Protein AF-A0A838RS55-F1 (afdb_monomer_lite)

pLDDT: mean 85.06, std 13.49, range [34.03, 98.81]

Secondary structure (DSSP, 8-state):
--EEEEE--SS--B--S-B--S-SEEEEE--SSPEE-TT-B-SSTT---BTTTBTT--SSEEESSEE--S-BSS-TT---------EEEEE--TT-EEEEEE-SSSSEEE-SS-SSHHHHHHT-B-TTS-BSSTT-EEEEE-SB--BTTB--BSSHHHHHHHHHHHHTTSSS-EEE----TTS-HHHHHHH-EEETTEEE-HHHHHHHHHHHSTTS-EEEEEETTHHHHHHHHHHHHHHTT-GGGEEEEEEES--TT--HHHHHHHHH----EETTTEE--HHHHHHHHTT-HHHHTTSPPHHHHHHH---SEEE-GGGGGT-SHHHHH-SEE-SHHHHHHHHTTTTT-PPPPSS-SSSPPPP-HHHHHHHHHHHHHHHS----TTSEEEEEEEESB-EEEEEEEEEEE--EEETTEEE--EEEEEEEEEESSBBSSSBHHHHTTTSS--EEEEHHHHHHHHS----GGGGGG-HHHHHHHHHHHHT-----S------PPPEEEEEEESSEEEEEE-TT--EEEE-GGGTTSSSEEEEE-STT-EEEEETTEEEEEEE--TT-EEEEEE-SSEEEEEEEEEEETTEEEEEEEEEEEE-TT-EEEEE--SSSS-EEEEESSSSSS--EEEETT----HHHHHHHHHHHHHHSSS-HHHHHHHHHHHHHHHHHHHTT--TTHHHHHHHHHHHHHHIIIII--S-HHHHHHHHHHHHHHHHH-

Structure (mmCIF, N/CA/C/O backbone):
data_AF-A0A838RS55-F1
#
_entry.id   AF-A0A838RS55-F1
#
loop_
_atom_site.group_PDB
_atom_site.id
_atom_site.type_symbol
_atom_site.label_atom_id
_atom_site.label_alt_id
_atom_site.label_comp_id
_atom_site.label_asym_id
_atom_site.label_entity_id
_atom_site.label_seq_id
_atom_site.pdbx_PDB_ins_code
_atom_site.Cartn_x
_atom_site.Cartn_y
_atom_site.Cartn_z
_atom_site.occupancy
_atom_site.B_iso_or_equiv
_atom_site.auth_seq_id
_atom_site.auth_comp_id
_atom_site.auth_asym_id
_atom_site.auth_atom_id
_atom_site.pdbx_PDB_model_num
ATOM 1 N N . ASN A 1 1 ? -6.844 -22.031 61.206 1.00 46.00 1 ASN A N 1
ATOM 2 C CA . ASN A 1 1 ? -7.692 -21.379 62.234 1.00 46.00 1 ASN A CA 1
ATOM 3 C C . ASN A 1 1 ? -6.829 -20.644 63.255 1.00 46.00 1 ASN A C 1
ATOM 5 O O . ASN A 1 1 ? -6.769 -21.051 64.407 1.00 46.00 1 ASN A O 1
ATOM 9 N N . GLY A 1 2 ? -6.128 -19.593 62.823 1.00 68.44 2 GLY A N 1
ATOM 10 C CA . GLY A 1 2 ? -5.241 -18.774 63.661 1.00 68.44 2 GLY A CA 1
ATOM 11 C C . GLY A 1 2 ? -5.444 -17.281 63.388 1.00 68.44 2 GLY A C 1
ATOM 12 O O . GLY A 1 2 ? -6.338 -16.929 62.614 1.00 68.44 2 GLY A O 1
ATOM 13 N N . SER A 1 3 ? -4.642 -16.428 64.036 1.00 74.75 3 SER A N 1
ATOM 14 C CA . SER A 1 3 ? -4.575 -14.993 63.726 1.00 74.75 3 SER A CA 1
ATOM 15 C C . SER A 1 3 ? -3.977 -14.778 62.335 1.00 74.75 3 SER A C 1
ATOM 17 O O . SER A 1 3 ? -2.931 -15.353 62.039 1.00 74.75 3 SER A O 1
ATOM 19 N N . GLY A 1 4 ? -4.619 -13.951 61.505 1.00 82.25 4 GLY A N 1
ATOM 20 C CA . GLY A 1 4 ? -4.136 -13.610 60.166 1.00 82.25 4 GLY A CA 1
ATOM 21 C C . GLY A 1 4 ? -2.862 -12.772 60.227 1.00 82.25 4 GLY A C 1
ATOM 22 O O . GLY A 1 4 ? -1.834 -13.152 59.674 1.00 82.25 4 GLY A O 1
ATOM 23 N N . ILE A 1 5 ? -2.912 -11.652 60.952 1.00 85.19 5 ILE A N 1
ATOM 24 C CA . ILE A 1 5 ? -1.774 -10.745 61.135 1.00 85.19 5 ILE A CA 1
ATOM 25 C C . ILE A 1 5 ? -1.506 -10.559 62.629 1.00 85.19 5 ILE A C 1
ATOM 27 O O . ILE A 1 5 ? -2.386 -10.136 63.376 1.00 85.19 5 ILE A O 1
ATOM 31 N N . SER A 1 6 ? -0.275 -10.827 63.060 1.00 86.44 6 SER A N 1
ATOM 32 C CA . SER A 1 6 ? 0.178 -10.582 64.432 1.00 86.44 6 SER A CA 1
ATOM 33 C C . SER A 1 6 ? 1.275 -9.529 64.439 1.00 86.44 6 SER A C 1
ATOM 35 O O . SER A 1 6 ? 2.329 -9.728 63.837 1.00 86.44 6 SER A O 1
ATOM 37 N N . PHE A 1 7 ? 1.042 -8.420 65.135 1.00 82.62 7 PHE A N 1
ATOM 38 C CA . PHE A 1 7 ? 1.985 -7.310 65.221 1.00 82.62 7 PHE A CA 1
ATOM 39 C C . PHE A 1 7 ? 2.582 -7.188 66.626 1.00 82.62 7 PHE A C 1
ATOM 41 O O . PHE A 1 7 ? 1.862 -7.011 67.611 1.00 82.62 7 PHE A O 1
ATOM 48 N N . ASN A 1 8 ? 3.914 -7.239 66.697 1.00 78.88 8 ASN A N 1
ATOM 49 C CA . ASN A 1 8 ? 4.711 -7.076 67.916 1.00 78.88 8 ASN A CA 1
ATOM 50 C C . ASN A 1 8 ? 5.852 -6.074 67.652 1.00 78.88 8 ASN A C 1
ATOM 52 O O . ASN A 1 8 ? 7.022 -6.449 67.618 1.00 78.88 8 ASN A O 1
ATOM 56 N N . GLY A 1 9 ? 5.505 -4.812 67.390 1.00 71.00 9 GLY A N 1
ATOM 57 C CA . GLY A 1 9 ? 6.461 -3.742 67.086 1.00 71.00 9 GLY A CA 1
ATOM 58 C C . GLY A 1 9 ? 6.416 -2.579 68.082 1.00 71.00 9 GLY A C 1
ATOM 59 O O . GLY A 1 9 ? 5.382 -2.311 68.699 1.00 71.00 9 GLY A O 1
ATOM 60 N N . LEU A 1 10 ? 7.548 -1.876 68.206 1.00 73.38 10 LEU A N 1
ATOM 61 C CA . LEU A 1 10 ? 7.709 -0.647 69.003 1.00 73.38 10 LEU A CA 1
ATOM 62 C C . LEU A 1 10 ? 7.518 0.643 68.176 1.00 73.38 10 LEU A C 1
ATOM 64 O O . LEU A 1 10 ? 7.714 1.739 68.694 1.00 73.38 10 LEU A O 1
ATOM 68 N N . SER A 1 11 ? 7.155 0.526 66.897 1.00 77.44 11 SER A N 1
ATOM 69 C CA . SER A 1 11 ? 6.871 1.635 65.976 1.00 77.44 11 SER A CA 1
ATOM 70 C C . SER A 1 11 ? 5.455 1.523 65.401 1.00 77.44 11 SER A C 1
ATOM 72 O O . SER A 1 11 ? 4.808 0.483 65.521 1.00 77.44 11 SER A O 1
ATOM 74 N N . GLN A 1 12 ? 4.953 2.597 64.785 1.00 79.69 12 GLN A N 1
ATOM 75 C CA . GLN A 1 12 ? 3.640 2.600 64.133 1.00 79.69 12 GLN A CA 1
ATOM 76 C C . GLN A 1 12 ? 3.647 1.692 62.890 1.00 79.69 12 GLN A C 1
ATOM 78 O O . GLN A 1 12 ? 4.493 1.849 62.011 1.00 79.69 12 GLN A O 1
ATOM 83 N N . GLY A 1 13 ? 2.698 0.755 62.813 1.00 81.00 13 GLY A N 1
ATOM 84 C CA . GLY A 1 13 ? 2.456 -0.076 61.630 1.00 81.00 13 GLY A CA 1
ATOM 85 C C . GLY A 1 13 ? 1.318 0.479 60.769 1.00 81.00 13 GLY A C 1
ATOM 86 O O . GLY A 1 13 ? 0.329 0.969 61.317 1.00 81.00 13 GLY A O 1
ATOM 87 N N . ILE A 1 14 ? 1.449 0.381 59.442 1.00 89.88 14 ILE A N 1
ATOM 88 C CA . ILE A 1 14 ? 0.403 0.735 58.469 1.00 89.88 14 ILE A CA 1
ATOM 89 C C . ILE A 1 14 ? 0.134 -0.481 57.586 1.00 89.88 14 ILE A C 1
ATOM 91 O O . ILE A 1 14 ? 1.049 -1.014 56.960 1.00 89.88 14 ILE A O 1
ATOM 95 N N . ILE A 1 15 ? -1.120 -0.915 57.542 1.00 87.25 15 ILE A N 1
ATOM 96 C CA . ILE A 1 15 ? -1.606 -2.001 56.694 1.00 87.25 15 ILE A CA 1
ATOM 97 C C . ILE A 1 15 ? -2.916 -1.502 56.100 1.00 87.25 15 ILE A C 1
ATOM 99 O O . ILE A 1 15 ? -3.912 -1.460 56.804 1.00 87.25 15 ILE A O 1
ATOM 103 N N . ASN A 1 16 ? -2.940 -1.090 54.838 1.00 89.62 16 ASN A N 1
ATOM 104 C CA . ASN A 1 16 ? -4.149 -0.584 54.180 1.00 89.62 16 ASN A CA 1
ATOM 105 C C . ASN A 1 16 ? -4.323 -1.218 52.789 1.00 89.62 16 ASN A C 1
ATOM 107 O O . ASN A 1 16 ? -3.440 -1.936 52.316 1.00 89.62 16 ASN A O 1
ATOM 111 N N . HIS A 1 17 ? -5.485 -1.007 52.160 1.00 85.62 17 HIS A N 1
ATOM 112 C CA . HIS A 1 17 ? -5.835 -1.509 50.819 1.00 85.62 17 HIS A CA 1
ATOM 113 C C . HIS A 1 17 ? -5.657 -3.024 50.629 1.00 85.62 17 HIS A C 1
ATOM 115 O O . HIS A 1 17 ? -5.411 -3.506 49.526 1.00 85.62 17 HIS A O 1
ATOM 121 N N . SER A 1 18 ? -5.796 -3.791 51.708 1.00 89.19 18 SER A N 1
ATOM 122 C CA . SER A 1 18 ? -5.628 -5.243 51.723 1.00 89.19 18 SER A CA 1
ATOM 123 C C . SER A 1 18 ? -6.964 -5.969 51.913 1.00 89.19 18 SER A C 1
ATOM 125 O O . SER A 1 18 ? -7.982 -5.380 52.284 1.00 89.19 18 SER A O 1
ATOM 127 N N . SER A 1 19 ? -6.963 -7.282 51.674 1.00 89.44 19 SER A N 1
ATOM 128 C CA . SER A 1 19 ? -8.107 -8.172 51.902 1.00 89.44 19 SER A CA 1
ATOM 129 C C . SER A 1 19 ? -7.751 -9.205 52.965 1.00 89.44 19 SER A C 1
ATOM 131 O O . SER A 1 19 ? -7.076 -10.192 52.684 1.00 89.44 19 SER A O 1
ATOM 133 N N . ILE A 1 20 ? -8.216 -8.978 54.187 1.00 90.00 20 ILE A N 1
ATOM 134 C CA . ILE A 1 20 ? -8.018 -9.845 55.347 1.00 90.00 20 ILE A CA 1
ATOM 135 C C . ILE A 1 20 ? -9.278 -10.700 55.483 1.00 90.00 20 ILE A C 1
ATOM 137 O O . ILE A 1 20 ? -10.338 -10.196 55.834 1.00 90.00 20 ILE A O 1
ATOM 141 N N . SER A 1 21 ? -9.195 -11.985 55.151 1.00 86.44 21 SER A N 1
ATOM 142 C CA . SER A 1 21 ? -10.363 -12.877 55.127 1.00 86.44 21 SER A CA 1
ATOM 143 C C . SER A 1 21 ? -10.004 -14.288 55.583 1.00 86.44 21 SER A C 1
ATOM 145 O O . SER A 1 21 ? -8.833 -14.662 55.519 1.00 86.44 21 SER A O 1
ATOM 147 N N . HIS A 1 22 ? -11.006 -15.072 55.994 1.00 83.44 22 HIS A N 1
ATOM 148 C CA . HIS A 1 22 ? -10.856 -16.479 56.390 1.00 83.44 22 HIS A CA 1
ATOM 149 C C . HIS A 1 22 ? -9.966 -16.720 57.630 1.00 83.44 22 HIS A C 1
ATOM 151 O O . HIS A 1 22 ? -9.322 -17.765 57.747 1.00 83.44 22 HIS A O 1
ATOM 157 N N . ASN A 1 23 ? -9.944 -15.779 58.582 1.00 85.06 23 ASN A N 1
ATOM 158 C CA . ASN A 1 23 ? -9.254 -15.912 59.869 1.00 85.06 23 ASN A CA 1
ATOM 159 C C . ASN A 1 23 ? -10.235 -15.791 61.040 1.00 85.06 23 ASN A C 1
ATOM 161 O O . ASN A 1 23 ? -11.183 -15.014 60.995 1.00 85.06 23 ASN A O 1
ATOM 165 N N . ASN A 1 24 ? -9.942 -16.476 62.150 1.00 82.88 24 ASN A N 1
ATOM 166 C CA . ASN A 1 24 ? -10.700 -16.286 63.395 1.00 82.88 24 ASN A CA 1
ATOM 167 C C . ASN A 1 24 ? -10.437 -14.895 63.996 1.00 82.88 24 ASN A C 1
ATOM 169 O O . ASN A 1 24 ? -11.348 -14.234 64.489 1.00 82.88 24 ASN A O 1
ATOM 173 N N . ILE A 1 25 ? -9.176 -14.458 63.942 1.00 89.06 25 ILE A N 1
ATOM 174 C CA . ILE A 1 25 ? -8.729 -13.116 64.316 1.00 89.06 25 ILE A CA 1
ATOM 175 C C . ILE A 1 25 ? -8.039 -12.545 63.078 1.00 89.06 25 ILE A C 1
ATOM 177 O O . ILE A 1 25 ? -7.023 -13.077 62.645 1.00 89.06 25 ILE A O 1
ATOM 181 N N . GLY A 1 26 ? -8.594 -11.496 62.475 1.00 89.69 26 GLY A N 1
ATOM 182 C CA . GLY A 1 26 ? -8.019 -10.849 61.296 1.00 89.69 26 GLY A CA 1
ATOM 183 C C . GLY A 1 26 ? -6.685 -10.181 61.609 1.00 89.69 26 GLY A C 1
ATOM 184 O O . GLY A 1 26 ? -5.714 -10.344 60.874 1.00 89.69 26 GLY A O 1
ATOM 185 N N . MET A 1 27 ? -6.621 -9.475 62.739 1.00 92.00 27 MET A N 1
ATOM 186 C CA . MET A 1 27 ? -5.402 -8.819 63.200 1.00 92.00 27 MET A CA 1
ATOM 187 C C . MET A 1 27 ? -5.348 -8.764 64.728 1.00 92.00 27 MET A C 1
ATOM 189 O O . MET A 1 27 ? -6.321 -8.383 65.378 1.00 92.00 27 MET A O 1
ATOM 193 N N . SER A 1 28 ? -4.197 -9.113 65.296 1.00 91.00 28 SER A N 1
ATOM 194 C CA . SER A 1 28 ? -3.894 -8.976 66.721 1.00 91.00 28 SER A CA 1
ATOM 195 C C . SER A 1 28 ? -2.647 -8.120 66.939 1.00 91.00 28 SER A C 1
ATOM 197 O O . SER A 1 28 ? -1.619 -8.351 66.301 1.00 91.00 28 SER A O 1
ATOM 199 N N . SER A 1 29 ? -2.724 -7.159 67.860 1.00 87.31 29 SER A N 1
ATOM 200 C CA . SER A 1 29 ? -1.610 -6.299 68.271 1.00 87.31 29 SER A CA 1
ATOM 201 C C . SER A 1 29 ? -1.399 -6.371 69.779 1.00 87.31 29 SER A C 1
ATOM 203 O O . SER A 1 29 ? -2.320 -6.082 70.540 1.00 87.31 29 SER A O 1
ATOM 205 N N . ASN A 1 30 ? -0.174 -6.683 70.208 1.00 83.81 30 ASN A N 1
ATOM 206 C CA . ASN A 1 30 ? 0.247 -6.530 71.610 1.00 83.81 30 ASN A CA 1
ATOM 207 C C . ASN A 1 30 ? 0.979 -5.197 71.853 1.00 83.81 30 ASN A C 1
ATOM 209 O O . ASN A 1 30 ? 1.577 -5.001 72.911 1.00 83.81 30 ASN A O 1
ATOM 213 N N . SER A 1 31 ? 0.980 -4.294 70.867 1.00 80.50 31 SER A N 1
ATOM 214 C CA . SER A 1 31 ? 1.620 -2.984 70.980 1.00 80.50 31 SER A CA 1
ATOM 215 C C . SER A 1 31 ? 0.711 -1.974 71.683 1.00 80.50 31 SER A C 1
ATOM 217 O O . SER A 1 31 ? -0.514 -1.980 71.528 1.00 80.50 31 SER A O 1
ATOM 219 N N . THR A 1 32 ? 1.325 -1.059 72.431 1.00 80.00 32 THR A N 1
ATOM 220 C CA . THR A 1 32 ? 0.652 0.120 72.995 1.00 80.00 32 THR A CA 1
ATOM 221 C C . THR A 1 32 ? 0.413 1.209 71.945 1.00 80.00 32 THR A C 1
ATOM 223 O O . THR A 1 32 ? -0.394 2.107 72.178 1.00 80.00 32 THR A O 1
ATOM 226 N N . ILE A 1 33 ? 1.075 1.130 70.785 1.00 83.19 33 ILE A N 1
ATOM 227 C CA . ILE A 1 33 ? 0.901 2.053 69.658 1.00 83.19 33 ILE A CA 1
ATOM 228 C C . ILE A 1 33 ? -0.185 1.507 68.725 1.00 83.19 33 ILE A C 1
ATOM 230 O O . ILE A 1 33 ? -0.189 0.324 68.381 1.00 83.19 33 ILE A O 1
ATOM 234 N N . ALA A 1 34 ? -1.108 2.377 68.307 1.00 84.88 34 ALA A N 1
ATOM 235 C CA . ALA A 1 34 ? -2.175 2.006 67.387 1.00 84.88 34 ALA A CA 1
ATOM 236 C C . ALA A 1 34 ? -1.631 1.668 65.990 1.00 84.88 34 ALA A C 1
ATOM 238 O O . ALA A 1 34 ? -0.870 2.445 65.413 1.00 84.88 34 ALA A O 1
ATOM 239 N N . ILE A 1 35 ? -2.065 0.539 65.430 1.00 90.06 35 ILE A N 1
ATOM 240 C CA . ILE A 1 35 ? -1.822 0.191 64.023 1.00 90.06 35 ILE A CA 1
ATOM 241 C C . ILE A 1 35 ? -2.871 0.887 63.161 1.00 90.06 35 ILE A C 1
ATOM 243 O O . ILE A 1 35 ? -4.065 0.795 63.458 1.00 90.06 35 ILE A O 1
ATOM 247 N N . ASP A 1 36 ? -2.439 1.541 62.086 1.00 91.44 36 ASP A N 1
ATOM 248 C CA . ASP A 1 36 ? -3.344 2.024 61.048 1.00 91.44 36 ASP A CA 1
ATOM 249 C C . ASP A 1 36 ? -3.722 0.861 60.124 1.00 91.44 36 ASP A C 1
ATOM 251 O O . ASP A 1 36 ? -2.904 0.372 59.344 1.00 91.44 36 ASP A O 1
ATOM 255 N N . ALA A 1 37 ? -4.958 0.392 60.272 1.00 92.81 37 ALA A N 1
ATOM 256 C CA . ALA A 1 37 ? -5.559 -0.687 59.504 1.00 92.81 37 ALA A CA 1
ATOM 257 C C . ALA A 1 37 ? -6.799 -0.221 58.717 1.00 92.81 37 ALA A C 1
ATOM 259 O O . ALA A 1 37 ? -7.699 -1.025 58.434 1.00 92.81 37 ALA A O 1
ATOM 260 N N . GLN A 1 38 ? -6.883 1.077 58.409 1.00 94.62 38 GLN A N 1
ATOM 261 C CA . GLN A 1 38 ? -7.972 1.652 57.626 1.00 94.62 38 GLN A CA 1
ATOM 262 C C . GLN A 1 38 ? -7.929 1.158 56.172 1.00 94.62 38 GLN A C 1
ATOM 264 O O . GLN A 1 38 ? -6.897 0.722 55.664 1.00 94.62 38 GLN A O 1
ATOM 269 N N . ASN A 1 39 ? -9.061 1.242 55.474 1.00 93.31 39 ASN A N 1
ATOM 270 C CA . ASN A 1 39 ? -9.198 0.896 54.055 1.00 93.31 39 ASN A CA 1
ATOM 271 C C . ASN A 1 39 ? -8.814 -0.556 53.718 1.00 93.31 39 ASN A C 1
ATOM 273 O O . ASN A 1 39 ? -8.357 -0.835 52.615 1.00 93.31 39 ASN A O 1
ATOM 277 N N . ASN A 1 40 ? -9.028 -1.495 54.642 1.00 93.38 40 ASN A N 1
ATOM 278 C CA . ASN A 1 40 ? -8.958 -2.933 54.366 1.00 93.38 40 ASN A CA 1
ATOM 279 C C . ASN A 1 40 ? -10.353 -3.548 54.259 1.00 93.38 40 ASN A C 1
ATOM 281 O O . ASN A 1 40 ? -11.287 -3.091 54.917 1.00 93.38 40 ASN A O 1
ATOM 285 N N . PHE A 1 41 ? -10.482 -4.625 53.488 1.00 92.38 41 PHE A N 1
ATOM 286 C CA . PHE A 1 41 ? -11.646 -5.508 53.532 1.00 92.38 41 PHE A CA 1
ATOM 287 C C . PHE A 1 41 ? -11.416 -6.624 54.552 1.00 92.38 41 PHE A C 1
ATOM 289 O O . PHE A 1 41 ? -10.362 -7.253 54.530 1.00 92.38 41 PHE A O 1
ATOM 296 N N . TRP A 1 42 ? -12.400 -6.894 55.413 1.00 92.50 42 TRP A N 1
ATOM 297 C CA . TRP A 1 42 ? -12.272 -7.835 56.541 1.00 92.50 42 TRP A CA 1
ATOM 298 C C . TRP A 1 42 ? -13.061 -9.139 56.341 1.00 92.50 42 TRP A C 1
ATOM 300 O O . TRP A 1 42 ? -13.537 -9.751 57.295 1.00 92.50 42 TRP A O 1
ATOM 310 N N . GLY A 1 43 ? -13.273 -9.539 55.086 1.00 87.12 43 GLY A N 1
ATOM 311 C CA . GLY A 1 43 ? -14.060 -10.725 54.727 1.00 87.12 43 GLY A CA 1
ATOM 312 C C . GLY A 1 43 ? -15.574 -10.485 54.685 1.00 87.12 43 GLY A C 1
ATOM 313 O O . GLY A 1 43 ? -16.298 -11.282 54.097 1.00 87.12 43 GLY A O 1
ATOM 314 N N . SER A 1 44 ? -16.058 -9.363 55.225 1.00 89.00 44 SER A N 1
ATOM 315 C CA . SER A 1 44 ? -17.471 -8.975 55.220 1.00 89.00 44 SER A CA 1
ATOM 316 C C . SER A 1 44 ? -17.644 -7.463 55.073 1.00 89.00 44 SER A C 1
ATOM 318 O O . SER A 1 44 ? -16.865 -6.681 55.621 1.00 89.00 44 SER A O 1
ATOM 320 N N . ALA A 1 45 ? -18.729 -7.044 54.413 1.00 89.56 45 ALA A N 1
ATOM 321 C CA . ALA A 1 45 ? -19.126 -5.637 54.313 1.00 89.56 45 ALA A CA 1
ATOM 322 C C . ALA A 1 45 ? -19.391 -4.984 55.683 1.00 89.56 45 ALA A C 1
ATOM 324 O O . ALA A 1 45 ? -19.238 -3.775 55.844 1.00 89.56 45 ALA A O 1
ATOM 325 N N . SER A 1 46 ? -19.745 -5.787 56.691 1.00 93.19 46 SER A N 1
ATOM 326 C CA . SER A 1 46 ? -19.938 -5.333 58.074 1.00 93.19 46 SER A CA 1
ATOM 327 C C . SER A 1 46 ? -18.634 -4.980 58.801 1.00 93.19 46 SER A C 1
ATOM 329 O O . SER A 1 46 ? -18.700 -4.503 59.930 1.00 93.19 46 SER A O 1
ATOM 331 N N . GLY A 1 47 ? -17.465 -5.249 58.209 1.00 92.19 47 GLY A N 1
ATOM 332 C CA . GLY A 1 47 ? -16.167 -5.027 58.847 1.00 92.19 47 GLY A CA 1
ATOM 333 C C . GLY A 1 47 ? -15.842 -6.048 59.946 1.00 92.19 47 GLY A C 1
ATOM 334 O O . GLY A 1 47 ? -16.648 -6.951 60.210 1.00 92.19 47 GLY A O 1
ATOM 335 N N . PRO A 1 48 ? -14.674 -5.903 60.599 1.00 94.38 48 PRO A N 1
ATOM 336 C CA . PRO A 1 48 ? -14.181 -6.863 61.574 1.00 94.38 48 PRO A CA 1
ATOM 337 C C . PRO A 1 48 ? -14.935 -6.726 62.893 1.00 94.38 48 PRO A C 1
ATOM 339 O O . PRO A 1 48 ? -15.307 -5.620 63.294 1.00 94.38 48 PRO A O 1
ATOM 342 N N . TYR A 1 49 ? -15.121 -7.836 63.604 1.00 92.06 49 TYR A N 1
ATOM 343 C CA . TYR A 1 49 ? -15.691 -7.799 64.952 1.00 92.06 49 TYR A CA 1
ATOM 344 C C . TYR A 1 49 ? -14.723 -7.157 65.963 1.00 92.06 49 TYR A C 1
ATOM 346 O O . TYR A 1 49 ? -13.574 -7.588 66.096 1.00 92.06 49 TYR A O 1
ATOM 354 N N . GLN A 1 50 ? -15.203 -6.164 66.719 1.00 91.75 50 GLN A N 1
ATOM 355 C CA . GLN A 1 50 ? -14.526 -5.618 67.902 1.00 91.75 50 GLN A CA 1
ATOM 356 C C . GLN A 1 50 ? -15.583 -5.156 68.912 1.00 91.75 50 GLN A C 1
ATOM 358 O O . GLN A 1 50 ? -16.500 -4.422 68.554 1.00 91.75 50 GLN A O 1
ATOM 363 N N . VAL A 1 51 ? -15.454 -5.586 70.169 1.00 89.38 51 VAL A N 1
ATOM 364 C CA . VAL A 1 51 ? -16.512 -5.487 71.194 1.00 89.38 51 VAL A CA 1
ATOM 365 C C . VAL A 1 51 ? -17.020 -4.063 71.485 1.00 89.38 51 VAL A C 1
ATOM 367 O O . VAL A 1 51 ? -18.202 -3.891 71.757 1.00 89.38 51 VAL A O 1
ATOM 370 N N . GLU A 1 52 ? -16.173 -3.042 71.385 1.00 89.31 52 GLU A N 1
ATOM 371 C CA . GLU A 1 52 ? -16.511 -1.634 71.653 1.00 89.31 52 GLU A CA 1
ATOM 372 C C . GLU A 1 52 ? -16.807 -0.831 70.375 1.00 89.31 52 GLU A C 1
ATOM 374 O O . GLU A 1 52 ? -17.720 -0.011 70.349 1.00 89.31 52 GLU A O 1
ATOM 379 N N . LYS A 1 53 ? -16.026 -1.046 69.309 1.00 90.25 53 LYS A N 1
ATOM 380 C CA . LYS A 1 53 ? -16.002 -0.219 68.092 1.00 90.25 53 LYS A CA 1
ATOM 381 C C . LYS A 1 53 ? -16.847 -0.780 66.949 1.00 90.25 53 LYS A C 1
ATOM 383 O O . LYS A 1 53 ? -17.279 -0.008 66.100 1.00 90.25 53 LYS A O 1
ATOM 388 N N . ASN A 1 54 ? -17.057 -2.097 66.889 1.00 93.12 54 ASN A N 1
ATOM 389 C CA . ASN A 1 54 ? -17.882 -2.742 65.864 1.00 93.12 54 ASN A CA 1
ATOM 390 C C . ASN A 1 54 ? -18.454 -4.093 66.353 1.00 93.12 54 ASN A C 1
ATOM 392 O O . ASN A 1 54 ? -18.068 -5.153 65.847 1.00 93.12 54 ASN A O 1
ATOM 396 N N . PRO A 1 55 ? -19.369 -4.090 67.345 1.00 92.00 55 PRO A N 1
ATOM 397 C CA . PRO A 1 55 ? -19.901 -5.318 67.948 1.00 92.00 55 PRO A CA 1
ATOM 398 C C . PRO A 1 55 ? -20.788 -6.138 66.997 1.00 92.00 55 PRO A C 1
ATOM 400 O O . PRO A 1 55 ? -21.109 -7.284 67.290 1.00 92.00 55 PRO A O 1
ATOM 403 N N . GLN A 1 56 ? -21.198 -5.557 65.865 1.00 91.44 56 GLN A N 1
ATOM 404 C CA . GLN A 1 56 ? -21.973 -6.226 64.812 1.00 91.44 56 GLN A CA 1
ATOM 405 C C . GLN A 1 56 ? -21.102 -6.664 63.622 1.00 91.44 56 GLN A C 1
ATOM 407 O O . GLN A 1 56 ? -21.624 -7.225 62.655 1.00 91.44 56 GLN A O 1
ATOM 412 N N . GLY A 1 57 ? -19.790 -6.402 63.678 1.00 89.06 57 GLY A N 1
ATOM 413 C CA . GLY A 1 57 ? -18.831 -6.884 62.692 1.00 89.06 57 GLY A CA 1
ATOM 414 C C . GLY A 1 57 ? -18.879 -8.406 62.593 1.00 89.06 57 GLY A C 1
ATOM 415 O O . GLY A 1 57 ? -19.103 -9.103 63.583 1.00 89.06 57 GLY A O 1
ATOM 416 N N . LYS A 1 58 ? -18.693 -8.926 61.384 1.00 82.56 58 LYS A N 1
ATOM 417 C CA . LYS A 1 58 ? -18.774 -10.357 61.090 1.00 82.56 58 LYS A CA 1
ATOM 418 C C . LYS A 1 58 ? -17.452 -10.774 60.489 1.00 82.56 58 LYS A C 1
ATOM 420 O O . LYS A 1 58 ? -16.974 -10.102 59.581 1.00 82.56 58 LYS A O 1
ATOM 425 N N . ASP A 1 59 ? -16.954 -11.913 60.956 1.00 78.69 59 ASP A N 1
ATOM 426 C CA . ASP A 1 59 ? -15.687 -12.497 60.520 1.00 78.69 59 ASP A CA 1
ATOM 427 C C . ASP A 1 59 ? -14.447 -11.657 60.920 1.00 78.69 59 ASP A C 1
ATOM 429 O O . ASP A 1 59 ? -14.559 -10.504 61.345 1.00 78.69 59 ASP A O 1
ATOM 433 N N . ASN A 1 60 ? -13.263 -12.275 60.865 1.00 85.06 60 ASN A N 1
ATOM 434 C CA . ASN A 1 60 ? -11.937 -11.660 61.040 1.00 85.06 60 ASN A CA 1
ATOM 435 C C . ASN A 1 60 ? -11.844 -10.617 62.175 1.00 85.06 60 ASN A C 1
ATOM 437 O O . ASN A 1 60 ? -11.451 -9.472 61.946 1.00 85.06 60 ASN A O 1
ATOM 441 N N . ALA A 1 61 ? -12.168 -11.019 63.409 1.00 91.12 61 ALA A N 1
ATOM 442 C CA . ALA A 1 61 ? -12.144 -10.136 64.579 1.00 91.12 61 ALA A CA 1
ATOM 443 C C . ALA A 1 61 ? -10.784 -9.442 64.775 1.00 91.12 61 ALA A C 1
ATOM 445 O O . ALA A 1 61 ? -9.740 -10.010 64.457 1.00 91.12 61 ALA A O 1
ATOM 446 N N . VAL A 1 62 ? -10.776 -8.241 65.350 1.00 92.38 62 VAL A N 1
ATOM 447 C CA . VAL A 1 62 ? -9.532 -7.533 65.692 1.00 92.38 62 VAL A CA 1
ATOM 448 C C . VAL A 1 62 ? -9.300 -7.509 67.199 1.00 92.38 62 VAL A C 1
ATOM 450 O O . VAL A 1 62 ? -10.237 -7.360 67.985 1.00 92.38 62 VAL A O 1
ATOM 453 N N . GLN A 1 63 ? -8.040 -7.653 67.610 1.00 90.50 63 GLN A N 1
ATOM 454 C CA . GLN A 1 63 ? -7.628 -7.661 69.015 1.00 90.50 63 GLN A CA 1
ATOM 455 C C . GLN A 1 63 ? -6.461 -6.693 69.254 1.00 90.50 63 GLN A C 1
ATOM 457 O O . GLN A 1 63 ? -5.476 -6.702 68.520 1.00 90.50 63 GLN A O 1
ATOM 462 N N . GLY A 1 64 ? -6.556 -5.872 70.301 1.00 87.94 64 GLY A N 1
ATOM 463 C CA . GLY A 1 64 ? -5.547 -4.863 70.643 1.00 87.94 64 GLY A CA 1
ATOM 464 C C . GLY A 1 64 ? -5.780 -3.491 70.000 1.00 87.94 64 GLY A C 1
ATOM 465 O O . GLY A 1 64 ? -6.871 -3.180 69.516 1.00 87.94 64 GLY A O 1
ATOM 466 N N . THR A 1 65 ? -4.750 -2.641 70.027 1.00 88.56 65 THR A N 1
ATOM 467 C CA . THR A 1 65 ? -4.829 -1.236 69.594 1.00 88.56 65 THR A CA 1
ATOM 468 C C . THR A 1 65 ? -4.760 -1.122 68.065 1.00 88.56 65 THR A C 1
ATOM 470 O O . THR A 1 65 ? -3.688 -0.955 67.488 1.00 88.56 65 THR A O 1
ATOM 473 N N . ILE A 1 66 ? -5.907 -1.242 67.387 1.00 91.88 66 ILE A N 1
ATOM 474 C CA . ILE A 1 66 ? -6.012 -1.222 65.915 1.00 91.88 66 ILE A CA 1
ATOM 475 C C . ILE A 1 66 ? -7.051 -0.180 65.472 1.00 91.88 66 ILE A C 1
ATOM 477 O O . ILE A 1 66 ? -8.160 -0.114 66.016 1.00 91.88 66 ILE A O 1
ATOM 481 N N . ASN A 1 67 ? -6.699 0.639 64.478 1.00 92.94 67 ASN A N 1
ATOM 482 C CA . ASN A 1 67 ? -7.593 1.592 63.826 1.00 92.94 67 ASN A CA 1
ATOM 483 C C . ASN A 1 67 ? -8.059 1.039 62.473 1.00 92.94 67 ASN A C 1
ATOM 485 O O . ASN A 1 67 ? -7.341 1.137 61.490 1.00 92.94 67 ASN A O 1
ATOM 489 N N . PHE A 1 68 ? -9.253 0.452 62.424 1.00 92.38 68 PHE A N 1
ATOM 490 C CA . PHE A 1 68 ? -9.792 -0.217 61.230 1.00 92.38 68 PHE A CA 1
ATOM 491 C C . PHE A 1 68 ? -10.959 0.538 60.571 1.00 92.38 68 PHE A C 1
ATOM 493 O O . PHE A 1 68 ? -11.600 0.004 59.669 1.00 92.38 68 PHE A O 1
ATOM 500 N N . ILE A 1 69 ? -11.278 1.748 61.043 1.00 92.31 69 ILE A N 1
ATOM 501 C CA . ILE A 1 69 ? -12.399 2.562 60.553 1.00 92.31 69 ILE A CA 1
ATOM 502 C C . ILE A 1 69 ? -11.825 3.770 59.802 1.00 92.31 69 ILE A C 1
ATOM 504 O O . ILE A 1 69 ? -11.110 4.540 60.440 1.00 92.31 69 ILE A O 1
ATOM 508 N N . PRO A 1 70 ? -12.138 3.991 58.510 1.00 93.81 70 PRO A N 1
ATOM 509 C CA . PRO A 1 70 ? -13.080 3.223 57.691 1.00 93.81 70 PRO A CA 1
ATOM 510 C C . PRO A 1 70 ? -12.510 1.874 57.224 1.00 93.81 70 PRO A C 1
ATOM 512 O O . PRO A 1 70 ? -11.299 1.721 57.083 1.00 93.81 70 PRO A O 1
ATOM 515 N N . TRP A 1 71 ? -13.395 0.917 56.937 1.00 94.31 71 TRP A N 1
ATOM 516 C CA . TRP A 1 71 ? -13.069 -0.336 56.248 1.00 94.31 71 TRP A CA 1
ATOM 517 C C . TRP A 1 71 ? -13.737 -0.390 54.869 1.00 94.31 71 TRP A C 1
ATOM 519 O O . TRP A 1 71 ? -14.696 0.333 54.598 1.00 94.31 71 TRP A O 1
ATOM 529 N N . LEU A 1 72 ? -13.245 -1.265 53.993 1.00 90.62 72 LEU A N 1
ATOM 530 C CA . LEU A 1 72 ? -13.842 -1.514 52.684 1.00 90.62 72 LEU A CA 1
ATOM 531 C C . LEU A 1 72 ? -15.045 -2.448 52.822 1.00 90.62 72 LEU A C 1
ATOM 533 O O . LEU A 1 72 ? -14.974 -3.454 53.524 1.00 90.62 72 LEU A O 1
ATOM 537 N N . ILE A 1 73 ? -16.133 -2.156 52.110 1.00 91.12 73 ILE A N 1
ATOM 538 C CA . ILE A 1 73 ? -17.336 -3.006 52.090 1.00 91.12 73 ILE A CA 1
ATOM 539 C C . ILE A 1 73 ? -17.247 -4.175 51.091 1.00 91.12 73 ILE A C 1
ATOM 541 O O . ILE A 1 73 ? -18.094 -5.063 51.101 1.00 91.12 73 ILE A O 1
ATOM 545 N N . GLN A 1 74 ? -16.214 -4.190 50.249 1.00 86.12 74 GLN A N 1
ATOM 546 C CA . GLN A 1 74 ? -15.903 -5.248 49.286 1.00 86.12 74 GLN A CA 1
ATOM 547 C C . GLN A 1 74 ? -14.386 -5.450 49.212 1.00 86.12 74 GLN A C 1
ATOM 549 O O . GLN A 1 74 ? -13.634 -4.516 49.494 1.00 86.12 74 GLN A O 1
ATOM 554 N N . SER A 1 75 ? -13.928 -6.651 48.840 1.00 84.38 75 SER A N 1
ATOM 555 C CA . SER A 1 75 ? -12.490 -6.901 48.677 1.00 84.38 75 SER A CA 1
ATOM 556 C C . SER A 1 75 ? -11.908 -5.991 47.586 1.00 84.38 75 SER A C 1
ATOM 558 O O . SER A 1 75 ? -12.485 -5.928 46.499 1.00 84.38 75 SER A O 1
ATOM 560 N N . PRO A 1 76 ? -10.756 -5.329 47.815 1.00 75.44 76 PRO A N 1
ATOM 561 C CA . PRO A 1 76 ? -10.045 -4.612 46.754 1.00 75.44 76 PRO A CA 1
ATOM 562 C C . PRO A 1 76 ? -9.508 -5.567 45.674 1.00 75.44 76 PRO A C 1
ATOM 564 O O . PRO A 1 76 ? -9.084 -5.118 44.616 1.00 75.44 76 PRO A O 1
ATOM 567 N N . PHE A 1 77 ? -9.555 -6.881 45.932 1.00 74.25 77 PHE A N 1
ATOM 568 C CA . PHE A 1 77 ? -9.179 -7.945 45.005 1.00 74.25 77 PHE A CA 1
ATOM 569 C C . PHE A 1 77 ? -10.377 -8.775 44.536 1.00 74.25 77 PHE A C 1
ATOM 571 O O . PHE A 1 77 ? -10.169 -9.862 43.995 1.00 74.25 77 PHE A O 1
ATOM 578 N N . VAL A 1 78 ? -11.628 -8.315 44.730 1.00 59.75 78 VAL A N 1
ATOM 579 C CA . VAL A 1 78 ? -12.716 -8.873 43.916 1.00 59.75 78 VAL A CA 1
ATOM 580 C C . VAL A 1 78 ? -12.297 -8.597 42.482 1.00 59.75 78 VAL A C 1
ATOM 582 O O . VAL A 1 78 ? -12.286 -7.443 42.056 1.00 59.75 78 VAL A O 1
ATOM 585 N N . ALA A 1 79 ? -11.927 -9.649 41.751 1.00 49.41 79 ALA A N 1
ATOM 586 C CA . ALA A 1 79 ? -11.979 -9.599 40.311 1.00 49.41 79 ALA A CA 1
ATOM 587 C C . ALA A 1 79 ? -13.431 -9.241 40.020 1.00 49.41 79 ALA A C 1
ATOM 589 O O . ALA A 1 79 ? -14.322 -10.090 40.104 1.00 49.41 79 ALA A O 1
ATOM 590 N N . THR A 1 80 ? -13.699 -7.962 39.743 1.00 48.03 80 THR A N 1
ATOM 591 C CA . THR A 1 80 ? -14.801 -7.664 38.852 1.00 48.03 80 THR A CA 1
ATOM 592 C C . THR A 1 80 ? -14.523 -8.609 37.702 1.00 48.03 80 THR A C 1
ATOM 594 O O . THR A 1 80 ? -13.429 -8.595 37.139 1.00 48.03 80 THR A O 1
ATOM 597 N N . SER A 1 81 ? -15.416 -9.566 37.463 1.00 49.44 81 SER A N 1
ATOM 598 C CA . SER A 1 81 ? -15.419 -10.237 36.179 1.00 49.44 81 SER A CA 1
ATOM 599 C C . SER A 1 81 ? -15.453 -9.072 35.206 1.00 49.44 81 SER A C 1
ATOM 601 O O . SER A 1 81 ? -16.493 -8.409 35.119 1.00 49.44 81 SER A O 1
ATOM 603 N N . SER A 1 82 ? -14.300 -8.697 34.639 1.00 54.44 82 SER A N 1
ATOM 604 C CA . SER A 1 82 ? -14.238 -7.619 33.675 1.00 54.44 82 SER A CA 1
ATOM 605 C C . SER A 1 82 ? -15.269 -8.060 32.664 1.00 54.44 82 SER A C 1
ATOM 607 O O . SER A 1 82 ? -15.219 -9.194 32.177 1.00 54.44 82 SER A O 1
ATOM 609 N N . VAL A 1 83 ? -16.338 -7.274 32.516 1.00 62.31 83 VAL A N 1
ATOM 610 C CA . VAL A 1 83 ? -17.385 -7.649 31.580 1.00 62.31 83 VAL A CA 1
ATOM 611 C C . VAL A 1 83 ? -16.654 -7.712 30.252 1.00 62.31 83 VAL A C 1
ATOM 613 O O . VAL A 1 83 ? -16.197 -6.696 29.744 1.00 62.31 83 VAL A O 1
ATOM 616 N N . CYS A 1 84 ? -16.424 -8.924 29.772 1.00 71.50 84 CYS A N 1
ATOM 617 C CA . CYS A 1 84 ? -15.820 -9.184 28.489 1.00 71.50 84 CYS A CA 1
ATOM 618 C C . CYS A 1 84 ? -16.917 -9.781 27.603 1.00 71.50 84 CYS A C 1
ATOM 620 O O . CYS A 1 84 ? -17.773 -10.541 28.065 1.00 71.50 84 CYS A O 1
ATOM 622 N N . CYS A 1 85 ? -16.981 -9.450 26.322 1.00 88.50 85 CYS A N 1
ATOM 623 C CA . CYS A 1 85 ? -16.070 -8.610 25.553 1.00 88.50 85 CYS A CA 1
ATOM 624 C C . CYS A 1 85 ? -16.876 -7.573 24.759 1.00 88.50 85 CYS A C 1
ATOM 626 O O . CYS A 1 85 ? -18.083 -7.744 24.548 1.00 88.50 85 CYS A O 1
ATOM 628 N N . SER A 1 86 ? -16.223 -6.477 24.369 1.00 94.31 86 SER A N 1
ATOM 629 C CA . SER A 1 86 ? -16.846 -5.441 23.543 1.00 94.31 86 SER A CA 1
ATOM 630 C C . SER A 1 86 ? -17.172 -5.979 22.150 1.00 94.31 86 SER A C 1
ATOM 632 O O . SER A 1 86 ? -16.419 -6.793 21.623 1.00 94.31 86 SER A O 1
ATOM 634 N N . ASN A 1 87 ? -18.255 -5.504 21.532 1.00 97.81 87 ASN A N 1
ATOM 635 C CA . ASN A 1 87 ? -18.490 -5.745 20.106 1.00 97.81 87 ASN A CA 1
ATOM 636 C C . ASN A 1 87 ? -17.344 -5.179 19.260 1.00 97.81 87 ASN A C 1
ATOM 638 O O . ASN A 1 87 ? -16.683 -4.224 19.675 1.00 97.81 87 ASN A O 1
ATOM 642 N N . VAL A 1 88 ? -17.130 -5.753 18.079 1.00 98.31 88 VAL A N 1
ATOM 643 C CA . VAL A 1 88 ? -16.010 -5.397 17.197 1.00 98.31 88 VAL A CA 1
ATOM 644 C C . VAL A 1 88 ? -16.511 -4.630 15.984 1.00 98.31 88 VAL A C 1
ATOM 646 O O . VAL A 1 88 ? -17.323 -5.156 15.236 1.00 98.31 88 VAL A O 1
ATOM 649 N N . LEU A 1 89 ? -16.005 -3.420 15.765 1.00 98.75 89 LEU A N 1
ATOM 650 C CA . LEU A 1 89 ? -16.185 -2.698 14.507 1.00 98.75 89 LEU A CA 1
ATOM 651 C C . LEU A 1 89 ? -14.885 -2.779 13.707 1.00 98.75 89 LEU A C 1
ATOM 653 O O . LEU A 1 89 ? -13.843 -2.302 14.165 1.00 98.75 89 LEU A O 1
ATOM 657 N N . PHE A 1 90 ? -14.946 -3.392 12.528 1.00 98.81 90 PHE A N 1
ATOM 658 C CA . PHE A 1 90 ? -13.811 -3.511 11.624 1.00 98.81 90 PHE A CA 1
ATOM 659 C C . PHE A 1 90 ? -13.782 -2.368 10.602 1.00 98.81 90 PHE A C 1
ATOM 661 O O . PHE A 1 90 ? -14.773 -2.125 9.909 1.00 98.81 90 PHE A O 1
ATOM 668 N N . LEU A 1 91 ? -12.636 -1.689 10.490 1.00 98.81 91 LEU A N 1
ATOM 669 C CA . LEU A 1 91 ? -12.370 -0.658 9.483 1.00 98.81 91 LEU A CA 1
ATOM 670 C C . LEU A 1 91 ? -11.331 -1.183 8.473 1.00 98.81 91 LEU A C 1
ATOM 672 O O . LEU A 1 91 ? -10.163 -1.359 8.842 1.00 98.81 91 LEU A O 1
ATOM 676 N N . PRO A 1 92 ? -11.723 -1.447 7.215 1.00 98.12 92 PRO A N 1
ATOM 677 C CA . PRO A 1 92 ? -10.855 -2.091 6.233 1.00 98.12 92 PRO A CA 1
ATOM 678 C C . PRO A 1 92 ? -9.787 -1.138 5.664 1.00 98.12 92 PRO A C 1
ATOM 680 O O . PRO A 1 92 ? -9.824 0.077 5.881 1.00 98.12 92 PRO A O 1
ATOM 683 N N . GLY A 1 93 ? -8.839 -1.698 4.908 1.00 96.31 93 GLY A N 1
ATOM 684 C CA . GLY A 1 93 ? -7.783 -0.944 4.226 1.00 96.31 93 GLY A CA 1
ATOM 685 C C . GLY A 1 93 ? -8.258 -0.112 3.034 1.00 96.31 93 GLY A C 1
ATOM 686 O O . GLY A 1 93 ? -9.427 -0.161 2.641 1.00 96.31 93 GLY A O 1
ATOM 687 N N . LEU A 1 94 ? -7.322 0.646 2.449 1.00 93.88 94 LEU A N 1
ATOM 688 C CA . LEU A 1 94 ? -7.553 1.346 1.184 1.00 93.88 94 LEU A CA 1
ATOM 689 C C . LEU A 1 94 ? -7.944 0.315 0.122 1.00 93.88 94 LEU A C 1
ATOM 691 O O . LEU A 1 94 ? -7.408 -0.790 0.128 1.00 93.88 94 LEU A O 1
ATOM 695 N N . GLU A 1 95 ? -8.889 0.657 -0.754 1.00 93.12 95 GLU A N 1
ATOM 696 C CA . GLU A 1 95 ? -9.341 -0.221 -1.842 1.00 93.12 95 GLU A CA 1
ATOM 697 C C . GLU A 1 95 ? -10.003 -1.538 -1.401 1.00 93.12 95 GLU A C 1
ATOM 699 O O . GLU A 1 95 ? -10.383 -2.358 -2.231 1.00 93.12 95 GLU A O 1
ATOM 704 N N . ALA A 1 96 ? -10.234 -1.746 -0.106 1.00 94.31 96 ALA A N 1
ATOM 705 C CA . ALA A 1 96 ? -10.787 -3.005 0.378 1.00 94.31 96 ALA A CA 1
ATOM 706 C C . ALA A 1 96 ? -12.323 -2.996 0.515 1.00 94.31 96 ALA A C 1
ATOM 708 O O . ALA A 1 96 ? -12.931 -4.033 0.773 1.00 94.31 96 ALA A O 1
ATOM 709 N N . SER A 1 97 ? -12.970 -1.845 0.304 1.00 95.69 97 SER A N 1
ATOM 710 C CA . SER A 1 97 ? -14.425 -1.766 0.104 1.00 95.69 97 SER A CA 1
ATOM 711 C C . SER A 1 97 ? -14.747 -1.800 -1.386 1.00 95.69 97 SER A C 1
ATOM 713 O O . SER A 1 97 ? -14.113 -1.094 -2.176 1.00 95.69 97 SER A O 1
ATOM 715 N N . ARG A 1 98 ? -15.760 -2.573 -1.780 1.00 94.94 98 ARG A N 1
ATOM 716 C CA . ARG A 1 98 ? -16.199 -2.594 -3.179 1.00 94.94 98 ARG A CA 1
ATOM 717 C C . ARG A 1 98 ? -17.007 -1.351 -3.504 1.00 94.94 98 ARG A C 1
ATOM 719 O O . ARG A 1 98 ? -17.858 -0.922 -2.718 1.00 94.94 98 ARG A O 1
ATOM 726 N N . LEU A 1 99 ? -16.747 -0.785 -4.675 1.00 96.00 99 LEU A N 1
ATOM 727 C CA . LEU A 1 99 ? -17.453 0.378 -5.198 1.00 96.00 99 LEU A CA 1
ATOM 728 C C . LEU A 1 99 ? -18.332 -0.048 -6.363 1.00 96.00 99 LEU A C 1
ATOM 730 O O . LEU A 1 99 ? -17.918 -0.824 -7.224 1.00 96.00 99 LEU A O 1
ATOM 734 N N . TYR A 1 100 ? -19.548 0.482 -6.382 1.00 96.25 100 TYR A N 1
ATOM 735 C CA . TYR A 1 100 ? -20.576 0.132 -7.348 1.00 96.25 100 TYR A CA 1
ATOM 736 C C . TYR A 1 100 ? -21.228 1.380 -7.920 1.00 96.25 100 TYR A C 1
ATOM 738 O O . TYR A 1 100 ? -21.261 2.426 -7.273 1.00 96.25 100 TYR A O 1
ATOM 746 N N . LYS A 1 101 ? -21.845 1.233 -9.089 1.00 93.69 101 LYS A N 1
ATOM 747 C CA . LYS A 1 101 ? -22.888 2.138 -9.590 1.00 93.69 101 LYS A CA 1
ATOM 748 C C . LYS A 1 101 ? -24.134 1.332 -9.948 1.00 93.69 101 LYS A C 1
ATOM 750 O O . LYS A 1 101 ? -24.051 0.137 -10.215 1.00 93.69 101 LYS A O 1
ATOM 755 N N . GLU A 1 102 ? -25.298 1.966 -9.977 1.00 89.44 102 GLU A N 1
ATOM 756 C CA . GLU A 1 102 ? -26.512 1.295 -10.459 1.00 89.44 102 GLU A CA 1
ATOM 757 C C . GLU A 1 102 ? -26.477 1.151 -11.985 1.00 89.44 102 GLU A C 1
ATOM 759 O O . GLU A 1 102 ? -26.080 2.075 -12.704 1.00 89.44 102 GLU A O 1
ATOM 764 N N . ARG A 1 103 ? -26.913 -0.005 -12.496 1.00 84.88 103 ARG A N 1
ATOM 765 C CA . ARG A 1 103 ? -27.113 -0.198 -13.937 1.00 84.88 103 ARG A CA 1
ATOM 766 C C . ARG A 1 103 ? -28.414 0.460 -14.383 1.00 84.88 103 ARG A C 1
ATOM 768 O O . ARG A 1 103 ? -29.390 0.496 -13.642 1.00 84.88 103 ARG A O 1
ATOM 775 N N . ILE A 1 104 ? -28.455 0.899 -15.645 1.00 77.00 104 ILE A N 1
ATOM 776 C CA . ILE A 1 104 ? -29.673 1.459 -16.264 1.00 77.00 104 ILE A CA 1
ATOM 777 C C . ILE A 1 104 ? -30.826 0.440 -16.229 1.00 77.00 104 ILE A C 1
ATOM 779 O O . ILE A 1 104 ? -31.980 0.816 -16.043 1.00 77.00 104 ILE A O 1
ATOM 783 N N . VAL A 1 105 ? -30.517 -0.852 -16.386 1.00 73.88 105 VAL A N 1
ATOM 784 C CA . VAL A 1 105 ? -31.498 -1.943 -16.343 1.00 73.88 105 VAL A CA 1
ATOM 785 C C . VAL A 1 105 ? -31.086 -2.958 -15.284 1.00 73.88 105 VAL A C 1
ATOM 787 O O . VAL A 1 105 ? -30.381 -3.909 -15.598 1.00 73.88 105 VAL A O 1
ATOM 790 N N . GLY A 1 106 ? -31.558 -2.753 -14.052 1.00 75.75 106 GLY A N 1
ATOM 791 C CA . GLY A 1 106 ? -31.531 -3.735 -12.965 1.00 75.75 106 GLY A CA 1
ATOM 792 C C . GLY A 1 106 ? -30.141 -4.136 -12.448 1.00 75.75 106 GLY A C 1
ATOM 793 O O . GLY A 1 106 ? -29.252 -4.546 -13.188 1.00 75.75 106 GLY A O 1
ATOM 794 N N . GLY A 1 107 ? -29.981 -4.109 -11.126 1.00 86.69 107 GLY A N 1
ATOM 795 C CA . GLY A 1 107 ? -28.761 -4.567 -10.461 1.00 86.69 107 GLY A CA 1
ATOM 796 C C . GLY A 1 107 ? -27.648 -3.522 -10.401 1.00 86.69 107 GLY A C 1
ATOM 797 O O . GLY A 1 107 ? -27.811 -2.367 -10.798 1.00 86.69 107 GLY A O 1
ATOM 798 N N . ASP A 1 108 ? -26.516 -3.960 -9.858 1.00 90.88 108 ASP A N 1
ATOM 799 C CA . ASP A 1 108 ? -25.365 -3.112 -9.568 1.00 90.88 108 ASP A CA 1
ATOM 800 C C . ASP A 1 108 ? -24.217 -3.485 -10.505 1.00 90.88 108 ASP A C 1
ATOM 802 O O . ASP A 1 108 ? -24.001 -4.660 -10.807 1.00 90.88 108 ASP A O 1
ATOM 806 N N . ASP A 1 109 ? -23.487 -2.477 -10.957 1.00 91.75 109 ASP A N 1
ATOM 807 C CA . ASP A 1 109 ? -22.239 -2.626 -11.682 1.00 91.75 109 ASP A CA 1
ATOM 808 C C . ASP A 1 109 ? -21.089 -2.483 -10.692 1.00 91.75 109 ASP A C 1
ATOM 810 O O . ASP A 1 109 ? -20.936 -1.423 -10.081 1.00 91.75 109 ASP A O 1
ATOM 814 N N . GLN A 1 110 ? -20.330 -3.557 -10.485 1.00 92.44 110 GLN A N 1
ATOM 815 C CA . GLN A 1 110 ? -19.147 -3.532 -9.631 1.00 92.44 110 GLN A CA 1
ATOM 816 C C . GLN A 1 110 ? -18.026 -2.818 -10.383 1.00 92.44 110 GLN A C 1
ATOM 818 O O . GLN A 1 110 ? -17.528 -3.331 -11.377 1.00 92.44 110 GLN A O 1
ATOM 823 N N . LEU A 1 111 ? -17.640 -1.642 -9.895 1.00 92.44 111 LEU A N 1
ATOM 824 C CA . LEU A 1 111 ? -16.519 -0.871 -10.432 1.00 92.44 111 LEU A CA 1
ATOM 825 C C . LEU A 1 111 ? -15.191 -1.298 -9.802 1.00 92.44 111 LEU A C 1
ATOM 827 O O . LEU A 1 111 ? -14.120 -1.088 -10.367 1.00 92.44 111 LEU A O 1
ATOM 831 N N . TRP A 1 112 ? -15.274 -1.866 -8.599 1.00 90.94 112 TRP A N 1
ATOM 832 C CA . TRP A 1 112 ? -14.134 -2.341 -7.840 1.00 90.94 112 TRP A CA 1
ATOM 833 C C . TRP A 1 112 ? -14.469 -3.653 -7.132 1.00 90.94 112 TRP A C 1
ATOM 835 O O . TRP A 1 112 ? -15.402 -3.676 -6.331 1.00 90.94 112 TRP A O 1
ATOM 845 N N . GLU A 1 113 ? -13.769 -4.757 -7.378 1.00 86.94 113 GLU A N 1
ATOM 846 C CA . GLU A 1 113 ? -12.581 -4.949 -8.226 1.00 86.94 113 GLU A CA 1
ATOM 847 C C . GLU A 1 113 ? -12.917 -4.849 -9.734 1.00 86.94 113 GLU A C 1
ATOM 849 O O . GLU A 1 113 ? -13.940 -5.402 -10.149 1.00 86.94 113 GLU A O 1
ATOM 854 N N . PRO A 1 114 ? -12.110 -4.145 -10.550 1.00 82.62 114 PRO A N 1
ATOM 855 C CA . PRO A 1 114 ? -12.430 -3.873 -11.946 1.00 82.62 114 PRO A CA 1
ATOM 856 C C . PRO A 1 114 ? -12.196 -5.108 -12.816 1.00 82.62 114 PRO A C 1
ATOM 858 O O . PRO A 1 114 ? -11.212 -5.829 -12.644 1.00 82.62 114 PRO A O 1
ATOM 861 N N . ASN A 1 115 ? -13.068 -5.321 -13.802 1.00 74.69 115 ASN A N 1
ATOM 862 C CA . ASN A 1 115 ? -12.863 -6.342 -14.835 1.00 74.69 115 ASN A CA 1
ATOM 863 C C . ASN A 1 115 ? -12.434 -5.731 -16.183 1.00 74.69 115 ASN A C 1
ATOM 865 O O . ASN A 1 115 ? -11.849 -6.425 -17.017 1.00 74.69 115 ASN A O 1
ATOM 869 N N . ILE A 1 116 ? -12.636 -4.421 -16.363 1.00 75.31 116 ILE A N 1
ATOM 870 C CA . ILE A 1 116 ? -12.184 -3.634 -17.516 1.00 75.31 116 ILE A CA 1
ATOM 871 C C . ILE A 1 116 ? -11.731 -2.230 -17.090 1.00 75.31 116 ILE A C 1
ATOM 873 O O . ILE A 1 116 ? -12.135 -1.707 -16.056 1.00 75.31 116 ILE A O 1
ATOM 877 N N . ASN A 1 117 ? -10.916 -1.559 -17.912 1.00 73.75 117 ASN A N 1
ATOM 878 C CA . ASN A 1 117 ? -10.423 -0.213 -17.583 1.00 73.75 117 ASN A CA 1
ATOM 879 C C . ASN A 1 117 ? -11.532 0.848 -17.475 1.00 73.75 117 ASN A C 1
ATOM 881 O O . ASN A 1 117 ? -11.333 1.847 -16.783 1.00 73.75 117 ASN A O 1
ATOM 885 N N . SER A 1 118 ? -12.676 0.676 -18.149 1.00 82.56 118 SER A N 1
ATOM 886 C CA . SER A 1 118 ? -13.784 1.637 -18.049 1.00 82.56 118 SER A CA 1
ATOM 887 C C . SER A 1 118 ? -14.424 1.658 -16.662 1.00 82.56 118 SER A C 1
ATOM 889 O O . SER A 1 118 ? -14.874 2.720 -16.246 1.00 82.56 118 SER A O 1
ATOM 891 N N . ASP A 1 119 ? -14.383 0.545 -15.921 1.00 85.69 119 ASP A N 1
ATOM 892 C CA . ASP A 1 119 ? -14.851 0.494 -14.530 1.00 85.69 119 ASP A CA 1
ATOM 893 C C . ASP A 1 119 ? -14.073 1.494 -13.667 1.00 85.69 119 ASP A C 1
ATOM 895 O O . ASP A 1 119 ? -14.643 2.273 -12.906 1.00 85.69 119 ASP A O 1
ATOM 899 N N . VAL A 1 120 ? -12.752 1.541 -13.857 1.00 87.56 120 VAL A N 1
ATOM 900 C CA . VAL A 1 120 ? -11.872 2.473 -13.143 1.00 87.56 120 VAL A CA 1
ATOM 901 C C . VAL A 1 120 ? -12.075 3.914 -13.608 1.00 87.56 120 VAL A C 1
ATOM 903 O O . VAL A 1 120 ? -11.972 4.840 -12.807 1.00 87.56 120 VAL A O 1
ATOM 906 N N . GLN A 1 121 ? -12.400 4.135 -14.883 1.00 89.69 121 GLN A N 1
ATOM 907 C CA . GLN A 1 121 ? -12.693 5.482 -15.387 1.00 89.69 121 GLN A CA 1
ATOM 908 C C . GLN A 1 121 ? -13.954 6.077 -14.749 1.00 89.69 121 GLN A C 1
ATOM 910 O O . GLN A 1 121 ? -13.994 7.281 -14.498 1.00 89.69 121 GLN A O 1
ATOM 915 N N . ASP A 1 122 ? -14.955 5.256 -14.416 1.00 93.44 122 ASP A N 1
ATOM 916 C CA . ASP A 1 122 ? -16.110 5.712 -13.634 1.00 93.44 122 ASP A CA 1
ATOM 917 C C . ASP A 1 122 ? -15.722 6.159 -12.217 1.00 93.44 122 ASP A C 1
ATOM 919 O O . ASP A 1 122 ? -16.400 7.006 -11.632 1.00 93.44 122 ASP A O 1
ATOM 923 N N . LEU A 1 123 ? -14.617 5.636 -11.672 1.00 94.50 123 LEU A N 1
ATOM 924 C CA . LEU A 1 123 ? -14.110 5.993 -10.347 1.00 94.50 123 LEU A CA 1
ATOM 925 C C . LEU A 1 123 ? -13.354 7.330 -10.311 1.00 94.50 123 LEU A C 1
ATOM 927 O O . LEU A 1 123 ? -13.009 7.785 -9.217 1.00 94.50 123 LEU A O 1
ATOM 931 N N . PHE A 1 124 ? -13.120 7.981 -11.452 1.00 95.31 124 PHE A N 1
ATOM 932 C CA . PHE A 1 124 ? -12.359 9.226 -11.518 1.00 95.31 124 PHE A CA 1
ATOM 933 C C . PHE A 1 124 ? -13.001 10.385 -10.742 1.00 95.31 124 PHE A C 1
ATOM 935 O O . PHE A 1 124 ? -14.220 10.471 -10.534 1.00 95.31 124 PHE A O 1
ATOM 942 N N . LEU A 1 125 ? -12.133 11.304 -10.322 1.00 96.75 125 LEU A N 1
ATOM 943 C CA . LEU A 1 125 ? -12.476 12.481 -9.535 1.00 96.75 125 LEU A CA 1
ATOM 944 C C . LEU A 1 125 ? -12.073 13.763 -10.263 1.00 96.75 125 LEU A C 1
ATOM 946 O O . LEU A 1 125 ? -11.120 13.789 -11.048 1.00 96.75 125 LEU A O 1
ATOM 950 N N . ASP A 1 126 ? -12.814 14.832 -9.994 1.00 96.56 126 ASP A N 1
ATOM 951 C CA . ASP A 1 126 ? -12.466 16.172 -10.443 1.00 96.56 126 ASP A CA 1
ATOM 952 C C . ASP A 1 126 ? -11.276 16.745 -9.660 1.00 96.56 126 ASP A C 1
ATOM 954 O O . ASP A 1 126 ? -10.823 16.194 -8.660 1.00 96.56 126 ASP A O 1
ATOM 958 N N . THR A 1 127 ? -10.778 17.903 -10.085 1.00 95.81 127 THR A N 1
ATOM 959 C CA . THR A 1 127 ? -9.631 18.572 -9.452 1.00 95.81 127 THR A CA 1
ATOM 960 C C . THR A 1 127 ? -9.886 19.031 -8.013 1.00 95.81 127 THR A C 1
ATOM 962 O O . THR A 1 127 ? -8.961 19.507 -7.364 1.00 95.81 127 THR A O 1
ATOM 965 N N . THR A 1 128 ? -11.114 18.934 -7.502 1.00 95.81 128 THR A N 1
ATOM 966 C CA . THR A 1 128 ? -11.448 19.211 -6.096 1.00 95.81 128 THR A CA 1
ATOM 967 C C . THR A 1 128 ? -11.515 17.942 -5.246 1.00 95.81 128 THR A C 1
ATOM 969 O O . THR A 1 128 ? -11.810 18.026 -4.058 1.00 95.81 128 THR A O 1
ATOM 972 N N . GLY A 1 129 ? -11.244 16.774 -5.836 1.00 95.69 129 GLY A N 1
ATOM 973 C CA . GLY A 1 129 ? -11.337 15.483 -5.163 1.00 95.69 129 GLY A CA 1
ATOM 974 C C . GLY A 1 129 ? -12.764 14.953 -5.044 1.00 95.69 129 GLY A C 1
ATOM 975 O O . GLY A 1 129 ? -13.019 14.071 -4.229 1.00 95.69 129 GLY A O 1
ATOM 976 N N . LYS A 1 130 ? -13.714 15.475 -5.832 1.00 95.38 130 LYS A N 1
ATOM 977 C CA . LYS A 1 130 ? -15.100 14.989 -5.846 1.00 95.38 130 LYS A CA 1
ATOM 978 C C . LYS A 1 130 ? -15.313 14.021 -6.993 1.00 95.38 130 LYS A C 1
ATOM 980 O O . LYS A 1 130 ? -14.799 14.213 -8.091 1.00 95.38 130 LYS A O 1
ATOM 985 N N . SER A 1 131 ? -16.107 12.981 -6.753 1.00 95.69 131 SER A N 1
ATOM 986 C CA . SER A 1 131 ? -16.364 11.973 -7.779 1.00 95.69 131 SER A CA 1
ATOM 987 C C . SER A 1 131 ? -17.085 12.570 -8.993 1.00 95.69 131 SER A C 1
ATOM 989 O O . SER A 1 131 ? -18.097 13.262 -8.842 1.00 95.69 131 SER A O 1
ATOM 991 N N . LEU A 1 132 ? -16.590 12.262 -10.197 1.00 96.38 132 LEU A N 1
ATOM 992 C CA . LEU A 1 132 ? -17.253 12.632 -11.451 1.00 96.38 132 LEU A CA 1
ATOM 993 C C . LEU A 1 132 ? -18.592 11.896 -11.594 1.00 96.38 132 LEU A C 1
ATOM 995 O O . LEU A 1 132 ? -19.598 12.491 -11.989 1.00 96.38 132 LEU A O 1
ATOM 999 N N . ASN A 1 133 ? -18.630 10.620 -11.199 1.00 93.69 133 ASN A N 1
ATOM 1000 C CA . ASN A 1 133 ? -19.852 9.832 -11.118 1.00 93.69 133 ASN A CA 1
ATOM 1001 C C . ASN A 1 133 ? -20.456 9.901 -9.704 1.00 93.69 133 ASN A C 1
ATOM 1003 O O . ASN A 1 133 ? -20.078 9.176 -8.785 1.00 93.69 133 ASN A O 1
ATOM 1007 N N . LYS A 1 134 ? -21.469 10.756 -9.540 1.00 90.62 134 LYS A N 1
ATOM 1008 C CA . LYS A 1 134 ? -22.149 10.988 -8.251 1.00 90.62 134 LYS A CA 1
ATOM 1009 C C . LYS A 1 134 ? -22.967 9.796 -7.746 1.00 90.62 134 LYS A C 1
ATOM 1011 O O . LYS A 1 134 ? -23.450 9.833 -6.613 1.00 90.62 134 LYS A O 1
ATOM 1016 N N . ASN A 1 135 ? -23.168 8.767 -8.565 1.00 91.12 135 ASN A N 1
ATOM 1017 C CA . ASN A 1 135 ? -23.986 7.603 -8.226 1.00 91.12 135 ASN A CA 1
ATOM 1018 C C . ASN A 1 135 ? -23.174 6.448 -7.645 1.00 91.12 135 ASN A C 1
ATOM 1020 O O . ASN A 1 135 ? -23.747 5.389 -7.411 1.00 91.12 135 ASN A O 1
ATOM 1024 N N . ILE A 1 136 ? -21.884 6.653 -7.378 1.00 95.81 136 ILE A N 1
ATOM 1025 C CA . ILE A 1 136 ? -21.063 5.628 -6.747 1.00 95.81 136 ILE A CA 1
ATOM 1026 C C . ILE A 1 136 ? -21.480 5.430 -5.291 1.00 95.81 136 ILE A C 1
ATOM 1028 O O . ILE A 1 136 ? -21.751 6.392 -4.570 1.00 95.81 136 ILE A O 1
ATOM 1032 N N . PHE A 1 137 ? -21.555 4.171 -4.879 1.00 96.62 137 PHE A N 1
ATOM 1033 C CA . PHE A 1 137 ? -21.839 3.760 -3.511 1.00 96.62 137 PHE A CA 1
ATOM 1034 C C . PHE A 1 137 ? -21.047 2.498 -3.161 1.00 96.62 137 PHE A C 1
ATOM 1036 O O . PHE A 1 137 ? -20.511 1.817 -4.036 1.00 96.62 137 PHE A O 1
ATOM 1043 N N . THR A 1 138 ? -21.016 2.162 -1.876 1.00 96.81 138 THR A N 1
ATOM 1044 C CA . THR A 1 138 ? -20.479 0.891 -1.377 1.00 96.81 138 THR A CA 1
ATOM 1045 C C . THR A 1 138 ? -21.542 0.114 -0.598 1.00 96.81 138 THR A C 1
ATOM 1047 O O . THR A 1 138 ? -22.574 0.665 -0.211 1.00 96.81 138 THR A O 1
ATOM 1050 N N . LYS A 1 139 ? -21.344 -1.190 -0.409 1.00 94.56 139 LYS A N 1
ATOM 1051 C CA . LYS A 1 139 ? -22.258 -2.046 0.373 1.00 94.56 139 LYS A CA 1
ATOM 1052 C C . LYS A 1 139 ? -21.565 -3.205 1.087 1.00 94.56 139 LYS A C 1
ATOM 1054 O O . LYS A 1 139 ? -22.180 -3.808 1.958 1.00 94.56 139 LYS A O 1
ATOM 1059 N N . ASP A 1 140 ? -20.330 -3.527 0.719 1.00 95.12 140 ASP A N 1
ATOM 1060 C CA . ASP A 1 140 ? -19.577 -4.657 1.252 1.00 95.12 140 ASP A CA 1
ATOM 1061 C C . ASP A 1 140 ? -18.061 -4.427 1.160 1.00 95.12 140 ASP A C 1
ATOM 1063 O O . ASP A 1 140 ? -17.564 -3.516 0.489 1.00 95.12 140 ASP A O 1
ATOM 1067 N N . ILE A 1 141 ? -17.338 -5.286 1.872 1.00 95.94 141 ILE A N 1
ATOM 1068 C CA . ILE A 1 141 ? -15.880 -5.318 1.967 1.00 95.94 141 ILE A CA 1
ATOM 1069 C C . ILE A 1 141 ? -15.384 -6.614 1.322 1.00 95.94 141 ILE A C 1
ATOM 1071 O O . ILE A 1 141 ? -16.055 -7.648 1.369 1.00 95.94 141 ILE A O 1
ATOM 1075 N N . ILE A 1 142 ? -14.203 -6.565 0.715 1.00 94.56 142 ILE A N 1
ATOM 1076 C CA . ILE A 1 142 ? -13.566 -7.707 0.066 1.00 94.56 142 ILE A CA 1
ATOM 1077 C C . ILE A 1 142 ? -13.157 -8.734 1.133 1.00 94.56 142 ILE A C 1
ATOM 1079 O O . ILE A 1 142 ? -12.124 -8.602 1.776 1.00 94.56 142 ILE A O 1
ATOM 1083 N N . GLY A 1 143 ? -13.961 -9.784 1.320 1.00 94.94 143 GLY A N 1
ATOM 1084 C CA . GLY A 1 143 ? -13.518 -10.989 2.034 1.00 94.94 143 GLY A CA 1
ATOM 1085 C C . GLY A 1 143 ? -12.568 -11.820 1.168 1.00 94.94 143 GLY A C 1
ATOM 1086 O O . GLY A 1 143 ? -11.458 -12.145 1.579 1.00 94.94 143 GLY A O 1
ATOM 1087 N N . ARG A 1 144 ? -12.997 -12.097 -0.066 1.00 92.56 144 ARG A N 1
ATOM 1088 C CA . ARG A 1 144 ? -12.240 -12.758 -1.135 1.00 92.56 144 ARG A CA 1
ATOM 1089 C C . ARG A 1 144 ? -12.408 -11.961 -2.423 1.00 92.56 144 ARG A C 1
ATOM 1091 O O . ARG A 1 144 ? -13.508 -11.451 -2.651 1.00 92.56 144 ARG A O 1
ATOM 1098 N N . THR A 1 145 ? -11.357 -11.855 -3.230 1.00 87.62 145 THR A N 1
ATOM 1099 C CA . THR A 1 145 ? -11.389 -11.120 -4.498 1.00 87.62 145 THR A CA 1
ATOM 1100 C C . THR A 1 145 ? -12.312 -11.778 -5.525 1.00 87.62 145 THR A C 1
ATOM 1102 O O . THR A 1 145 ? -12.424 -13.001 -5.576 1.00 87.62 145 THR A O 1
ATOM 1105 N N . ASN A 1 146 ? -12.973 -10.966 -6.355 1.00 84.25 146 ASN A N 1
ATOM 1106 C CA . ASN A 1 146 ? -13.850 -11.428 -7.441 1.00 84.25 146 ASN A CA 1
ATOM 1107 C C . ASN A 1 146 ? -13.148 -11.350 -8.810 1.00 84.25 146 ASN A C 1
ATOM 1109 O O . ASN A 1 146 ? -13.665 -10.730 -9.743 1.00 84.25 146 ASN A O 1
ATOM 1113 N N . LEU A 1 147 ? -11.952 -11.931 -8.938 1.00 76.31 147 LEU A N 1
ATOM 1114 C CA . LEU A 1 147 ? -11.157 -11.826 -10.164 1.00 76.31 147 LEU A CA 1
ATOM 1115 C C . LEU A 1 147 ? -11.304 -13.067 -11.052 1.00 76.31 147 LEU A C 1
ATOM 1117 O O . LEU A 1 147 ? -11.368 -14.193 -10.551 1.00 76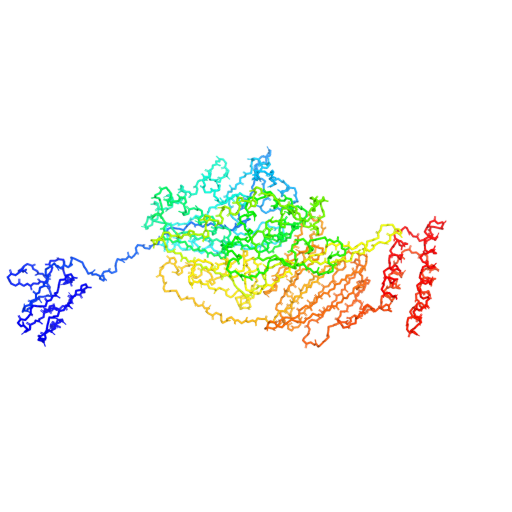.31 147 LEU A O 1
ATOM 1121 N N . PRO A 1 148 ? -11.341 -12.904 -12.386 1.00 66.62 148 PRO A N 1
ATOM 1122 C CA . PRO A 1 148 ? -11.291 -14.041 -13.292 1.00 66.62 148 PRO A CA 1
ATOM 1123 C C . PRO A 1 148 ? -10.027 -14.871 -13.032 1.00 66.62 148 PRO A C 1
ATOM 1125 O O . PRO A 1 148 ? -8.925 -14.335 -13.036 1.00 66.62 148 PRO A O 1
ATOM 1128 N N . VAL A 1 149 ? -10.182 -16.186 -12.837 1.00 72.12 149 VAL A N 1
ATOM 1129 C CA . VAL A 1 149 ? -9.077 -17.166 -12.714 1.00 72.12 149 VAL A CA 1
ATOM 1130 C C . VAL A 1 149 ? -8.248 -17.065 -11.416 1.00 72.12 149 VAL A C 1
ATOM 1132 O O . VAL A 1 149 ? -7.501 -17.992 -11.105 1.00 72.12 149 VAL A O 1
ATOM 1135 N N . LEU A 1 150 ? -8.431 -16.025 -10.595 1.00 76.31 150 LEU A N 1
ATOM 1136 C CA . LEU A 1 150 ? -7.672 -15.813 -9.362 1.00 76.31 150 LEU A CA 1
ATOM 1137 C C . LEU A 1 150 ? -8.594 -15.429 -8.198 1.00 76.31 150 LEU A C 1
ATOM 1139 O O . LEU A 1 150 ? -9.333 -14.458 -8.270 1.00 76.31 150 LEU A O 1
ATOM 1143 N N . ASN A 1 151 ? -8.539 -16.188 -7.105 1.00 80.50 151 ASN A N 1
ATOM 1144 C CA . ASN A 1 151 ? -9.311 -15.912 -5.894 1.00 80.50 151 ASN A CA 1
ATOM 1145 C C . ASN A 1 151 ? -8.350 -15.769 -4.721 1.00 80.50 151 ASN A C 1
ATOM 1147 O O . ASN A 1 151 ? -7.755 -16.758 -4.294 1.00 80.50 151 ASN A O 1
ATOM 1151 N N . ILE A 1 152 ? -8.217 -14.554 -4.202 1.00 85.25 152 ILE A N 1
ATOM 1152 C CA . ILE A 1 152 ? -7.340 -14.241 -3.075 1.00 85.25 152 ILE A CA 1
ATOM 1153 C C . ILE A 1 152 ? -8.211 -13.893 -1.883 1.00 85.25 152 ILE A C 1
ATOM 1155 O O . ILE A 1 152 ? -9.114 -13.063 -1.981 1.00 85.25 152 ILE A O 1
ATOM 1159 N N . ASP A 1 153 ? -7.948 -14.547 -0.760 1.00 92.19 153 ASP A N 1
ATOM 1160 C CA . ASP A 1 153 ? -8.547 -14.165 0.510 1.00 92.19 153 ASP A CA 1
ATOM 1161 C C . ASP A 1 153 ? -7.848 -12.907 1.039 1.00 92.19 153 ASP A C 1
ATOM 1163 O O . ASP A 1 153 ? -6.624 -12.870 1.108 1.00 92.19 153 ASP A O 1
ATOM 1167 N N . ILE A 1 154 ? -8.633 -11.886 1.386 1.00 93.19 154 ILE A N 1
ATOM 1168 C CA . ILE A 1 154 ? -8.162 -10.610 1.948 1.00 93.19 154 ILE A CA 1
ATOM 1169 C C . ILE A 1 154 ? -8.583 -10.490 3.416 1.00 93.19 154 ILE A C 1
ATOM 1171 O O . ILE A 1 154 ? -7.758 -10.171 4.267 1.00 93.19 154 ILE A O 1
ATOM 1175 N N . TYR A 1 155 ? -9.860 -10.771 3.711 1.00 97.12 155 TYR A N 1
ATOM 1176 C CA . TYR A 1 155 ? -10.415 -10.777 5.075 1.00 97.12 155 TYR A CA 1
ATOM 1177 C C . TYR A 1 155 ? -11.311 -11.983 5.381 1.00 97.12 155 TYR A C 1
ATOM 1179 O O . TYR A 1 155 ? -11.964 -12.012 6.425 1.00 97.12 155 TYR A O 1
ATOM 1187 N N . ARG A 1 156 ? -11.415 -12.960 4.471 1.00 96.81 156 ARG A N 1
ATOM 1188 C CA . ARG A 1 156 ? -12.355 -14.078 4.610 1.00 96.81 156 ARG A CA 1
ATOM 1189 C C . ARG A 1 156 ? -12.137 -14.848 5.911 1.00 96.81 156 ARG A C 1
ATOM 1191 O O . ARG A 1 156 ? -13.080 -14.970 6.688 1.00 96.81 156 ARG A O 1
ATOM 1198 N N . THR A 1 157 ? -10.935 -15.368 6.159 1.00 97.38 157 THR A N 1
ATOM 1199 C CA . THR A 1 157 ? -10.708 -16.189 7.361 1.00 97.38 157 THR A CA 1
ATOM 1200 C C . THR A 1 157 ? -10.724 -15.344 8.630 1.00 97.38 157 THR A C 1
ATOM 1202 O O . THR A 1 157 ? -11.156 -15.819 9.681 1.00 97.38 157 THR A O 1
ATOM 1205 N N . PHE A 1 158 ? -10.370 -14.059 8.530 1.00 98.06 158 PHE A N 1
ATOM 1206 C CA . PHE A 1 158 ? -10.559 -13.126 9.634 1.00 98.06 158 PHE A CA 1
ATOM 1207 C C . PHE A 1 158 ? -12.043 -12.962 10.002 1.00 98.06 158 PHE A C 1
ATOM 1209 O O . PHE A 1 158 ? -12.389 -13.049 11.182 1.00 98.06 158 PHE A O 1
ATOM 1216 N N . PHE A 1 159 ? -12.937 -12.792 9.025 1.00 98.44 159 PHE A N 1
ATOM 1217 C CA . PHE A 1 159 ? -14.383 -12.724 9.269 1.00 98.44 159 PHE A CA 1
ATOM 1218 C C . PHE A 1 159 ? -14.928 -14.036 9.843 1.00 98.44 159 PHE A C 1
ATOM 1220 O O . PHE A 1 159 ? -15.635 -14.000 10.851 1.00 98.44 159 PHE A O 1
ATOM 1227 N N . ASP A 1 160 ? -14.496 -15.185 9.310 1.00 98.25 160 ASP A N 1
ATOM 1228 C CA . ASP A 1 160 ? -14.831 -16.509 9.859 1.00 98.25 160 ASP A CA 1
ATOM 1229 C C . ASP A 1 160 ? -14.407 -16.617 11.347 1.00 98.25 160 ASP A C 1
ATOM 1231 O O . ASP A 1 160 ? -15.112 -17.192 12.190 1.00 98.25 160 ASP A O 1
ATOM 1235 N N . SER A 1 161 ? -13.264 -16.019 11.708 1.00 96.81 161 SER A N 1
ATOM 1236 C CA . SER A 1 161 ? -12.778 -15.973 13.092 1.00 96.81 161 SER A CA 1
ATOM 1237 C C . SER A 1 161 ? -13.661 -15.107 14.005 1.00 96.81 161 SER A C 1
ATOM 1239 O O . SER A 1 161 ? -13.929 -15.498 15.146 1.00 96.81 161 SER A O 1
ATOM 1241 N N . LEU A 1 162 ? -14.172 -13.971 13.515 1.00 97.75 162 LEU A N 1
ATOM 1242 C CA . LEU A 1 162 ? -15.090 -13.103 14.260 1.00 97.75 162 LEU A CA 1
ATOM 1243 C C . LEU A 1 162 ? -16.467 -13.754 14.431 1.00 97.75 162 LEU A C 1
ATOM 1245 O O . LEU A 1 162 ? -17.027 -13.718 15.531 1.00 97.75 162 LEU A O 1
ATOM 1249 N N . ASP A 1 163 ? -16.974 -14.424 13.395 1.00 98.31 163 ASP A N 1
ATOM 1250 C CA . ASP A 1 163 ? -18.202 -15.221 13.464 1.00 98.31 163 ASP A CA 1
ATOM 1251 C C . ASP A 1 163 ? -18.085 -16.331 14.511 1.00 98.31 163 ASP A C 1
ATOM 1253 O O . ASP A 1 163 ? -18.999 -16.540 15.313 1.00 98.31 163 ASP A O 1
ATOM 1257 N N . THR A 1 164 ? -16.917 -16.973 14.595 1.00 96.81 164 THR A N 1
ATOM 1258 C CA . THR A 1 164 ? -16.621 -17.970 15.632 1.00 96.81 164 THR A CA 1
ATOM 1259 C C . THR A 1 164 ? -16.649 -17.364 17.045 1.00 96.81 164 THR A C 1
ATOM 1261 O O . THR A 1 164 ? -17.093 -18.007 18.001 1.00 96.81 164 THR A O 1
ATOM 1264 N N . LEU A 1 165 ? -16.206 -16.115 17.226 1.00 94.81 165 LEU A N 1
ATOM 1265 C CA . LEU A 1 165 ? -16.302 -15.428 18.521 1.00 94.81 165 LEU A CA 1
ATOM 1266 C C . LEU A 1 165 ? -17.751 -15.094 18.895 1.00 94.81 165 LEU A C 1
ATOM 1268 O O . LEU A 1 165 ? -18.098 -15.161 20.078 1.00 94.81 165 LEU A O 1
ATOM 1272 N N . VAL A 1 166 ? -18.600 -14.770 17.917 1.00 96.50 166 VAL A N 1
ATOM 1273 C CA . VAL A 1 166 ? -20.042 -14.570 18.133 1.00 96.50 166 VAL A CA 1
ATOM 1274 C C . VAL A 1 166 ? -20.724 -15.892 18.474 1.00 96.50 166 VAL A C 1
ATOM 1276 O O . VAL A 1 166 ? -21.454 -15.965 19.465 1.00 96.50 166 VAL A O 1
ATOM 1279 N N . SER A 1 167 ? -20.455 -16.964 17.721 1.00 96.88 167 SER A N 1
ATOM 1280 C CA . SER A 1 167 ? -21.060 -18.282 17.959 1.00 96.88 167 SER A CA 1
ATOM 1281 C C . SER A 1 167 ? -20.692 -18.839 19.336 1.00 96.88 167 SER A C 1
ATOM 1283 O O . SER A 1 167 ? -21.538 -19.407 20.029 1.00 96.88 167 SER A O 1
ATOM 1285 N N . ASN A 1 168 ? -19.453 -18.599 19.778 1.00 93.00 168 ASN A N 1
ATOM 1286 C CA . ASN A 1 168 ? -18.966 -18.960 21.111 1.00 93.00 168 ASN A CA 1
ATOM 1287 C C . ASN A 1 168 ? -19.427 -17.995 22.212 1.00 93.00 168 ASN A C 1
ATOM 1289 O O . ASN A 1 168 ? -19.077 -18.177 23.380 1.00 93.00 168 ASN A O 1
ATOM 1293 N N . LYS A 1 169 ? -20.217 -16.970 21.865 1.00 91.44 169 LYS A N 1
ATOM 1294 C CA . LYS A 1 169 ? -20.709 -15.925 22.770 1.00 91.44 169 LYS A CA 1
ATOM 1295 C C . LYS A 1 169 ? -19.581 -15.184 23.489 1.00 91.44 169 LYS A C 1
ATOM 1297 O O . LYS A 1 169 ? -19.798 -14.677 24.591 1.00 91.44 169 LYS A O 1
ATOM 1302 N N . SER A 1 170 ? -18.387 -15.101 22.903 1.00 90.44 170 SER A N 1
ATOM 1303 C CA . SER A 1 170 ? -17.277 -14.299 23.431 1.00 90.44 170 SER A CA 1
ATOM 1304 C C . SER A 1 170 ? -17.604 -12.805 23.300 1.00 90.44 170 SER A C 1
ATOM 1306 O O . SER A 1 170 ? -17.604 -12.082 24.299 1.00 90.44 170 SER A O 1
ATOM 1308 N N . ILE A 1 171 ? -18.040 -12.380 22.112 1.00 94.44 171 ILE A N 1
ATOM 1309 C CA . ILE A 1 171 ? -18.626 -11.056 21.825 1.00 94.44 171 ILE A CA 1
ATOM 1310 C C . ILE A 1 171 ? -20.117 -11.210 21.479 1.00 94.44 171 ILE A C 1
ATOM 1312 O O . ILE A 1 171 ? -20.552 -12.312 21.152 1.00 94.44 171 ILE A O 1
ATOM 1316 N N . ASN A 1 172 ? -20.916 -10.138 21.573 1.00 96.00 172 ASN A N 1
ATOM 1317 C CA . ASN A 1 172 ? -22.325 -10.205 21.147 1.00 96.00 172 ASN A CA 1
ATOM 1318 C C . ASN A 1 172 ? -22.474 -10.074 19.626 1.00 96.00 172 ASN A C 1
ATOM 1320 O O . ASN A 1 172 ? -23.421 -10.612 19.062 1.00 96.00 172 ASN A O 1
ATOM 1324 N N . GLY A 1 173 ? -21.569 -9.347 18.975 1.00 97.50 173 GLY A N 1
ATOM 1325 C CA . GLY A 1 173 ? -21.598 -9.129 17.538 1.00 97.50 173 GLY A CA 1
ATOM 1326 C C . GLY A 1 173 ? -20.363 -8.392 17.042 1.00 97.50 173 GLY A C 1
ATOM 1327 O O . GLY A 1 173 ? -19.620 -7.779 17.817 1.00 97.50 173 GLY A O 1
ATOM 1328 N N . TRP A 1 174 ? -20.183 -8.435 15.732 1.00 98.25 174 TRP A N 1
ATOM 1329 C CA . TRP A 1 174 ? -19.230 -7.614 15.009 1.00 98.25 174 TRP A CA 1
ATOM 1330 C C . TRP A 1 174 ? -19.901 -7.036 13.763 1.00 98.25 174 TRP A C 1
ATOM 1332 O O . TRP A 1 174 ? -20.981 -7.480 13.373 1.00 98.25 174 TRP A O 1
ATOM 1342 N N . ASP A 1 175 ? -19.288 -6.010 13.191 1.00 98.19 175 ASP A N 1
ATOM 1343 C CA . ASP A 1 175 ? -19.702 -5.409 11.931 1.00 98.19 175 ASP A CA 1
ATOM 1344 C C . ASP A 1 175 ? -18.473 -4.846 11.221 1.00 98.19 175 ASP A C 1
ATOM 1346 O O . ASP A 1 175 ? -17.460 -4.536 11.858 1.00 98.19 175 ASP A O 1
ATOM 1350 N N . ALA A 1 176 ? -18.568 -4.696 9.910 1.00 97.81 176 ALA A N 1
ATOM 1351 C CA . ALA A 1 176 ? -17.523 -4.123 9.084 1.00 97.81 176 ALA A CA 1
ATOM 1352 C C . ALA A 1 176 ? -18.065 -2.872 8.402 1.00 97.81 176 ALA A C 1
ATOM 1354 O O . ALA A 1 176 ? -19.167 -2.888 7.860 1.00 97.81 176 ALA A O 1
ATOM 1355 N N . TYR A 1 177 ? -17.304 -1.780 8.428 1.00 98.19 177 TYR A N 1
ATOM 1356 C CA . TYR A 1 177 ? -17.759 -0.517 7.855 1.00 98.19 177 TYR A CA 1
ATOM 1357 C C . TYR A 1 177 ? -17.168 -0.304 6.457 1.00 98.19 177 TYR A C 1
ATOM 1359 O O . TYR A 1 177 ? -16.017 0.132 6.355 1.00 98.19 177 TYR A O 1
ATOM 1367 N N . PRO A 1 178 ? -17.905 -0.608 5.369 1.00 97.75 178 PRO A N 1
ATOM 1368 C CA . PRO A 1 178 ? -17.456 -0.254 4.032 1.00 97.75 178 PRO A CA 1
ATOM 1369 C C . PRO A 1 178 ? -17.447 1.268 3.870 1.00 97.75 178 PRO A C 1
ATOM 1371 O O . PRO A 1 178 ? -18.366 1.953 4.323 1.00 97.75 178 PRO A O 1
ATOM 1374 N N . TYR A 1 179 ? -16.431 1.798 3.191 1.00 98.00 179 TYR A N 1
ATOM 1375 C CA . TYR A 1 179 ? -16.302 3.228 2.912 1.00 98.00 179 TYR A CA 1
ATOM 1376 C C . TYR A 1 179 ? -15.762 3.503 1.508 1.00 98.00 179 TYR A C 1
ATOM 1378 O O . TYR A 1 179 ? -15.109 2.661 0.892 1.00 98.00 179 TYR A O 1
ATOM 1386 N N . ASP A 1 180 ? -16.036 4.702 0.991 1.00 97.56 180 ASP A N 1
ATOM 1387 C CA . ASP A 1 180 ? -15.445 5.158 -0.267 1.00 97.56 180 ASP A CA 1
ATOM 1388 C C . ASP A 1 180 ? -13.997 5.590 -0.029 1.00 97.56 180 ASP A C 1
ATOM 1390 O O . ASP A 1 180 ? -13.716 6.732 0.331 1.00 97.56 180 ASP A O 1
ATOM 1394 N N . TRP A 1 181 ? -13.077 4.647 -0.219 1.00 96.50 181 TRP A N 1
ATOM 1395 C CA . TRP A 1 181 ? -11.639 4.806 0.005 1.00 96.50 181 TRP A CA 1
ATOM 1396 C C . TRP A 1 181 ? -10.975 5.872 -0.873 1.00 96.50 181 TRP A C 1
ATOM 1398 O O . TRP A 1 181 ? -9.817 6.212 -0.645 1.00 96.50 181 TRP A O 1
ATOM 1408 N N . ARG A 1 182 ? -11.694 6.437 -1.848 1.00 96.94 182 ARG A N 1
ATOM 1409 C CA . ARG A 1 182 ? -11.199 7.562 -2.645 1.00 96.94 182 ARG A CA 1
ATOM 1410 C C . ARG A 1 182 ? -11.241 8.884 -1.872 1.00 96.94 182 ARG A C 1
ATOM 1412 O O . ARG A 1 182 ? -10.520 9.812 -2.233 1.00 96.94 182 ARG A O 1
ATOM 1419 N N . MET A 1 183 ? -12.094 8.991 -0.852 1.00 97.44 183 MET A N 1
ATOM 1420 C CA . MET A 1 183 ? -12.355 10.222 -0.093 1.00 97.44 183 MET A CA 1
ATOM 1421 C C . MET A 1 183 ? -11.360 10.426 1.064 1.00 97.44 183 MET A C 1
ATOM 1423 O O . MET A 1 183 ? -10.687 9.488 1.482 1.00 97.44 183 MET A O 1
ATOM 1427 N N . ASP A 1 184 ? -11.284 11.653 1.597 1.00 97.38 184 ASP A N 1
ATOM 1428 C CA . ASP A 1 184 ? -10.478 11.968 2.788 1.00 97.38 184 ASP A CA 1
ATOM 1429 C C . ASP A 1 184 ? -11.086 11.290 4.024 1.00 97.38 184 ASP A C 1
ATOM 1431 O O . ASP A 1 184 ? -12.309 11.280 4.207 1.00 97.38 184 ASP A O 1
ATOM 1435 N N . VAL A 1 185 ? -10.246 10.740 4.903 1.00 97.69 185 VAL A N 1
ATOM 1436 C CA . VAL A 1 185 ? -10.717 10.028 6.103 1.00 97.69 185 VAL A CA 1
ATOM 1437 C C . VAL A 1 185 ? -11.558 10.905 7.036 1.00 97.69 185 VAL A C 1
ATOM 1439 O O . VAL A 1 185 ? -12.492 10.404 7.663 1.00 97.69 185 VAL A O 1
ATOM 1442 N N . ARG A 1 186 ? -11.306 12.220 7.099 1.00 97.25 186 ARG A N 1
ATOM 1443 C CA . ARG A 1 186 ? -12.124 13.151 7.897 1.00 97.25 186 ARG A CA 1
ATOM 1444 C C . ARG A 1 186 ? -13.491 13.365 7.267 1.00 97.25 186 ARG A C 1
ATOM 1446 O O . ARG A 1 186 ? -14.477 13.463 7.993 1.00 97.25 186 ARG A O 1
ATOM 1453 N N . ASP A 1 187 ? -13.562 13.415 5.939 1.00 96.62 187 ASP A N 1
ATOM 1454 C CA . ASP A 1 187 ? -14.829 13.561 5.222 1.00 96.62 187 ASP A CA 1
ATOM 1455 C C . ASP A 1 187 ? -15.696 12.312 5.375 1.00 96.62 187 ASP A C 1
ATOM 1457 O O . ASP A 1 187 ? -16.905 12.438 5.565 1.00 96.62 187 ASP A O 1
ATOM 1461 N N . ILE A 1 188 ? -15.090 11.119 5.361 1.00 97.69 188 ILE A N 1
ATOM 1462 C CA . ILE A 1 188 ? -15.791 9.850 5.610 1.00 97.69 188 ILE A CA 1
ATOM 1463 C C . ILE A 1 188 ? -16.426 9.842 7.004 1.00 97.69 188 ILE A C 1
ATOM 1465 O O . ILE A 1 188 ? -17.581 9.442 7.147 1.00 97.69 188 ILE A O 1
ATOM 1469 N N . VAL A 1 189 ? -15.691 10.289 8.027 1.00 97.88 189 VAL A N 1
ATOM 1470 C CA . VAL A 1 189 ? -16.186 10.346 9.412 1.00 97.88 189 VAL A CA 1
ATOM 1471 C C . VAL A 1 189 ? -17.300 11.382 9.560 1.00 97.88 189 VAL A C 1
ATOM 1473 O O . VAL A 1 189 ? -18.340 11.070 10.130 1.00 97.88 189 VAL A O 1
ATOM 1476 N N . LYS A 1 190 ? -17.102 12.598 9.036 1.00 96.06 190 LYS A N 1
ATOM 1477 C CA . LYS A 1 190 ? -18.023 13.729 9.243 1.00 96.06 190 LYS A CA 1
ATOM 1478 C C . LYS A 1 190 ? -19.287 13.659 8.404 1.00 96.06 190 LYS A C 1
ATOM 1480 O O . LYS A 1 190 ? -20.354 14.049 8.863 1.00 96.06 190 LYS A O 1
ATOM 1485 N N . ASN A 1 191 ? -19.154 13.229 7.154 1.00 95.06 191 ASN A N 1
ATOM 1486 C CA . ASN A 1 191 ? -20.259 13.223 6.204 1.00 95.06 191 ASN A CA 1
ATOM 1487 C C . ASN A 1 191 ? -20.864 11.827 6.052 1.00 95.06 191 ASN A C 1
ATOM 1489 O O . ASN A 1 191 ? -21.911 11.695 5.430 1.00 95.06 191 ASN A O 1
ATOM 1493 N N . GLY A 1 192 ? -20.230 10.780 6.576 1.00 94.94 192 GLY A N 1
ATOM 1494 C CA . GLY A 1 192 ? -20.655 9.407 6.349 1.00 94.94 192 GLY A CA 1
ATOM 1495 C C . GLY A 1 192 ? -20.342 8.908 4.935 1.00 94.94 192 GLY A C 1
ATOM 1496 O O . GLY A 1 192 ? -19.755 9.586 4.093 1.00 94.94 192 GLY A O 1
ATOM 1497 N N . THR A 1 193 ? -20.742 7.672 4.664 1.00 96.25 193 THR A N 1
ATOM 1498 C CA . THR A 1 193 ? -20.488 6.960 3.411 1.00 96.25 193 THR A CA 1
ATOM 1499 C C . THR A 1 193 ? -21.783 6.718 2.654 1.00 96.25 193 THR A C 1
ATOM 1501 O O . THR A 1 193 ? -22.769 6.244 3.218 1.00 96.25 193 THR A O 1
ATOM 1504 N N . LYS A 1 194 ? -21.777 6.977 1.345 1.00 96.19 194 LYS A N 1
ATOM 1505 C CA . LYS A 1 194 ? -22.906 6.635 0.480 1.00 96.19 194 LYS A CA 1
ATOM 1506 C C . LYS A 1 194 ? -23.019 5.117 0.320 1.00 96.19 194 LYS A C 1
ATOM 1508 O O . LYS A 1 194 ? -22.111 4.466 -0.198 1.00 96.19 194 LYS A O 1
ATOM 1513 N N . ILE A 1 195 ? -24.162 4.579 0.729 1.00 94.81 195 ILE A N 1
ATOM 1514 C CA . ILE A 1 195 ? -24.515 3.164 0.592 1.00 94.81 195 ILE A CA 1
ATOM 1515 C C . ILE A 1 195 ? -25.718 3.007 -0.337 1.00 94.81 195 ILE A C 1
ATOM 1517 O O . ILE A 1 195 ? -26.384 3.985 -0.690 1.00 94.81 195 ILE A O 1
ATOM 1521 N N . LYS A 1 196 ? -26.022 1.777 -0.757 1.00 89.12 196 LYS A N 1
ATOM 1522 C CA . LYS A 1 196 ? -27.185 1.535 -1.617 1.00 89.12 196 LYS A CA 1
ATOM 1523 C C . LYS A 1 196 ? -28.471 2.027 -0.943 1.00 89.12 196 LYS A C 1
ATOM 1525 O O . LYS A 1 196 ? -28.827 1.560 0.134 1.00 89.12 196 LYS A O 1
ATOM 1530 N N . GLY A 1 197 ? -29.165 2.964 -1.588 1.00 84.81 197 GLY A N 1
ATOM 1531 C CA . GLY A 1 197 ? -30.423 3.526 -1.088 1.00 84.81 197 GLY A CA 1
ATOM 1532 C C . GLY A 1 197 ? -30.298 4.485 0.104 1.00 84.81 197 GLY A C 1
ATOM 1533 O O . GLY A 1 197 ? -31.327 4.847 0.670 1.00 84.81 197 GLY A O 1
ATOM 1534 N N . GLY A 1 198 ? -29.090 4.917 0.494 1.00 91.75 198 GLY A N 1
ATOM 1535 C CA . GLY A 1 198 ? -28.936 5.825 1.631 1.00 91.75 198 GLY A CA 1
ATOM 1536 C C . GLY A 1 198 ? -27.503 6.243 1.952 1.00 91.75 198 GLY A C 1
ATOM 1537 O O . GLY A 1 198 ? -26.617 6.271 1.097 1.00 91.75 198 GLY A O 1
ATOM 1538 N N . GLN A 1 199 ? -27.290 6.587 3.216 1.00 94.88 199 GLN A N 1
ATOM 1539 C CA . GLN A 1 199 ? -26.016 7.041 3.756 1.00 94.88 199 GLN A CA 1
ATOM 1540 C C . GLN A 1 199 ? -25.792 6.373 5.112 1.00 94.88 199 GLN A C 1
ATOM 1542 O O . GLN A 1 199 ? -26.714 6.295 5.922 1.00 94.88 199 GLN A O 1
ATOM 1547 N N . SER A 1 200 ? -24.589 5.851 5.321 1.00 96.00 200 SER A N 1
ATOM 1548 C CA . SER A 1 200 ? -24.145 5.257 6.579 1.00 96.00 200 SER A CA 1
ATOM 1549 C C . SER A 1 200 ? -23.298 6.275 7.331 1.00 96.00 200 SER A C 1
ATOM 1551 O O . SER A 1 200 ? -22.434 6.903 6.725 1.00 96.00 200 SER A O 1
ATOM 1553 N N . ASP A 1 201 ? -23.545 6.449 8.625 1.00 97.31 201 ASP A N 1
ATOM 1554 C CA . ASP A 1 201 ? -22.770 7.331 9.498 1.00 97.31 201 ASP A CA 1
ATOM 1555 C C . ASP A 1 201 ? -21.927 6.479 10.456 1.00 97.31 201 ASP A C 1
ATOM 1557 O O . ASP A 1 201 ? -22.440 5.578 11.131 1.00 97.31 201 ASP A O 1
ATOM 1561 N N . LEU A 1 202 ? -20.620 6.745 10.493 1.00 97.56 202 LEU A N 1
ATOM 1562 C CA . LEU A 1 202 ? -19.664 5.939 11.246 1.00 97.56 202 LEU A CA 1
ATOM 1563 C C . LEU A 1 202 ? -19.789 6.142 12.766 1.00 97.56 202 LEU A C 1
ATOM 1565 O O . LEU A 1 202 ? -19.631 5.185 13.526 1.00 97.56 202 LEU A O 1
ATOM 1569 N N . VAL A 1 203 ? -20.132 7.350 13.224 1.00 98.12 203 VAL A N 1
ATOM 1570 C CA . VAL A 1 203 ? -20.382 7.635 14.647 1.00 98.12 203 VAL A CA 1
ATOM 1571 C C . VAL A 1 203 ? -21.655 6.921 15.104 1.00 98.12 203 VAL A C 1
ATOM 1573 O O . VAL A 1 203 ? -21.657 6.268 16.149 1.00 98.12 203 VAL A O 1
ATOM 1576 N N . VAL A 1 204 ? -22.713 6.954 14.291 1.00 97.88 204 VAL A N 1
ATOM 1577 C CA . VAL A 1 204 ? -23.968 6.234 14.566 1.00 97.88 204 VAL A CA 1
ATOM 1578 C C . VAL A 1 204 ? -23.744 4.719 14.588 1.00 97.88 204 VAL A C 1
ATOM 1580 O O . VAL A 1 204 ? -24.329 4.014 15.418 1.00 97.88 204 VAL A O 1
ATOM 1583 N N . ALA A 1 205 ? -22.875 4.193 13.717 1.00 97.88 205 ALA A N 1
ATOM 1584 C CA . ALA A 1 205 ? -22.489 2.784 13.746 1.00 97.88 205 ALA A CA 1
ATOM 1585 C C . ALA A 1 205 ? -21.835 2.406 15.089 1.00 97.88 205 ALA A C 1
ATOM 1587 O O . ALA A 1 205 ? -22.236 1.409 15.696 1.00 97.88 205 ALA A O 1
ATOM 1588 N N . VAL A 1 206 ? -20.909 3.229 15.599 1.00 98.69 206 VAL A N 1
ATOM 1589 C CA . VAL A 1 206 ? -20.289 3.038 16.923 1.00 98.69 206 VAL A CA 1
ATOM 1590 C C . VAL A 1 206 ? -21.338 3.050 18.036 1.00 98.69 206 VAL A C 1
ATOM 1592 O O . VAL A 1 206 ? -21.356 2.132 18.855 1.00 98.69 206 VAL A O 1
ATOM 1595 N N . GLU A 1 207 ? -22.247 4.027 18.058 1.00 98.56 207 GLU A N 1
ATOM 1596 C CA . GLU A 1 207 ? -23.307 4.121 19.076 1.00 98.56 207 GLU A CA 1
ATOM 1597 C C . GLU A 1 207 ? -24.214 2.887 19.085 1.00 98.56 207 GLU A C 1
ATOM 1599 O O . GLU A 1 207 ? -24.473 2.292 20.140 1.00 98.56 207 GLU A O 1
ATOM 1604 N N . ARG A 1 208 ? -24.660 2.452 17.899 1.00 98.19 208 ARG A N 1
ATOM 1605 C CA . ARG A 1 208 ? -25.476 1.244 17.744 1.00 98.19 208 ARG A CA 1
ATOM 1606 C C . ARG A 1 208 ? -24.740 0.027 18.294 1.00 98.19 208 ARG A C 1
ATOM 1608 O O . ARG A 1 208 ? -25.302 -0.700 19.116 1.00 98.19 208 ARG A O 1
ATOM 1615 N N . MET A 1 209 ? -23.495 -0.185 17.879 1.00 98.25 209 MET A N 1
ATOM 1616 C CA . MET A 1 209 ? -22.713 -1.347 18.297 1.00 98.25 209 MET A CA 1
ATOM 1617 C C . MET A 1 209 ? -22.387 -1.331 19.789 1.00 98.25 209 MET A C 1
ATOM 1619 O O . MET A 1 209 ? -22.488 -2.375 20.437 1.00 98.25 209 MET A O 1
ATOM 1623 N N . ALA A 1 210 ? -22.068 -0.161 20.345 1.00 97.94 210 ALA A N 1
ATOM 1624 C CA . ALA A 1 210 ? -21.855 0.037 21.772 1.00 97.94 210 ALA A CA 1
ATOM 1625 C C . ALA A 1 210 ? -23.117 -0.330 22.563 1.00 97.94 210 ALA A C 1
ATOM 1627 O O . ALA A 1 210 ? -23.049 -1.106 23.513 1.00 97.94 210 ALA A O 1
ATOM 1628 N N . SER A 1 211 ? -24.297 0.133 22.137 1.00 97.81 211 SER A N 1
ATOM 1629 C CA . SER A 1 211 ? -25.560 -0.152 22.835 1.00 97.81 211 SER A CA 1
ATOM 1630 C C . SER A 1 211 ? -25.873 -1.656 22.937 1.00 97.81 211 SER A C 1
ATOM 1632 O O . SER A 1 211 ? -26.414 -2.117 23.950 1.00 97.81 211 SER A O 1
ATOM 1634 N N . GLN A 1 212 ? -25.469 -2.425 21.922 1.00 96.44 212 GLN A N 1
ATOM 1635 C CA . GLN A 1 212 ? -25.658 -3.875 21.795 1.00 96.44 212 GLN A CA 1
ATOM 1636 C C . GLN A 1 212 ? -24.518 -4.690 22.431 1.00 96.44 212 GLN A C 1
ATOM 1638 O O . GLN A 1 212 ? -24.617 -5.912 22.571 1.00 96.44 212 GLN A O 1
ATOM 1643 N N . SER A 1 213 ? -23.434 -4.025 22.824 1.00 96.12 213 SER A N 1
ATOM 1644 C CA . SER A 1 213 ? -22.244 -4.633 23.408 1.00 96.12 213 SER A CA 1
ATOM 1645 C C . SER A 1 213 ? -22.437 -4.957 24.891 1.00 96.12 213 SER A C 1
ATOM 1647 O O . SER A 1 213 ? -23.131 -4.239 25.618 1.00 96.12 213 SER A O 1
ATOM 1649 N N . LYS A 1 214 ? -21.775 -6.018 25.371 1.00 91.75 214 LYS A N 1
ATOM 1650 C CA . LYS A 1 214 ? -21.781 -6.407 26.794 1.00 91.75 214 LYS A CA 1
ATOM 1651 C C . LYS A 1 214 ? -21.193 -5.310 27.680 1.00 91.75 214 LYS A C 1
ATOM 1653 O O . LYS A 1 214 ? -21.700 -5.051 28.764 1.00 91.75 214 LYS A O 1
ATOM 1658 N N . THR A 1 215 ? -20.145 -4.654 27.189 1.00 91.69 215 THR A N 1
ATOM 1659 C CA . THR A 1 215 ? -19.383 -3.609 27.890 1.00 91.69 215 THR A CA 1
ATOM 1660 C C . THR A 1 215 ? -19.982 -2.220 27.747 1.00 91.69 215 THR A C 1
ATOM 1662 O O . THR A 1 215 ? -19.493 -1.286 28.372 1.00 91.69 215 THR A O 1
ATOM 1665 N N . LYS A 1 216 ? -20.993 -2.065 26.882 1.00 94.75 216 LYS A N 1
ATOM 1666 C CA . LYS A 1 216 ? -21.455 -0.763 26.378 1.00 94.75 216 LYS A CA 1
ATOM 1667 C C . LYS A 1 216 ? -20.386 0.038 25.627 1.00 94.75 216 LYS A C 1
ATOM 1669 O O . LYS A 1 216 ? -20.539 1.239 25.443 1.00 94.75 216 LYS A O 1
ATOM 1674 N N . LYS A 1 217 ? -19.340 -0.647 25.155 1.00 95.88 217 LYS A N 1
ATOM 1675 C CA . LYS A 1 217 ? -18.247 -0.101 24.350 1.00 95.88 217 LYS A CA 1
ATOM 1676 C C . LYS A 1 217 ? -17.977 -0.946 23.100 1.00 95.88 217 LYS A C 1
ATOM 1678 O O . LYS A 1 217 ? -18.479 -2.068 22.981 1.00 95.88 217 LYS A O 1
ATOM 1683 N N . VAL A 1 218 ? -17.153 -0.425 22.194 1.00 97.81 218 VAL A N 1
ATOM 1684 C CA . VAL A 1 218 ? -16.733 -1.057 20.935 1.00 97.81 218 VAL A CA 1
ATOM 1685 C C . VAL A 1 218 ? -15.211 -1.201 20.890 1.00 97.81 218 VAL A C 1
ATOM 1687 O O . VAL A 1 218 ? -14.472 -0.301 21.283 1.00 97.81 218 VAL A O 1
ATOM 1690 N N . THR A 1 219 ? -14.733 -2.346 20.408 1.00 97.50 219 THR A N 1
ATOM 1691 C CA . THR A 1 219 ? -13.346 -2.542 19.971 1.00 97.50 219 THR A CA 1
ATOM 1692 C C . THR A 1 219 ? -13.237 -2.187 18.496 1.00 97.50 219 THR A C 1
ATOM 1694 O O . THR A 1 219 ? -13.926 -2.792 17.677 1.00 97.50 219 THR A O 1
ATOM 1697 N N . LEU A 1 220 ? -12.378 -1.229 18.157 1.00 98.62 220 LEU A N 1
ATOM 1698 C CA . LEU A 1 220 ? -12.042 -0.928 16.768 1.00 98.62 220 LEU A CA 1
ATOM 1699 C C . LEU A 1 220 ? -10.878 -1.823 16.345 1.00 98.62 220 LEU A C 1
ATOM 1701 O O . LEU A 1 220 ? -9.812 -1.763 16.958 1.00 98.62 220 LEU A O 1
ATOM 1705 N N . ILE A 1 221 ? -11.070 -2.640 15.313 1.00 98.62 221 ILE A N 1
ATOM 1706 C CA . ILE A 1 221 ? -9.973 -3.334 14.625 1.00 98.62 221 ILE A CA 1
ATOM 1707 C C . ILE A 1 221 ? -9.827 -2.692 13.262 1.00 98.62 221 ILE A C 1
ATOM 1709 O O . ILE A 1 221 ? -10.818 -2.492 12.564 1.00 98.62 221 ILE A O 1
ATOM 1713 N N . THR A 1 222 ? -8.605 -2.360 12.879 1.00 98.62 222 THR A N 1
ATOM 1714 C CA . THR A 1 222 ? -8.360 -1.677 11.619 1.00 98.62 222 THR A CA 1
ATOM 1715 C C . THR A 1 222 ? -7.251 -2.333 10.837 1.00 98.62 222 THR A C 1
ATOM 1717 O O . THR A 1 222 ? -6.334 -2.906 11.420 1.00 98.62 222 THR A O 1
ATOM 1720 N N . HIS A 1 223 ? -7.336 -2.222 9.517 1.00 98.44 223 HIS A N 1
ATOM 1721 C CA . HIS A 1 223 ? -6.278 -2.630 8.610 1.00 98.44 223 HIS A CA 1
ATOM 1722 C C . HIS A 1 223 ? -5.826 -1.449 7.756 1.00 98.44 223 HIS A C 1
ATOM 1724 O O . HIS A 1 223 ? -6.675 -0.737 7.217 1.00 98.44 223 HIS A O 1
ATOM 1730 N N . SER A 1 224 ? -4.516 -1.264 7.570 1.00 97.75 224 SER A N 1
ATOM 1731 C CA . SER A 1 224 ? -3.965 -0.286 6.623 1.00 97.75 224 SER A CA 1
ATOM 1732 C C . SER A 1 224 ? -4.576 1.117 6.821 1.00 97.75 224 SER A C 1
ATOM 1734 O O . SER A 1 224 ? -4.600 1.628 7.945 1.00 97.75 224 SER A O 1
ATOM 1736 N N . ASN A 1 225 ? -5.112 1.744 5.768 1.00 97.31 225 ASN A N 1
ATOM 1737 C CA . ASN A 1 225 ? -5.781 3.053 5.815 1.00 97.31 225 ASN A CA 1
ATOM 1738 C C . ASN A 1 225 ? -6.937 3.144 6.834 1.00 97.31 225 ASN A C 1
ATOM 1740 O O . ASN A 1 225 ? -7.217 4.223 7.358 1.00 97.31 225 ASN A O 1
ATOM 1744 N N . GLY A 1 226 ? -7.561 2.017 7.198 1.00 98.38 226 GLY A N 1
ATOM 1745 C CA . GLY A 1 226 ? -8.536 1.958 8.287 1.00 98.38 226 GLY A CA 1
ATOM 1746 C C . GLY A 1 226 ? -7.970 2.460 9.622 1.00 98.38 226 GLY A C 1
ATOM 1747 O O . GLY A 1 226 ? -8.719 2.938 10.470 1.00 98.38 226 GLY A O 1
ATOM 1748 N N . GLY A 1 227 ? -6.648 2.407 9.816 1.00 97.81 227 GLY A N 1
ATOM 1749 C CA . GLY A 1 227 ? -5.968 3.007 10.961 1.00 97.81 227 GLY A CA 1
ATOM 1750 C C . GLY A 1 227 ? -6.044 4.535 10.979 1.00 97.81 227 GLY A C 1
ATOM 1751 O O . GLY A 1 227 ? -6.361 5.114 12.018 1.00 97.81 227 GLY A O 1
ATOM 1752 N N . LEU A 1 228 ? -5.823 5.194 9.837 1.00 98.12 228 LEU A N 1
ATOM 1753 C CA . LEU A 1 228 ? -5.997 6.647 9.721 1.00 98.12 228 LEU A CA 1
ATOM 1754 C C . LEU A 1 228 ? -7.469 7.034 9.915 1.00 98.12 228 LEU A C 1
ATOM 1756 O O . LEU A 1 228 ? -7.768 7.996 10.626 1.00 98.12 228 LEU A O 1
ATOM 1760 N N . LEU A 1 229 ? -8.388 6.226 9.375 1.00 98.44 229 LEU A N 1
ATOM 1761 C CA . LEU A 1 229 ? -9.824 6.392 9.597 1.00 98.44 229 LEU A CA 1
ATOM 1762 C C . LEU A 1 229 ? -10.203 6.265 11.080 1.00 98.44 229 LEU A C 1
ATOM 1764 O O . LEU A 1 229 ? -10.990 7.069 11.570 1.00 98.44 229 LEU A O 1
ATOM 1768 N N . ALA A 1 230 ? -9.620 5.318 11.823 1.00 98.31 230 ALA A N 1
ATOM 1769 C CA . ALA A 1 230 ? -9.842 5.210 13.267 1.00 98.31 230 ALA A CA 1
ATOM 1770 C C . ALA A 1 230 ? -9.318 6.418 14.046 1.00 98.31 230 ALA A C 1
ATOM 1772 O O . ALA A 1 230 ? -10.000 6.860 14.968 1.00 98.31 230 ALA A O 1
ATOM 1773 N N . LYS A 1 231 ? -8.149 6.972 13.691 1.00 97.81 231 LYS A N 1
ATOM 1774 C CA . LYS A 1 231 ? -7.654 8.208 14.322 1.00 97.81 231 LYS A CA 1
ATOM 1775 C C . LYS A 1 231 ? -8.658 9.350 14.122 1.00 97.81 231 LYS A C 1
ATOM 1777 O O . LYS A 1 231 ? -9.084 9.962 15.097 1.00 97.81 231 LYS A O 1
ATOM 1782 N N . ALA A 1 232 ? -9.109 9.565 12.884 1.00 98.00 232 ALA A N 1
ATOM 1783 C CA . ALA A 1 232 ? -10.112 10.584 12.568 1.00 98.00 232 ALA A CA 1
ATOM 1784 C C . ALA A 1 232 ? -11.456 10.336 13.285 1.00 98.00 232 ALA A C 1
ATOM 1786 O O . ALA A 1 232 ? -12.062 11.270 13.810 1.00 98.00 232 ALA A O 1
ATOM 1787 N N . LEU A 1 233 ? -11.906 9.079 13.360 1.00 98.56 233 LEU A N 1
ATOM 1788 C CA . LEU A 1 233 ? -13.132 8.696 14.060 1.00 98.56 233 LEU A CA 1
ATOM 1789 C C . LEU A 1 233 ? -13.049 8.993 15.557 1.00 98.56 233 LEU A C 1
ATOM 1791 O O . LEU A 1 233 ? -13.983 9.557 16.119 1.00 98.56 233 LEU A O 1
ATOM 1795 N N . VAL A 1 234 ? -11.956 8.612 16.220 1.00 98.31 234 VAL A N 1
ATOM 1796 C CA . VAL A 1 234 ? -11.828 8.835 17.665 1.00 98.31 234 VAL A CA 1
ATOM 1797 C C . VAL A 1 234 ? -11.703 10.326 17.982 1.00 98.31 234 VAL A C 1
ATOM 1799 O O . VAL A 1 234 ? -12.306 10.758 18.961 1.00 98.31 234 VAL A O 1
ATOM 1802 N N . GLN A 1 235 ? -11.046 11.127 17.134 1.00 97.31 235 GLN A N 1
ATOM 1803 C CA . GLN A 1 235 ? -11.068 12.591 17.256 1.00 97.31 235 GLN A CA 1
ATOM 1804 C C . GLN A 1 235 ? -12.495 13.161 17.179 1.00 97.31 235 GLN A C 1
ATOM 1806 O O . GLN A 1 235 ? -12.869 14.000 17.998 1.00 97.31 235 GLN A O 1
ATOM 1811 N N . GLU A 1 236 ? -13.324 12.688 16.245 1.00 97.69 236 GLU A N 1
ATOM 1812 C CA . GLU A 1 236 ? -14.724 13.129 16.138 1.00 97.69 236 GLU A CA 1
ATOM 1813 C C . GLU A 1 236 ? -15.572 12.664 17.336 1.00 97.69 236 GLU A C 1
ATOM 1815 O O . GLU A 1 236 ? -16.389 13.416 17.874 1.00 97.69 236 GLU A O 1
ATOM 1820 N N . LEU A 1 237 ? -15.361 11.434 17.813 1.00 98.06 237 LEU A N 1
ATOM 1821 C CA . LEU A 1 237 ? -16.019 10.931 19.019 1.00 98.06 237 LEU A CA 1
ATOM 1822 C C . LEU A 1 237 ? -15.610 11.739 20.255 1.00 98.06 237 LEU A C 1
ATOM 1824 O O . LEU A 1 237 ? -16.453 12.015 21.102 1.00 98.06 237 LEU A O 1
ATOM 1828 N N . GLU A 1 238 ? -14.349 12.144 20.376 1.00 96.38 238 GLU A N 1
ATOM 1829 C CA . GLU A 1 238 ? -13.883 13.027 21.448 1.00 96.38 238 GLU A CA 1
ATOM 1830 C C . GLU A 1 238 ? -14.561 14.400 21.363 1.00 96.38 238 GLU A C 1
ATOM 1832 O O . GLU A 1 238 ? -15.176 14.840 22.337 1.00 96.38 238 GLU A O 1
ATOM 1837 N N . ALA A 1 239 ? -14.557 15.020 20.178 1.00 95.62 239 ALA A N 1
ATOM 1838 C CA . ALA A 1 239 ? -15.190 16.316 19.932 1.00 95.62 239 ALA A CA 1
ATOM 1839 C C . ALA A 1 239 ? -16.700 16.321 20.235 1.00 95.62 239 ALA A C 1
ATOM 1841 O O . ALA A 1 239 ? -17.254 17.342 20.644 1.00 95.62 239 ALA A O 1
ATOM 1842 N N . THR A 1 240 ? -17.365 15.174 20.078 1.00 95.62 240 THR A N 1
ATOM 1843 C CA . THR A 1 240 ? -18.800 14.999 20.348 1.00 95.62 240 THR A CA 1
ATOM 1844 C C . THR A 1 240 ? -19.110 14.402 21.728 1.00 95.62 240 THR A C 1
ATOM 1846 O O . THR A 1 240 ? -20.274 14.138 22.032 1.00 95.62 240 THR A O 1
ATOM 1849 N N . GLY A 1 241 ? -18.106 14.201 22.594 1.00 95.56 241 GLY A N 1
ATOM 1850 C CA . GLY A 1 241 ? -18.280 13.672 23.957 1.00 95.56 241 GLY A CA 1
ATOM 1851 C C . GLY A 1 241 ? -18.576 12.165 24.036 1.00 95.56 241 GLY A C 1
ATOM 1852 O O . GLY A 1 241 ? -19.026 11.663 25.067 1.00 95.56 241 GLY A O 1
ATOM 1853 N N . LYS A 1 242 ? -18.325 11.429 22.954 1.00 97.06 242 LYS A N 1
ATOM 1854 C CA . LYS A 1 242 ? -18.639 10.006 22.748 1.00 97.06 242 LYS A CA 1
ATOM 1855 C C . LYS A 1 242 ? -17.419 9.079 22.770 1.00 97.06 242 LYS A C 1
ATOM 1857 O O . LYS A 1 242 ? -17.587 7.872 22.622 1.00 97.06 242 LYS A O 1
ATOM 1862 N N . ALA A 1 243 ? -16.205 9.589 23.000 1.00 95.25 243 ALA A N 1
ATOM 1863 C CA . ALA A 1 243 ? -14.983 8.769 23.058 1.00 95.25 243 ALA A CA 1
ATOM 1864 C C . ALA A 1 243 ? -15.066 7.608 24.070 1.00 95.25 243 ALA A C 1
ATOM 1866 O O . ALA A 1 243 ? -14.540 6.527 23.819 1.00 95.25 243 ALA A O 1
ATOM 1867 N N . HIS A 1 244 ? -15.826 7.786 25.157 1.00 93.81 244 HIS A N 1
ATOM 1868 C CA . HIS A 1 244 ? -16.083 6.760 26.173 1.00 93.81 244 HIS A CA 1
ATOM 1869 C C . HIS A 1 244 ? -16.753 5.478 25.631 1.00 93.81 244 HIS A C 1
ATOM 1871 O O . HIS A 1 244 ? -16.747 4.452 26.315 1.00 93.81 244 HIS A O 1
ATOM 1877 N N . LEU A 1 245 ? -17.335 5.518 24.424 1.00 97.19 245 LEU A N 1
ATOM 1878 C CA . LEU A 1 245 ? -17.900 4.355 23.731 1.00 97.19 245 LEU A CA 1
ATOM 1879 C C . LEU A 1 24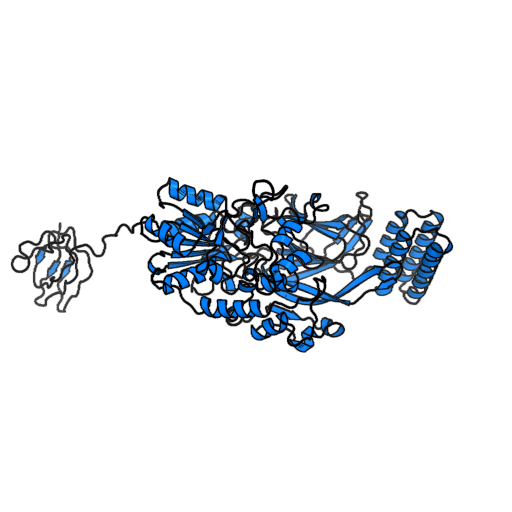5 ? -16.828 3.432 23.142 1.00 97.19 245 LEU A C 1
ATOM 1881 O O . LEU A 1 245 ? -17.148 2.323 22.716 1.00 97.19 245 LEU A O 1
ATOM 1885 N N . ILE A 1 246 ? -15.567 3.856 23.106 1.00 97.44 246 ILE A N 1
ATOM 1886 C CA . ILE A 1 246 ? -14.458 3.046 22.615 1.00 97.44 246 ILE A CA 1
ATOM 1887 C C . ILE A 1 246 ? -13.780 2.343 23.794 1.00 97.44 246 ILE A C 1
ATOM 1889 O O . ILE A 1 246 ? -13.515 2.918 24.849 1.00 97.44 246 ILE A O 1
ATOM 1893 N N . ASP A 1 247 ? -13.554 1.046 23.624 1.00 93.06 247 ASP A N 1
ATOM 1894 C CA . ASP A 1 247 ? -12.828 0.194 24.568 1.00 93.06 247 ASP A CA 1
ATOM 1895 C C . ASP A 1 247 ? -11.338 0.179 24.224 1.00 93.06 247 ASP A C 1
ATOM 1897 O O . ASP A 1 247 ? -10.471 0.476 25.045 1.00 93.06 247 ASP A O 1
ATOM 1901 N N . ARG A 1 248 ? -11.045 -0.147 22.965 1.00 92.50 248 ARG A N 1
ATOM 1902 C CA . ARG A 1 248 ? -9.686 -0.230 22.445 1.00 92.50 248 ARG A CA 1
ATOM 1903 C C . ARG A 1 248 ? -9.654 -0.017 20.941 1.00 92.50 248 ARG A C 1
ATOM 1905 O O . ARG A 1 248 ? -10.652 -0.258 20.259 1.00 92.50 248 ARG A O 1
ATOM 1912 N N . VAL A 1 249 ? -8.482 0.358 20.450 1.00 96.81 249 VAL A N 1
ATOM 1913 C CA . VAL A 1 249 ? -8.163 0.472 19.027 1.00 96.81 249 VAL A CA 1
ATOM 1914 C C . VAL A 1 249 ? -6.984 -0.443 18.727 1.00 96.81 249 VAL A C 1
ATOM 1916 O O . VAL A 1 249 ? -5.940 -0.332 19.363 1.00 96.81 249 VAL A O 1
ATOM 1919 N N . ILE A 1 250 ? -7.159 -1.360 17.779 1.00 96.06 250 ILE A N 1
ATOM 1920 C CA . ILE A 1 250 ? -6.123 -2.282 17.315 1.00 96.06 250 ILE A CA 1
ATOM 1921 C C . ILE A 1 250 ? -5.814 -1.947 15.862 1.00 96.06 250 ILE A C 1
ATOM 1923 O O . ILE A 1 250 ? -6.645 -2.176 14.985 1.00 96.06 250 ILE A O 1
ATOM 1927 N N . MET A 1 251 ? -4.636 -1.380 15.625 1.00 97.56 251 MET A N 1
ATOM 1928 C CA . MET A 1 251 ? -4.187 -0.926 14.314 1.00 97.56 251 MET A CA 1
ATOM 1929 C C . MET A 1 251 ? -3.261 -1.964 13.696 1.00 97.56 251 MET A C 1
ATOM 1931 O O . MET A 1 251 ? -2.173 -2.208 14.215 1.00 97.56 251 MET A O 1
ATOM 1935 N N . VAL A 1 252 ? -3.691 -2.571 12.595 1.00 97.56 252 VAL A N 1
ATOM 1936 C CA . VAL A 1 252 ? -2.959 -3.636 11.907 1.00 97.56 252 VAL A CA 1
ATOM 1937 C C . VAL A 1 252 ? -2.404 -3.082 10.592 1.00 97.56 252 VAL A C 1
ATOM 1939 O O . VAL A 1 252 ? -3.169 -2.630 9.743 1.00 97.56 252 VAL A O 1
ATOM 1942 N N . ALA A 1 253 ? -1.076 -3.056 10.442 1.00 96.50 253 ALA A N 1
ATOM 1943 C CA . ALA A 1 253 ? -0.366 -2.501 9.279 1.00 96.50 253 ALA A CA 1
ATOM 1944 C C . ALA A 1 253 ? -0.765 -1.054 8.907 1.00 96.50 253 ALA A C 1
ATOM 1946 O O . ALA A 1 253 ? -0.827 -0.690 7.736 1.00 96.50 253 ALA A O 1
ATOM 1947 N N . ALA A 1 254 ? -1.073 -0.200 9.885 1.00 97.38 254 ALA A N 1
ATOM 1948 C CA . ALA A 1 254 ? -1.505 1.165 9.591 1.00 97.38 254 ALA A CA 1
ATOM 1949 C C . ALA A 1 254 ? -0.330 2.051 9.113 1.00 97.38 254 ALA A C 1
ATOM 1951 O O . ALA A 1 254 ? 0.652 2.165 9.842 1.00 97.38 254 ALA A O 1
ATOM 1952 N N . PRO A 1 255 ? -0.425 2.746 7.961 1.00 96.50 255 PRO A N 1
ATOM 1953 C CA . PRO A 1 255 ? 0.576 3.714 7.504 1.00 96.50 255 PRO A CA 1
ATOM 1954 C C . PRO A 1 255 ? 0.454 5.024 8.287 1.00 96.50 255 PRO A C 1
ATOM 1956 O O . PRO A 1 255 ? 0.016 6.039 7.751 1.00 96.50 255 PRO A O 1
ATOM 1959 N N . GLN A 1 256 ? 0.781 5.005 9.579 1.00 96.31 256 GLN A N 1
ATOM 1960 C CA . GLN A 1 256 ? 0.446 6.112 10.477 1.00 96.31 256 GLN A CA 1
ATOM 1961 C C . GLN A 1 256 ? 1.088 7.441 10.074 1.00 96.31 256 GLN A C 1
ATOM 1963 O O . GLN A 1 256 ? 0.486 8.477 10.325 1.00 96.31 256 GLN A O 1
ATOM 1968 N N . LEU A 1 257 ? 2.265 7.398 9.445 1.00 96.75 257 LEU A N 1
ATOM 1969 C CA . LEU A 1 257 ? 2.997 8.561 8.937 1.00 96.75 257 LEU A CA 1
ATOM 1970 C C . LEU A 1 257 ? 3.009 8.624 7.396 1.00 96.75 257 LEU A C 1
ATOM 1972 O O . LEU A 1 257 ? 3.842 9.308 6.804 1.00 96.75 257 LEU A O 1
ATOM 1976 N N . GLY A 1 258 ? 2.135 7.861 6.733 1.00 95.94 258 GLY A N 1
ATOM 1977 C CA . GLY A 1 258 ? 2.157 7.657 5.284 1.00 95.94 258 GLY A CA 1
ATOM 1978 C C . GLY A 1 258 ? 3.192 6.620 4.823 1.00 95.94 258 GLY A C 1
ATOM 1979 O O . GLY A 1 258 ? 3.837 5.944 5.628 1.00 95.94 258 GLY A O 1
ATOM 1980 N N . THR A 1 259 ? 3.339 6.460 3.508 1.00 94.50 259 THR A N 1
ATOM 1981 C CA . THR A 1 259 ? 4.283 5.532 2.871 1.00 94.50 259 THR A CA 1
ATOM 1982 C C . THR A 1 259 ? 4.947 6.155 1.635 1.00 94.50 259 THR A C 1
ATOM 1984 O O . THR A 1 259 ? 4.258 6.736 0.791 1.00 94.50 259 THR A O 1
ATOM 1987 N N . PRO A 1 260 ? 6.275 6.001 1.452 1.00 95.00 260 PRO A N 1
ATOM 1988 C CA . PRO A 1 260 ? 6.970 6.447 0.241 1.00 9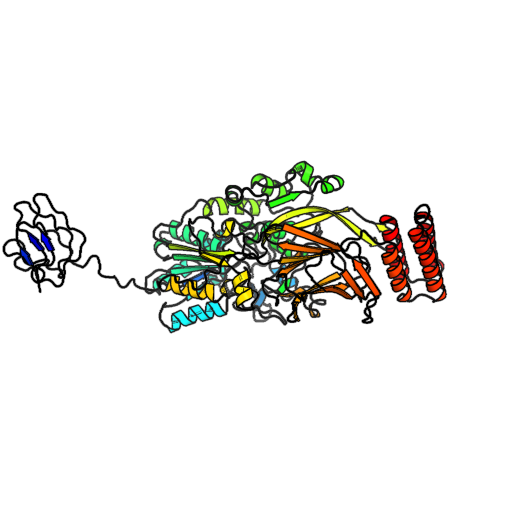5.00 260 PRO A CA 1
ATOM 1989 C C . PRO A 1 260 ? 6.395 5.871 -1.060 1.00 95.00 260 PRO A C 1
ATOM 1991 O O . PRO A 1 260 ? 6.462 6.527 -2.100 1.00 95.00 260 PRO A O 1
ATOM 1994 N N . LYS A 1 261 ? 5.770 4.686 -1.012 1.00 92.56 261 LYS A N 1
ATOM 1995 C CA . LYS A 1 261 ? 5.114 4.062 -2.173 1.00 92.56 261 LYS A CA 1
ATOM 1996 C C . LYS A 1 261 ? 4.042 4.970 -2.795 1.00 92.56 261 LYS A C 1
ATOM 1998 O O . LYS A 1 261 ? 3.969 5.078 -4.018 1.00 92.56 261 LYS A O 1
ATOM 2003 N N . ALA A 1 262 ? 3.276 5.693 -1.969 1.00 93.06 262 ALA A N 1
ATOM 2004 C CA . ALA A 1 262 ? 2.205 6.591 -2.417 1.00 93.06 262 ALA A CA 1
ATOM 2005 C C . ALA A 1 262 ? 2.718 7.726 -3.323 1.00 93.06 262 ALA A C 1
ATOM 2007 O O . ALA A 1 262 ? 2.015 8.164 -4.236 1.00 93.06 262 ALA A O 1
ATOM 2008 N N . LEU A 1 263 ? 3.970 8.162 -3.134 1.00 93.19 263 LEU A N 1
ATOM 2009 C CA . LEU A 1 263 ? 4.598 9.163 -3.995 1.00 93.19 263 LEU A CA 1
ATOM 2010 C C . LEU A 1 263 ? 4.691 8.666 -5.441 1.00 93.19 263 LEU A C 1
ATOM 2012 O O . LEU A 1 263 ? 4.358 9.393 -6.377 1.00 93.19 263 LEU A O 1
ATOM 2016 N N . GLY A 1 264 ? 5.114 7.417 -5.632 1.00 91.25 264 GLY A N 1
ATOM 2017 C CA . GLY A 1 264 ? 5.212 6.840 -6.965 1.00 91.25 264 GLY A CA 1
ATOM 2018 C C . GLY A 1 264 ? 3.843 6.615 -7.603 1.00 91.25 264 GLY A C 1
ATOM 2019 O O . GLY A 1 264 ? 3.707 6.795 -8.813 1.00 91.25 264 GLY A O 1
ATOM 2020 N N . VAL A 1 265 ? 2.814 6.287 -6.811 1.00 89.19 265 VAL A N 1
ATOM 2021 C CA . VAL A 1 265 ? 1.434 6.132 -7.309 1.00 89.19 265 VAL A CA 1
ATOM 2022 C C . VAL A 1 265 ? 0.956 7.455 -7.918 1.00 89.19 265 VAL A C 1
ATOM 2024 O O . VAL A 1 265 ? 0.489 7.489 -9.054 1.00 89.19 265 VAL A O 1
ATOM 2027 N N . ILE A 1 266 ? 1.147 8.572 -7.210 1.00 92.81 266 ILE A N 1
ATOM 2028 C CA . ILE A 1 266 ? 0.703 9.900 -7.665 1.00 92.81 266 ILE A CA 1
ATOM 2029 C C . ILE A 1 266 ? 1.548 10.413 -8.845 1.00 92.81 266 ILE A C 1
ATOM 2031 O O . ILE A 1 266 ? 1.011 10.982 -9.801 1.00 92.81 266 ILE A O 1
ATOM 2035 N N . LEU A 1 267 ? 2.872 10.236 -8.796 1.00 94.38 267 LEU A N 1
ATOM 2036 C CA . LEU A 1 267 ? 3.779 10.793 -9.807 1.00 94.38 267 LEU A CA 1
ATOM 2037 C C . LEU A 1 267 ? 3.816 9.975 -11.102 1.00 94.38 267 LEU A C 1
ATOM 2039 O O . LEU A 1 267 ? 3.916 10.551 -12.189 1.00 94.38 267 LEU A O 1
ATOM 2043 N N . HIS A 1 268 ? 3.711 8.654 -11.001 1.00 92.00 268 HIS A N 1
ATOM 2044 C CA . HIS A 1 268 ? 3.968 7.739 -12.113 1.00 92.00 268 HIS A CA 1
ATOM 2045 C C . HIS A 1 268 ? 2.822 6.763 -12.380 1.00 92.00 268 HIS A C 1
ATOM 2047 O O . HIS A 1 268 ? 2.736 6.251 -13.491 1.00 92.00 268 HIS A O 1
ATOM 2053 N N . GLY A 1 269 ? 1.906 6.559 -11.427 1.00 86.75 269 GLY A N 1
ATOM 2054 C CA . GLY A 1 269 ? 0.948 5.457 -11.503 1.00 86.75 269 GLY A CA 1
ATOM 2055 C C . GLY A 1 269 ? 1.652 4.111 -11.369 1.00 86.75 269 GLY A C 1
ATOM 2056 O O . GLY A 1 269 ? 1.397 3.210 -12.166 1.00 86.75 269 GLY A O 1
ATOM 2057 N N . ILE A 1 270 ? 2.602 4.006 -10.429 1.00 78.94 270 ILE A N 1
ATOM 2058 C CA . ILE A 1 270 ? 3.164 2.704 -10.049 1.00 78.94 270 ILE A CA 1
ATOM 2059 C C . ILE A 1 270 ? 2.170 1.950 -9.179 1.00 78.94 270 ILE A C 1
ATOM 2061 O O . ILE A 1 270 ? 1.329 2.562 -8.528 1.00 78.94 270 ILE A O 1
ATOM 2065 N N . ASP A 1 271 ? 2.386 0.643 -9.070 1.00 65.00 271 ASP A N 1
ATOM 2066 C CA . ASP A 1 271 ? 1.726 -0.200 -8.081 1.00 65.00 271 ASP A CA 1
ATOM 2067 C C . ASP A 1 271 ? 0.201 -0.162 -8.125 1.00 65.00 271 ASP A C 1
ATOM 2069 O O . ASP A 1 271 ? -0.483 0.244 -7.191 1.00 65.00 271 ASP A O 1
ATOM 2073 N N . HIS A 1 272 ? -0.340 -0.660 -9.226 1.00 56.50 272 HIS A N 1
ATOM 2074 C CA . HIS A 1 272 ? -1.762 -0.960 -9.302 1.00 56.50 272 HIS A CA 1
ATOM 2075 C C . HIS A 1 272 ? -2.044 -2.409 -8.957 1.00 56.50 272 HIS A C 1
ATOM 2077 O O . HIS A 1 272 ? -3.027 -2.937 -9.468 1.00 56.50 272 HIS A O 1
ATOM 2083 N N . SER A 1 273 ? -1.167 -3.032 -8.151 1.00 49.84 273 SER A N 1
ATOM 2084 C CA . SER A 1 273 ? -1.398 -4.360 -7.609 1.00 49.84 273 SER A CA 1
ATOM 2085 C C . SER A 1 273 ? -2.587 -4.315 -6.661 1.00 49.84 273 SER A C 1
ATOM 2087 O O . SER A 1 273 ? -2.468 -3.989 -5.484 1.00 49.84 273 SER A O 1
ATOM 2089 N N . LEU A 1 274 ? -3.769 -4.644 -7.178 1.00 49.84 274 LEU A N 1
ATOM 2090 C CA . LEU A 1 274 ? -4.900 -4.933 -6.305 1.00 49.84 274 LEU A CA 1
ATOM 2091 C C . LEU A 1 274 ? -4.508 -6.224 -5.620 1.00 49.84 274 LEU A C 1
ATOM 2093 O O . LEU A 1 274 ? -4.393 -7.231 -6.323 1.00 49.84 274 LEU A O 1
ATOM 2097 N N . GLY A 1 275 ? -4.198 -6.134 -4.323 1.00 48.28 275 GLY A N 1
ATOM 2098 C CA . GLY A 1 275 ? -3.708 -7.213 -3.466 1.00 48.28 275 GLY A CA 1
ATOM 2099 C C . GLY A 1 275 ? -3.594 -8.560 -4.175 1.00 48.28 275 GLY A C 1
ATOM 2100 O O . GLY A 1 275 ? -4.597 -9.243 -4.358 1.00 48.28 275 GLY A O 1
ATOM 2101 N N . HIS A 1 276 ? -2.370 -8.909 -4.577 1.00 55.84 276 HIS A N 1
ATOM 2102 C CA . HIS A 1 276 ? -1.990 -10.203 -5.150 1.00 55.84 276 HIS A CA 1
ATOM 2103 C C . HIS A 1 276 ? -2.527 -10.599 -6.536 1.00 55.84 276 HIS A C 1
ATOM 2105 O O . HIS A 1 276 ? -2.442 -11.784 -6.846 1.00 55.84 276 HIS A O 1
ATOM 2111 N N . GLY A 1 277 ? -2.983 -9.702 -7.422 1.00 55.31 277 GLY A N 1
ATOM 2112 C CA . GLY A 1 277 ? -3.082 -10.167 -8.816 1.00 55.31 277 GLY A CA 1
ATOM 2113 C C . GLY A 1 277 ? -3.819 -9.381 -9.877 1.00 55.31 277 GLY A C 1
ATOM 2114 O O . GLY A 1 277 ? -4.048 -9.953 -10.934 1.00 55.31 277 GLY A O 1
ATOM 2115 N N . VAL A 1 278 ? -4.175 -8.116 -9.672 1.00 65.69 278 VAL A N 1
ATOM 2116 C CA . VAL A 1 278 ? -4.622 -7.241 -10.773 1.00 65.69 278 VAL A CA 1
ATOM 2117 C C . VAL A 1 278 ? -3.651 -6.101 -10.937 1.00 65.69 278 VAL A C 1
ATOM 2119 O O . VAL A 1 278 ? -3.200 -5.569 -9.942 1.00 65.69 278 VAL A O 1
ATOM 2122 N N . VAL A 1 279 ? -3.351 -5.716 -12.174 1.00 70.75 279 VAL A N 1
ATOM 2123 C CA . VAL A 1 279 ? -2.485 -4.588 -12.517 1.00 70.75 279 VAL A CA 1
ATOM 2124 C C . VAL A 1 279 ? -3.194 -3.729 -13.557 1.00 70.75 279 VAL A C 1
ATOM 2126 O O . VAL A 1 279 ? -3.431 -4.159 -14.692 1.00 70.75 279 VAL A O 1
ATOM 2129 N N . LEU A 1 280 ? -3.513 -2.492 -13.175 1.00 77.88 280 LEU A N 1
ATOM 2130 C CA . LEU A 1 280 ? -3.964 -1.461 -14.110 1.00 77.88 280 LEU A CA 1
ATOM 2131 C C . LEU A 1 280 ? -2.789 -0.961 -14.956 1.00 77.88 280 LEU A C 1
ATOM 2133 O O . LEU A 1 280 ? -1.644 -0.934 -14.509 1.00 77.88 280 LEU A O 1
ATOM 2137 N N . THR A 1 281 ? -3.068 -0.489 -16.171 1.00 78.94 281 THR A N 1
ATOM 2138 C CA . THR A 1 281 ? -2.058 0.253 -16.943 1.00 78.94 281 THR A CA 1
ATOM 2139 C C . THR A 1 281 ? -1.688 1.529 -16.195 1.00 78.94 281 THR A C 1
ATOM 2141 O O . THR A 1 281 ? -2.615 2.251 -15.841 1.00 78.94 281 THR A O 1
ATOM 2144 N N . GLU A 1 282 ? -0.404 1.872 -16.068 1.00 81.75 282 GLU A N 1
ATOM 2145 C CA . GLU A 1 282 ? 0.112 3.043 -15.320 1.00 81.75 282 GLU A CA 1
ATOM 2146 C C . GLU A 1 282 ? -0.585 4.379 -15.627 1.00 81.75 282 GLU A C 1
ATOM 2148 O O . GLU A 1 282 ? -0.706 5.263 -14.782 1.00 81.75 282 GLU A O 1
ATOM 2153 N N . ARG A 1 283 ? -1.112 4.545 -16.844 1.00 85.25 283 ARG A N 1
ATOM 2154 C CA . ARG A 1 283 ? -1.875 5.742 -17.214 1.00 85.25 283 ARG A CA 1
ATOM 2155 C C . ARG A 1 283 ? -3.206 5.858 -16.460 1.00 85.25 283 ARG A C 1
ATOM 2157 O O . ARG A 1 283 ? -3.570 6.963 -16.082 1.00 85.25 283 ARG A O 1
ATOM 2164 N N . VAL A 1 284 ? -3.935 4.753 -16.290 1.00 85.94 284 VAL A N 1
ATOM 2165 C CA . VAL A 1 284 ? -5.309 4.724 -15.746 1.00 85.94 284 VAL A CA 1
ATOM 2166 C C . VAL A 1 284 ? -5.309 4.965 -14.237 1.00 85.94 284 VAL A C 1
ATOM 2168 O O . VAL A 1 284 ? -5.646 6.056 -13.813 1.00 85.94 284 VAL A O 1
ATOM 2171 N N . ALA A 1 285 ? -4.883 4.003 -13.430 1.00 86.25 285 ALA A N 1
ATOM 2172 C CA . ALA A 1 285 ? -3.825 4.187 -12.443 1.00 86.25 285 ALA A CA 1
ATOM 2173 C C . ALA A 1 285 ? -3.480 5.628 -11.996 1.00 86.25 285 ALA A C 1
ATOM 2175 O O . ALA A 1 285 ? -4.056 6.142 -11.037 1.00 86.25 285 ALA A O 1
ATOM 2176 N N . ARG A 1 286 ? -2.560 6.303 -12.704 1.00 89.50 286 ARG A N 1
ATOM 2177 C CA . ARG A 1 286 ? -2.153 7.676 -12.393 1.00 89.50 286 ARG A CA 1
ATOM 2178 C C . ARG A 1 286 ? -3.316 8.658 -12.477 1.00 89.50 286 ARG A C 1
ATOM 2180 O O . ARG A 1 286 ? -3.428 9.524 -11.621 1.00 89.50 286 ARG A O 1
ATOM 2187 N N . SER A 1 287 ? -4.187 8.527 -13.479 1.00 90.25 287 SER A N 1
ATOM 2188 C CA . SER A 1 287 ? -5.397 9.351 -13.599 1.00 90.25 287 SER A CA 1
ATOM 2189 C C . SER A 1 287 ? -6.386 9.145 -12.446 1.00 90.25 287 SER A C 1
ATOM 2191 O O . SER A 1 287 ? -7.033 10.110 -12.046 1.00 90.25 287 SER A O 1
ATOM 2193 N N . LEU A 1 288 ? -6.483 7.936 -11.880 1.00 89.75 288 LEU A N 1
ATOM 2194 C CA . LEU A 1 288 ? -7.274 7.674 -10.676 1.00 89.75 288 LEU A CA 1
ATOM 2195 C C . LEU A 1 288 ? -6.639 8.356 -9.456 1.00 89.75 288 LEU A C 1
ATOM 2197 O O . LEU A 1 288 ? -7.305 9.135 -8.779 1.00 89.75 288 LEU A O 1
ATOM 2201 N N . GLY A 1 289 ? -5.351 8.100 -9.202 1.00 91.31 289 GLY A N 1
ATOM 2202 C CA . GLY A 1 289 ? -4.643 8.602 -8.018 1.00 91.31 289 GLY A CA 1
ATOM 2203 C C . GLY A 1 289 ? -4.435 10.121 -8.002 1.00 91.31 289 GLY A C 1
ATOM 2204 O O . GLY A 1 289 ? -4.397 10.733 -6.936 1.00 91.31 289 GLY A O 1
ATOM 2205 N N . GLU A 1 290 ? -4.353 10.752 -9.174 1.00 91.94 290 GLU A N 1
ATOM 2206 C CA . GLU A 1 290 ? -4.044 12.176 -9.334 1.00 91.94 290 GLU A CA 1
ATOM 2207 C C . GLU A 1 290 ? -4.968 13.108 -8.539 1.00 91.94 290 GLU A C 1
ATOM 2209 O O . GLU A 1 290 ? -4.497 14.089 -7.960 1.00 91.94 290 GLU A O 1
ATOM 2214 N N . ASN A 1 291 ? -6.263 12.798 -8.488 1.00 95.69 291 ASN A N 1
ATOM 2215 C CA . ASN A 1 291 ? -7.268 13.604 -7.799 1.00 95.69 291 ASN A CA 1
ATOM 2216 C C . ASN A 1 291 ? -7.987 12.822 -6.691 1.00 95.69 291 ASN A C 1
ATOM 2218 O O . ASN A 1 291 ? -9.137 13.118 -6.388 1.00 95.69 291 ASN A O 1
ATOM 2222 N N . MET A 1 292 ? -7.345 11.811 -6.104 1.00 96.00 292 MET A N 1
ATOM 2223 C CA . MET A 1 292 ? -7.948 10.962 -5.076 1.00 96.00 292 MET A CA 1
ATOM 2224 C C . MET A 1 292 ? -7.518 11.399 -3.672 1.00 96.00 292 MET A C 1
ATOM 2226 O O . MET A 1 292 ? -6.416 11.032 -3.273 1.00 96.00 292 MET A O 1
ATOM 2230 N N . PRO A 1 293 ? -8.344 12.132 -2.892 1.00 97.62 293 PRO A N 1
ATOM 2231 C CA . PRO A 1 293 ? -8.001 12.533 -1.524 1.00 97.62 293 PRO A CA 1
ATOM 2232 C C . PRO A 1 293 ? -7.406 11.405 -0.664 1.00 97.62 293 PRO A C 1
ATOM 2234 O O . PRO A 1 293 ? -6.386 11.616 -0.010 1.00 97.62 293 PRO A O 1
ATOM 2237 N N . GLY A 1 294 ? -7.970 10.194 -0.745 1.00 95.69 294 GLY A N 1
ATOM 2238 C CA . GLY A 1 294 ? -7.472 9.018 -0.025 1.00 95.69 294 GLY A CA 1
ATOM 2239 C C . GLY A 1 294 ? -6.029 8.623 -0.379 1.00 95.69 294 GLY A C 1
ATOM 2240 O O . GLY A 1 294 ? -5.291 8.192 0.499 1.00 95.69 294 GLY A O 1
ATOM 2241 N N . ALA A 1 295 ? -5.572 8.847 -1.620 1.00 94.88 295 ALA A N 1
ATOM 2242 C CA . ALA A 1 295 ? -4.167 8.643 -2.001 1.00 94.88 295 ALA A CA 1
ATOM 2243 C C . ALA A 1 295 ? -3.244 9.658 -1.319 1.00 94.88 295 ALA A C 1
ATOM 2245 O O . ALA A 1 295 ? -2.157 9.316 -0.855 1.00 94.88 295 ALA A O 1
ATOM 2246 N N . TYR A 1 296 ? -3.680 10.920 -1.252 1.00 97.19 296 TYR A N 1
ATOM 2247 C CA . TYR A 1 296 ? -2.897 11.992 -0.643 1.00 97.19 296 TYR A CA 1
ATOM 2248 C C . TYR A 1 296 ? -2.792 11.822 0.869 1.00 97.19 296 TYR A C 1
ATOM 2250 O O . TYR A 1 296 ? -1.749 12.148 1.423 1.00 97.19 296 TYR A O 1
ATOM 2258 N N . ASN A 1 297 ? -3.811 11.270 1.537 1.00 96.88 297 ASN A N 1
ATOM 2259 C CA . ASN A 1 297 ? -3.754 10.921 2.963 1.00 96.88 297 ASN A CA 1
ATOM 2260 C C . ASN A 1 297 ? -2.639 9.903 3.304 1.00 96.88 297 ASN A C 1
ATOM 2262 O O . ASN A 1 297 ? -2.359 9.702 4.478 1.00 96.88 297 ASN A O 1
ATOM 2266 N N . LEU A 1 298 ? -2.014 9.263 2.307 1.00 96.81 298 LEU A N 1
ATOM 2267 C CA . LEU A 1 298 ? -0.979 8.240 2.485 1.00 96.81 298 LEU A CA 1
ATOM 2268 C C . LEU A 1 298 ? 0.428 8.698 2.085 1.00 96.81 298 LEU A C 1
ATOM 2270 O O . LEU A 1 298 ? 1.366 7.907 2.184 1.00 96.81 298 LEU A O 1
ATOM 2274 N N . VAL A 1 299 ? 0.613 9.933 1.613 1.00 96.25 299 VAL A N 1
ATOM 2275 C CA . VAL A 1 299 ? 1.962 10.451 1.323 1.00 96.25 299 VAL A CA 1
ATOM 2276 C C . VAL A 1 299 ? 2.755 10.652 2.623 1.00 96.25 299 VAL A C 1
ATOM 2278 O O . VAL A 1 299 ? 2.143 10.942 3.649 1.00 96.25 299 VAL A O 1
ATOM 2281 N N . PRO A 1 300 ? 4.097 10.511 2.616 1.00 97.31 300 PRO A N 1
ATOM 2282 C CA . PRO A 1 300 ? 4.910 10.704 3.817 1.00 97.31 300 PRO A CA 1
ATOM 2283 C C . PRO A 1 300 ? 4.637 12.050 4.491 1.00 97.31 300 PRO A C 1
ATOM 2285 O O . PRO A 1 300 ? 4.792 13.095 3.859 1.00 97.31 300 PRO A O 1
ATOM 2288 N N . SER A 1 301 ? 4.238 12.023 5.761 1.00 96.75 301 SER A N 1
ATOM 2289 C CA . SER A 1 301 ? 3.844 13.213 6.516 1.00 96.75 301 SER A CA 1
ATOM 2290 C C . SER A 1 301 ? 5.042 14.069 6.951 1.00 96.75 301 SER A C 1
ATOM 2292 O O . SER A 1 301 ? 6.183 13.599 6.911 1.00 96.75 301 SER A O 1
ATOM 2294 N N . PRO A 1 302 ? 4.840 15.311 7.439 1.00 95.62 302 PRO A N 1
ATOM 2295 C CA . PRO A 1 302 ? 5.912 16.064 8.091 1.00 95.62 302 PRO A CA 1
ATOM 2296 C C . PRO A 1 302 ? 6.604 15.271 9.209 1.00 95.62 302 PRO A C 1
ATOM 2298 O O . PRO A 1 302 ? 7.832 15.278 9.301 1.00 95.62 302 PRO A O 1
ATOM 2301 N N . GLN A 1 303 ? 5.831 14.529 10.008 1.00 96.12 303 GLN A N 1
ATOM 2302 C CA . GLN A 1 303 ? 6.365 13.706 11.088 1.00 96.12 303 GLN A CA 1
ATOM 2303 C C . GLN A 1 303 ? 7.182 12.517 10.559 1.00 96.12 303 GLN A C 1
ATOM 2305 O O . GLN A 1 303 ? 8.197 12.179 11.162 1.00 96.12 303 GLN A O 1
ATOM 2310 N N . TYR A 1 304 ? 6.846 11.942 9.396 1.00 96.44 304 TYR A N 1
ATOM 2311 C CA . TYR A 1 304 ? 7.672 10.905 8.755 1.00 96.44 304 TYR A CA 1
ATOM 2312 C C . TYR A 1 304 ? 9.130 11.346 8.570 1.00 96.44 304 TYR A C 1
ATOM 2314 O O . TYR A 1 304 ? 10.061 10.582 8.834 1.00 96.44 304 TYR A O 1
ATOM 2322 N N . PHE A 1 305 ? 9.351 12.580 8.114 1.00 95.69 305 PHE A N 1
ATOM 2323 C CA . PHE A 1 305 ? 10.699 13.117 7.903 1.00 95.69 305 PHE A CA 1
ATOM 2324 C C . PHE A 1 305 ? 11.426 13.408 9.219 1.00 95.69 305 PHE A C 1
ATOM 2326 O O . PHE A 1 305 ? 12.638 13.197 9.307 1.00 95.69 305 PHE A O 1
ATOM 2333 N N . SER A 1 306 ? 10.683 13.849 10.236 1.00 94.00 306 SER A N 1
ATOM 2334 C CA . SER A 1 306 ? 11.205 14.064 11.588 1.00 94.00 306 SER A CA 1
ATOM 2335 C C . SER A 1 306 ? 11.654 12.765 12.258 1.00 94.00 306 SER A C 1
ATOM 2337 O O . SER A 1 306 ? 12.626 12.797 12.998 1.00 94.00 306 SER A O 1
ATOM 2339 N N . GLU A 1 307 ? 10.985 11.641 11.984 1.00 93.50 307 GLU A N 1
ATOM 2340 C CA . GLU A 1 307 ? 11.303 10.334 12.580 1.00 93.50 307 GLU A CA 1
ATOM 2341 C C . GLU A 1 307 ? 12.335 9.536 11.771 1.00 93.50 307 GLU A C 1
ATOM 2343 O O . GLU A 1 307 ? 13.245 8.924 12.326 1.00 93.50 307 GLU A O 1
ATOM 2348 N N . SER A 1 308 ? 12.198 9.500 10.442 1.00 91.75 308 SER A N 1
ATOM 2349 C CA . SER A 1 308 ? 13.019 8.614 9.605 1.00 91.75 308 SER A CA 1
ATOM 2350 C C . SER A 1 308 ? 14.430 9.131 9.368 1.00 91.75 308 SER A C 1
ATOM 2352 O O . SER A 1 308 ? 15.348 8.327 9.212 1.00 91.75 308 SER A O 1
ATOM 2354 N N . HIS A 1 309 ? 14.600 10.455 9.264 1.00 89.88 309 HIS A N 1
ATOM 2355 C CA . HIS A 1 309 ? 15.832 11.107 8.804 1.00 89.88 309 HIS A CA 1
ATOM 2356 C C . HIS A 1 309 ? 16.401 10.536 7.486 1.00 89.88 309 HIS A C 1
ATOM 2358 O O . HIS A 1 309 ? 17.581 10.718 7.175 1.00 89.88 309 HIS A O 1
ATOM 2364 N N . LYS A 1 310 ? 15.568 9.850 6.693 1.00 89.31 310 LYS A N 1
ATOM 2365 C CA . LYS A 1 310 ? 15.949 9.191 5.441 1.00 89.31 310 LYS A CA 1
ATOM 2366 C C . LYS A 1 310 ? 15.404 9.963 4.237 1.00 89.31 310 LYS A C 1
ATOM 2368 O O . LYS A 1 310 ? 14.269 10.441 4.276 1.00 89.31 310 LYS A O 1
ATOM 2373 N N . PRO A 1 311 ? 16.170 10.071 3.139 1.00 95.94 311 PRO A N 1
ATOM 2374 C CA . PRO A 1 311 ? 15.625 10.522 1.869 1.00 95.94 311 PRO A CA 1
ATOM 2375 C C . PRO A 1 311 ? 14.542 9.583 1.337 1.00 95.94 311 PRO A C 1
ATOM 2377 O O . PRO A 1 311 ? 14.691 8.368 1.405 1.00 95.94 311 PRO A O 1
ATOM 2380 N N . ILE A 1 312 ? 13.503 10.155 0.730 1.00 96.75 312 ILE A N 1
ATOM 2381 C CA . ILE A 1 312 ? 12.457 9.407 0.012 1.00 96.75 312 ILE A CA 1
ATOM 2382 C C . ILE A 1 312 ? 12.570 9.549 -1.513 1.00 96.75 312 ILE A C 1
ATOM 2384 O O . ILE A 1 312 ? 11.877 8.860 -2.260 1.00 96.75 312 ILE A O 1
ATOM 2388 N N . VAL A 1 313 ? 13.437 10.445 -1.996 1.00 98.19 313 VAL A N 1
ATOM 2389 C CA . VAL A 1 313 ? 13.803 10.548 -3.415 1.00 98.19 313 VAL A CA 1
ATOM 2390 C C . VAL A 1 313 ? 15.307 10.726 -3.554 1.00 98.19 313 VAL A C 1
ATOM 2392 O O . VAL A 1 313 ? 15.908 11.505 -2.813 1.00 98.19 313 VAL A O 1
ATOM 2395 N N . TYR A 1 314 ? 15.886 10.054 -4.545 1.00 98.31 314 TYR A N 1
ATOM 2396 C CA . TYR A 1 314 ? 17.271 10.189 -4.984 1.00 98.31 314 TYR A CA 1
ATOM 2397 C C . TYR A 1 314 ? 17.321 10.640 -6.445 1.00 98.31 314 TYR A C 1
ATOM 2399 O O . TYR A 1 314 ? 16.598 10.108 -7.289 1.00 98.31 314 TYR A O 1
ATOM 2407 N N . PHE A 1 315 ? 18.208 11.580 -6.756 1.00 98.12 315 PHE A N 1
ATOM 2408 C CA . PHE A 1 315 ? 18.478 12.027 -8.118 1.00 98.12 315 PHE A CA 1
ATOM 2409 C C . PHE A 1 315 ? 19.914 11.686 -8.510 1.00 98.12 315 PHE A C 1
ATOM 2411 O O . PHE A 1 315 ? 20.870 12.182 -7.909 1.00 98.12 315 PHE A O 1
ATOM 2418 N N . ASP A 1 316 ? 20.065 10.853 -9.533 1.00 96.44 316 ASP A N 1
ATOM 2419 C CA . ASP A 1 316 ? 21.367 10.479 -10.069 1.00 96.44 316 ASP A CA 1
ATOM 2420 C C . ASP A 1 316 ? 21.992 11.636 -10.885 1.00 96.44 316 ASP A C 1
ATOM 2422 O O 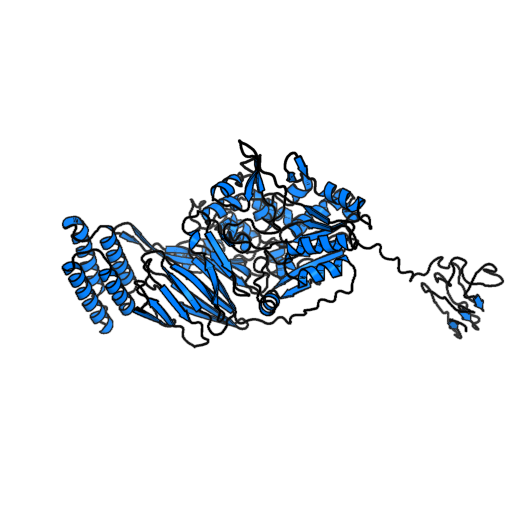. ASP A 1 316 ? 21.273 12.306 -11.636 1.00 96.44 316 ASP A O 1
ATOM 2426 N N . PRO A 1 317 ? 23.315 11.889 -10.786 1.00 96.25 317 PRO A N 1
ATOM 2427 C CA . PRO A 1 317 ? 23.997 12.931 -11.562 1.00 96.25 317 PRO A CA 1
ATOM 2428 C C . PRO A 1 317 ? 23.826 12.824 -13.082 1.00 96.25 317 PRO A C 1
ATOM 2430 O O . PRO A 1 317 ? 23.893 13.839 -13.774 1.00 96.25 317 PRO A O 1
ATOM 2433 N N . THR A 1 318 ? 23.577 11.625 -13.616 1.00 93.56 318 THR A N 1
ATOM 2434 C CA . THR A 1 318 ? 23.327 11.418 -15.051 1.00 93.56 318 THR A CA 1
ATOM 2435 C C . THR A 1 318 ? 22.129 12.225 -15.569 1.00 93.56 318 THR A C 1
ATOM 2437 O O . THR A 1 318 ? 22.111 12.597 -16.747 1.00 93.56 318 THR A O 1
ATOM 2440 N N . LEU A 1 319 ? 21.163 12.562 -14.702 1.00 93.75 319 LEU A N 1
ATOM 2441 C CA . LEU A 1 319 ? 19.980 13.352 -15.054 1.00 93.75 319 LEU A CA 1
ATOM 2442 C C . LEU A 1 319 ? 20.296 14.761 -15.542 1.00 93.75 319 LEU A C 1
ATOM 2444 O O . LEU A 1 319 ? 19.539 15.264 -16.367 1.00 93.75 319 LEU A O 1
ATOM 2448 N N . ASP A 1 320 ? 21.382 15.386 -15.072 1.00 94.94 320 ASP A N 1
ATOM 2449 C CA . ASP A 1 320 ? 21.703 16.794 -15.364 1.00 94.94 320 ASP A CA 1
ATOM 2450 C C . ASP A 1 320 ? 21.796 17.082 -16.874 1.00 94.94 320 ASP A C 1
ATOM 2452 O O . ASP A 1 320 ? 21.636 18.219 -17.315 1.00 94.94 320 ASP A O 1
ATOM 2456 N N . THR A 1 321 ? 22.049 16.044 -17.676 1.00 91.00 321 THR A N 1
ATOM 2457 C CA . THR A 1 321 ? 22.148 16.132 -19.140 1.00 91.00 321 THR A CA 1
ATOM 2458 C C . THR A 1 321 ? 20.796 16.225 -19.854 1.00 91.00 321 THR A C 1
ATOM 2460 O O . THR A 1 321 ? 20.749 16.683 -20.994 1.00 91.00 321 THR A O 1
ATOM 2463 N N . ILE A 1 322 ? 19.701 15.824 -19.200 1.00 91.25 322 ILE A N 1
ATOM 2464 C CA . ILE A 1 322 ? 18.354 15.754 -19.792 1.00 91.25 322 ILE A CA 1
ATOM 2465 C C . ILE A 1 322 ? 17.261 16.423 -18.959 1.00 91.25 322 ILE A C 1
ATOM 2467 O O . ILE A 1 322 ? 16.148 16.628 -19.438 1.00 91.25 322 ILE A O 1
ATOM 2471 N N . SER A 1 323 ? 17.548 16.730 -17.698 1.00 93.25 323 SER A N 1
ATOM 2472 C CA . SER A 1 323 ? 16.579 17.218 -16.732 1.00 93.25 323 SER A CA 1
ATOM 2473 C C . SER A 1 323 ? 17.260 18.087 -15.681 1.00 93.25 323 SER A C 1
ATOM 2475 O O . SER A 1 323 ? 18.366 17.807 -15.229 1.00 93.25 323 SER A O 1
ATOM 2477 N N . ASN A 1 324 ? 16.574 19.141 -15.245 1.00 95.31 324 ASN A N 1
ATOM 2478 C CA . ASN A 1 324 ? 17.062 20.039 -14.202 1.00 95.31 324 ASN A CA 1
ATOM 2479 C C . ASN A 1 324 ? 16.628 19.618 -12.785 1.00 95.31 324 ASN A C 1
ATOM 2481 O O . ASN A 1 324 ? 16.928 20.349 -11.844 1.00 95.31 324 ASN A O 1
ATOM 2485 N N . LEU A 1 325 ? 15.936 18.481 -12.609 1.00 96.38 325 LEU A N 1
ATOM 2486 C CA . LEU A 1 325 ? 15.394 18.057 -11.309 1.00 96.38 325 LEU A CA 1
ATOM 2487 C C . LEU A 1 325 ? 16.465 18.072 -10.209 1.00 96.38 325 LEU A C 1
ATOM 2489 O O . LEU A 1 325 ? 16.308 18.756 -9.199 1.00 96.38 325 LEU A O 1
ATOM 2493 N N . ARG A 1 326 ? 17.602 17.409 -10.441 1.00 97.19 326 ARG A N 1
ATOM 2494 C CA . ARG A 1 326 ? 18.718 17.382 -9.488 1.00 97.19 326 ARG A CA 1
ATOM 2495 C C . ARG A 1 326 ? 19.324 18.769 -9.252 1.00 97.19 326 ARG A C 1
ATOM 2497 O O . ARG A 1 326 ? 19.629 19.129 -8.121 1.00 97.19 326 ARG A O 1
ATOM 2504 N N . LEU A 1 327 ? 19.460 19.579 -10.303 1.00 96.12 327 LEU A N 1
ATOM 2505 C CA . LEU A 1 327 ? 19.977 20.950 -10.201 1.00 96.12 327 LEU A CA 1
ATOM 2506 C C . LEU A 1 327 ? 19.073 21.861 -9.353 1.00 96.12 327 LEU A C 1
ATOM 2508 O O . LEU A 1 327 ? 19.543 22.868 -8.825 1.00 96.12 327 LEU A O 1
ATOM 2512 N N . LYS A 1 328 ? 17.781 21.532 -9.239 1.00 97.44 328 LYS A N 1
ATOM 2513 C CA . LYS A 1 328 ? 16.775 22.328 -8.526 1.00 97.44 328 LYS A CA 1
ATOM 2514 C C . LYS A 1 328 ? 16.485 21.832 -7.114 1.00 97.44 328 LYS A C 1
ATOM 2516 O O . LYS A 1 328 ? 16.312 22.665 -6.231 1.00 97.44 328 LYS A O 1
ATOM 2521 N N . TYR A 1 329 ? 16.461 20.518 -6.897 1.00 96.94 329 TYR A N 1
ATOM 2522 C CA . TYR A 1 329 ? 16.153 19.913 -5.593 1.00 96.94 329 TYR A CA 1
ATOM 2523 C C . TYR A 1 329 ? 17.380 19.328 -4.877 1.00 96.94 329 TYR A C 1
ATOM 2525 O O . TYR A 1 329 ? 17.269 18.891 -3.736 1.00 96.94 329 TYR A O 1
ATOM 2533 N N . GLY A 1 330 ? 18.555 19.327 -5.510 1.00 97.12 330 GLY A N 1
ATOM 2534 C CA . GLY A 1 330 ? 19.756 18.675 -4.991 1.00 97.12 330 GLY A CA 1
ATOM 2535 C C . GLY A 1 330 ? 19.775 17.169 -5.266 1.00 97.12 330 GLY A C 1
ATOM 2536 O O . GLY A 1 330 ? 19.026 16.658 -6.093 1.00 97.12 330 GLY A O 1
ATOM 2537 N N . ASN A 1 331 ? 20.658 16.440 -4.577 1.00 97.62 331 ASN A N 1
ATOM 2538 C CA . ASN A 1 331 ? 20.828 14.993 -4.782 1.00 97.62 331 ASN A CA 1
ATOM 2539 C C . ASN A 1 331 ? 19.667 14.159 -4.210 1.00 97.62 331 ASN A C 1
ATOM 2541 O O . ASN A 1 331 ? 19.470 13.020 -4.627 1.00 97.62 331 ASN A O 1
ATOM 2545 N N . THR A 1 332 ? 18.937 14.690 -3.227 1.00 98.12 332 THR A N 1
ATOM 2546 C CA . THR A 1 332 ? 17.960 13.934 -2.435 1.00 98.12 332 THR A CA 1
ATOM 2547 C C . THR A 1 332 ? 16.819 14.808 -1.936 1.00 98.12 332 THR A C 1
ATOM 2549 O O . THR A 1 332 ? 17.044 15.968 -1.599 1.00 98.12 332 THR A O 1
ATOM 2552 N N . ILE A 1 333 ? 15.633 14.220 -1.768 1.00 98.19 333 ILE A N 1
ATOM 2553 C CA . ILE A 1 333 ? 14.508 14.826 -1.041 1.00 98.19 333 ILE A CA 1
ATOM 2554 C C . ILE A 1 333 ? 14.358 14.116 0.297 1.00 98.19 333 ILE A C 1
ATOM 2556 O O . ILE A 1 333 ? 14.017 12.935 0.339 1.00 98.19 333 ILE A O 1
ATOM 2560 N N . SER A 1 334 ? 14.604 14.845 1.381 1.00 96.75 334 SER A N 1
ATOM 2561 C CA . SER A 1 334 ? 14.588 14.331 2.757 1.00 96.75 334 SER A CA 1
ATOM 2562 C C . SER A 1 334 ? 13.783 15.207 3.719 1.00 96.75 334 SER A C 1
ATOM 2564 O O . SER A 1 334 ? 13.906 15.062 4.931 1.00 96.75 334 SER A O 1
ATOM 2566 N N . THR A 1 335 ? 12.970 16.128 3.196 1.00 97.06 335 THR A N 1
ATOM 2567 C CA . THR A 1 335 ? 12.079 16.976 3.994 1.00 97.06 335 THR A CA 1
ATOM 2568 C C . THR A 1 335 ? 10.708 17.088 3.339 1.00 97.06 335 THR A C 1
ATOM 2570 O O . THR A 1 335 ? 10.577 16.977 2.116 1.00 97.06 335 THR A O 1
ATOM 2573 N N . TRP A 1 336 ? 9.696 17.373 4.159 1.00 95.56 336 TRP A N 1
ATOM 2574 C CA . TRP A 1 336 ? 8.334 17.647 3.703 1.00 95.56 336 TRP A CA 1
ATOM 2575 C C . TRP A 1 336 ? 8.277 18.809 2.704 1.00 95.56 336 TRP A C 1
ATOM 2577 O O . TRP A 1 336 ? 7.692 18.676 1.630 1.00 95.56 336 TRP A O 1
ATOM 2587 N N . ASP A 1 337 ? 8.947 19.924 3.000 1.00 96.75 337 ASP A N 1
ATOM 2588 C CA . ASP A 1 337 ? 8.965 21.094 2.115 1.00 96.75 337 ASP A CA 1
ATOM 2589 C C . ASP A 1 337 ? 9.586 20.768 0.752 1.00 96.75 337 ASP A C 1
ATOM 2591 O O . ASP A 1 337 ? 9.032 21.116 -0.290 1.00 96.75 337 ASP A O 1
ATOM 2595 N N . ALA A 1 338 ? 10.705 20.036 0.728 1.00 97.69 338 ALA A N 1
ATOM 2596 C CA . ALA A 1 338 ? 11.327 19.627 -0.527 1.00 97.69 338 ALA A CA 1
ATOM 2597 C C . ALA A 1 338 ? 10.432 18.652 -1.313 1.00 97.69 338 ALA A C 1
ATOM 2599 O O . ALA A 1 338 ? 10.333 18.765 -2.536 1.00 97.69 338 ALA A O 1
ATOM 2600 N N . MET A 1 339 ? 9.741 17.733 -0.627 1.00 97.69 339 MET A N 1
ATOM 2601 C CA . MET A 1 339 ? 8.788 16.815 -1.256 1.00 97.69 339 MET A CA 1
ATOM 2602 C C . MET A 1 339 ? 7.616 17.574 -1.876 1.00 97.69 339 MET A C 1
ATOM 2604 O O . MET A 1 339 ? 7.294 17.348 -3.041 1.00 97.69 339 MET A O 1
ATOM 2608 N N . THR A 1 340 ? 6.995 18.494 -1.138 1.00 97.44 340 THR A N 1
ATOM 2609 C CA . THR A 1 340 ? 5.847 19.260 -1.638 1.00 97.44 340 THR A CA 1
ATOM 2610 C C . THR A 1 340 ? 6.232 20.178 -2.795 1.00 97.44 340 THR A C 1
ATOM 2612 O O . THR A 1 340 ? 5.495 20.252 -3.780 1.00 97.44 340 THR A O 1
ATOM 2615 N N . MET A 1 341 ? 7.406 20.818 -2.745 1.00 97.81 341 MET A N 1
ATOM 2616 C CA . MET A 1 341 ? 7.939 21.585 -3.875 1.00 97.81 341 MET A CA 1
ATOM 2617 C C . MET A 1 341 ? 8.178 20.700 -5.101 1.00 97.81 341 MET A C 1
ATOM 2619 O O . MET A 1 341 ? 7.821 21.096 -6.211 1.00 97.81 341 MET A O 1
ATOM 2623 N N . PHE A 1 342 ? 8.729 19.497 -4.915 1.00 98.12 342 PHE A N 1
ATOM 2624 C CA . PHE A 1 342 ? 8.948 18.550 -6.006 1.00 98.12 342 PHE A CA 1
ATOM 2625 C C . PHE A 1 342 ? 7.644 18.030 -6.603 1.00 98.12 342 PHE A C 1
ATOM 2627 O O . PHE A 1 342 ? 7.515 17.996 -7.823 1.00 98.12 342 PHE A O 1
ATOM 2634 N N . MET A 1 343 ? 6.663 17.648 -5.786 1.00 97.31 343 MET A N 1
ATOM 2635 C CA . MET A 1 343 ? 5.363 17.167 -6.263 1.00 97.31 343 MET A CA 1
ATOM 2636 C C . MET A 1 343 ? 4.585 18.254 -7.019 1.00 97.31 343 MET A C 1
ATOM 2638 O O . MET A 1 343 ? 3.946 17.950 -8.023 1.00 97.31 343 MET A O 1
ATOM 2642 N N . ASN A 1 344 ? 4.684 19.515 -6.587 1.00 96.69 344 ASN A N 1
ATOM 2643 C CA . ASN A 1 344 ? 4.026 20.664 -7.222 1.00 96.69 344 ASN A CA 1
ATOM 2644 C C . ASN A 1 344 ? 4.832 21.307 -8.366 1.00 96.69 344 ASN A C 1
ATOM 2646 O O . ASN A 1 344 ? 4.363 22.285 -8.943 1.00 96.69 344 ASN A O 1
ATOM 2650 N N . ALA A 1 345 ? 6.020 20.785 -8.700 1.00 96.75 345 ALA A N 1
ATOM 2651 C CA . ALA A 1 345 ? 6.902 21.348 -9.730 1.00 96.75 345 ALA A CA 1
ATOM 2652 C C . ALA A 1 345 ? 7.337 22.812 -9.478 1.00 96.75 345 ALA A C 1
ATOM 2654 O O . ALA A 1 345 ? 7.586 23.577 -10.412 1.00 96.75 345 ALA A O 1
ATOM 2655 N N . THR A 1 346 ? 7.454 23.223 -8.211 1.00 96.31 346 THR A N 1
ATOM 2656 C CA . THR A 1 346 ? 7.663 24.632 -7.832 1.00 96.31 346 THR A CA 1
ATOM 2657 C C . THR A 1 346 ? 9.020 25.186 -8.280 1.00 96.31 346 THR A C 1
ATOM 2659 O O . THR A 1 346 ? 9.129 26.375 -8.575 1.00 96.31 346 THR A O 1
ATOM 2662 N N . LEU A 1 347 ? 10.069 24.352 -8.325 1.00 96.25 347 LEU A N 1
ATOM 2663 C CA . LEU A 1 347 ? 11.443 24.801 -8.612 1.00 96.25 347 LEU A CA 1
ATOM 2664 C C . LEU A 1 347 ? 11.950 24.397 -10.002 1.00 96.25 347 LEU A C 1
ATOM 2666 O O . LEU A 1 347 ? 12.848 25.051 -10.543 1.00 96.25 347 LEU A O 1
ATOM 2670 N N . ASP A 1 348 ? 11.406 23.317 -10.565 1.00 94.44 348 ASP A N 1
ATOM 2671 C CA . ASP A 1 348 ? 11.884 22.713 -11.814 1.00 94.44 348 ASP A CA 1
ATOM 2672 C C . ASP A 1 348 ? 11.215 23.267 -13.077 1.00 94.44 348 ASP A C 1
ATOM 2674 O O . ASP A 1 348 ? 11.822 23.219 -14.148 1.00 94.44 348 ASP A O 1
ATOM 2678 N N . GLY A 1 349 ? 10.023 23.861 -12.953 1.00 91.44 349 GLY A N 1
ATOM 2679 C CA . GLY A 1 349 ? 9.273 24.401 -14.084 1.00 91.44 349 GLY A CA 1
ATOM 2680 C C . GLY A 1 349 ? 8.778 23.332 -15.061 1.00 91.44 349 GLY A C 1
ATOM 2681 O O . GLY A 1 349 ? 8.470 23.667 -16.209 1.00 91.44 349 GLY A O 1
ATOM 2682 N N . ARG A 1 350 ? 8.719 22.053 -14.653 1.00 94.12 350 ARG A N 1
ATOM 2683 C CA . ARG A 1 350 ? 8.188 20.985 -15.506 1.00 94.12 350 ARG A CA 1
ATOM 2684 C C . ARG A 1 350 ? 6.716 21.246 -15.798 1.00 94.12 350 ARG A C 1
ATOM 2686 O O . ARG A 1 350 ? 5.977 21.784 -14.978 1.00 94.12 350 ARG A O 1
ATOM 2693 N N . THR A 1 351 ? 6.289 20.857 -16.991 1.00 93.44 351 THR A N 1
ATOM 2694 C CA . THR A 1 351 ? 4.878 20.913 -17.377 1.00 93.44 351 THR A CA 1
ATOM 2695 C C . THR A 1 351 ? 4.212 19.578 -17.084 1.00 93.44 351 THR A C 1
ATOM 2697 O O . THR A 1 351 ? 4.872 18.540 -17.005 1.00 93.44 351 THR A O 1
ATOM 2700 N N . LYS A 1 352 ? 2.891 19.602 -16.898 1.00 92.50 352 LYS A N 1
ATOM 2701 C CA . LYS A 1 352 ? 2.118 18.393 -16.622 1.00 92.50 352 LYS A CA 1
ATOM 2702 C C . LYS A 1 352 ? 2.243 17.408 -17.800 1.00 92.50 352 LYS A C 1
ATOM 2704 O O . LYS A 1 352 ? 1.895 17.791 -18.920 1.00 92.50 352 LYS A O 1
ATOM 2709 N N . PRO A 1 353 ? 2.724 16.169 -17.587 1.00 91.25 353 PRO A N 1
ATOM 2710 C CA . PRO A 1 353 ? 2.929 15.214 -18.671 1.00 91.25 353 PRO A CA 1
ATOM 2711 C C . PRO A 1 353 ? 1.599 14.758 -19.289 1.00 91.25 353 PRO A C 1
ATOM 2713 O O . PRO A 1 353 ? 0.619 14.498 -18.591 1.00 91.25 353 PRO A O 1
ATOM 2716 N N . ILE A 1 354 ? 1.576 14.599 -20.614 1.00 87.62 354 ILE A N 1
ATOM 2717 C CA . ILE A 1 354 ? 0.414 14.126 -21.378 1.00 87.62 354 ILE A CA 1
ATOM 2718 C C . ILE A 1 354 ? 0.575 12.626 -21.625 1.00 87.62 354 ILE A C 1
ATOM 2720 O O . ILE A 1 354 ? 1.025 12.169 -22.674 1.00 87.62 354 ILE A O 1
ATOM 2724 N N . GLY A 1 355 ? 0.212 11.835 -20.618 1.00 80.38 355 GLY A N 1
ATOM 2725 C CA . GLY A 1 355 ? 0.180 10.377 -20.733 1.00 80.38 355 GLY A CA 1
ATOM 2726 C C . GLY A 1 355 ? 1.543 9.675 -20.704 1.00 80.38 355 GLY A C 1
ATOM 2727 O O . GLY A 1 355 ? 1.533 8.445 -20.733 1.00 80.38 355 GLY A O 1
ATOM 2728 N N . GLN A 1 356 ? 2.669 10.402 -20.611 1.00 87.31 356 GLN A N 1
ATOM 2729 C CA . GLN A 1 356 ? 3.992 9.835 -20.309 1.00 87.31 356 GLN A CA 1
ATOM 2730 C C . GLN A 1 356 ? 4.098 9.534 -18.813 1.00 87.31 356 GLN A C 1
ATOM 2732 O O . GLN A 1 356 ? 4.016 10.462 -18.006 1.00 87.31 356 GLN A O 1
ATOM 2737 N N . THR A 1 357 ? 4.228 8.265 -18.435 1.00 87.75 357 THR A N 1
ATOM 2738 C CA . THR A 1 357 ? 4.272 7.811 -17.032 1.00 87.75 357 THR A CA 1
ATOM 2739 C C . THR A 1 357 ? 5.678 7.782 -16.455 1.00 87.75 357 THR A C 1
ATOM 2741 O O . THR A 1 357 ? 5.820 7.817 -15.245 1.00 87.75 357 THR A O 1
ATOM 2744 N N . ASN A 1 358 ? 6.720 7.856 -17.285 1.00 85.56 358 ASN A N 1
ATOM 2745 C CA . ASN A 1 358 ? 8.111 7.983 -16.845 1.00 85.56 358 ASN A CA 1
ATOM 2746 C C . ASN A 1 358 ? 8.495 9.396 -16.368 1.00 85.56 358 ASN A C 1
ATOM 2748 O O . ASN A 1 358 ? 9.421 9.556 -15.576 1.00 85.56 358 ASN A O 1
ATOM 2752 N N . ILE A 1 359 ? 7.776 10.428 -16.817 1.00 90.88 359 ILE A N 1
ATOM 2753 C CA . ILE A 1 359 ? 7.961 11.805 -16.346 1.00 90.88 359 ILE A CA 1
ATOM 2754 C C . ILE A 1 359 ? 7.111 12.011 -15.080 1.00 90.88 359 ILE A C 1
ATOM 2756 O O . ILE A 1 359 ? 5.904 11.748 -15.140 1.00 90.88 359 ILE A O 1
ATOM 2760 N N . PRO A 1 360 ? 7.688 12.519 -13.969 1.00 94.81 360 PRO A N 1
ATOM 2761 C CA . PRO A 1 360 ? 6.935 12.803 -12.751 1.00 94.81 360 PRO A CA 1
ATOM 2762 C C . PRO A 1 360 ? 5.763 13.749 -13.012 1.00 94.81 360 PRO A C 1
ATOM 2764 O O . PRO A 1 360 ? 5.939 14.850 -13.545 1.00 94.81 360 PRO A O 1
ATOM 2767 N N . ASN A 1 361 ? 4.564 13.339 -12.607 1.00 95.31 361 ASN A N 1
ATOM 2768 C CA . ASN A 1 361 ? 3.371 14.169 -12.718 1.00 95.31 361 ASN A CA 1
ATOM 2769 C C . ASN A 1 361 ? 3.439 15.411 -11.813 1.00 95.31 361 ASN A C 1
ATOM 2771 O O . ASN A 1 361 ? 4.283 15.510 -10.922 1.00 95.31 361 ASN A O 1
ATOM 2775 N N . ILE A 1 362 ? 2.548 16.372 -12.047 1.00 96.56 362 ILE A N 1
ATOM 2776 C CA . ILE A 1 362 ? 2.319 17.494 -11.132 1.00 96.56 362 ILE A CA 1
ATOM 2777 C C . ILE A 1 362 ? 1.124 17.137 -10.257 1.00 96.56 362 ILE A C 1
ATOM 2779 O O . ILE A 1 362 ? 0.031 16.894 -10.768 1.00 96.56 362 ILE A O 1
ATOM 2783 N N . ALA A 1 363 ? 1.351 17.086 -8.950 1.00 96.12 363 ALA A N 1
ATOM 2784 C CA . ALA A 1 363 ? 0.334 16.734 -7.975 1.00 96.12 363 ALA A CA 1
ATOM 2785 C C . ALA A 1 363 ? -0.759 17.807 -7.856 1.00 96.12 363 ALA A C 1
ATOM 2787 O O . ALA A 1 363 ? -0.577 18.976 -8.200 1.00 96.12 363 ALA A O 1
ATOM 2788 N N . ASN A 1 364 ? -1.905 17.408 -7.314 1.00 97.25 364 ASN A N 1
ATOM 2789 C CA . ASN A 1 364 ? -2.974 18.314 -6.942 1.00 97.25 364 ASN A CA 1
ATOM 2790 C C . ASN A 1 364 ? -2.589 19.062 -5.657 1.00 97.25 364 ASN A C 1
ATOM 2792 O O . ASN A 1 364 ? -2.613 18.506 -4.558 1.00 97.25 364 ASN A O 1
ATOM 2796 N N . THR A 1 365 ? -2.245 20.340 -5.802 1.00 96.38 365 THR A N 1
ATOM 2797 C CA . THR A 1 365 ? -1.736 21.171 -4.704 1.00 96.38 365 THR A CA 1
ATOM 2798 C C . THR A 1 365 ? -2.721 21.297 -3.543 1.00 96.38 365 THR A C 1
ATOM 2800 O O . THR A 1 365 ? -2.301 21.292 -2.388 1.00 96.38 365 THR A O 1
ATOM 2803 N N . SER A 1 366 ? -4.028 21.369 -3.818 1.00 97.25 366 SER A N 1
ATOM 2804 C CA . SER A 1 366 ? -5.048 21.470 -2.769 1.00 97.25 366 SER A CA 1
ATOM 2805 C C . SER A 1 366 ? -5.171 20.178 -1.964 1.00 97.25 366 SER A C 1
ATOM 2807 O O . SER A 1 366 ? -5.265 20.239 -0.741 1.00 97.25 366 SER A O 1
ATOM 2809 N N . LEU A 1 367 ? -5.115 19.016 -2.622 1.00 97.81 367 LEU A N 1
ATOM 2810 C CA . LEU A 1 367 ? -5.158 17.720 -1.936 1.00 97.81 367 LEU A CA 1
ATOM 2811 C C . LEU A 1 367 ? -3.870 17.444 -1.150 1.00 97.81 367 LEU A C 1
ATOM 2813 O O . LEU A 1 367 ? -3.931 16.939 -0.031 1.00 97.81 367 LEU A O 1
ATOM 2817 N N . LEU A 1 368 ? -2.711 17.840 -1.685 1.00 97.06 368 LEU A N 1
ATOM 2818 C CA . LEU A 1 368 ? -1.437 17.717 -0.976 1.00 97.06 368 LEU A CA 1
ATOM 2819 C C . LEU A 1 368 ? -1.389 18.600 0.280 1.00 97.06 368 LEU A C 1
ATOM 2821 O O . LEU A 1 368 ? -0.950 18.146 1.334 1.00 97.06 368 LEU A O 1
ATOM 2825 N N . ALA A 1 369 ? -1.902 19.831 0.199 1.00 96.88 369 ALA A N 1
ATOM 2826 C CA . ALA A 1 369 ? -2.054 20.694 1.368 1.00 96.88 369 ALA A CA 1
ATOM 2827 C C . ALA A 1 369 ? -3.044 20.105 2.390 1.00 96.88 369 ALA A C 1
ATOM 2829 O O . ALA A 1 369 ? -2.756 20.084 3.584 1.00 96.88 369 ALA A O 1
ATOM 2830 N N . ALA A 1 370 ? -4.180 19.569 1.927 1.00 96.44 370 ALA A N 1
ATOM 2831 C CA . ALA A 1 370 ? -5.167 18.926 2.794 1.00 96.44 370 ALA A CA 1
ATOM 2832 C C . ALA A 1 370 ? -4.605 17.697 3.529 1.00 96.44 370 ALA A C 1
ATOM 2834 O O . ALA A 1 370 ? -4.988 17.469 4.679 1.00 96.44 370 ALA A O 1
ATOM 2835 N N . SER A 1 371 ? -3.694 16.950 2.894 1.00 95.31 371 SER A N 1
ATOM 2836 C CA . SER A 1 371 ? -2.938 15.854 3.512 1.00 95.31 371 SER A CA 1
ATOM 2837 C C . SER A 1 371 ? -1.994 16.346 4.611 1.00 95.31 371 SER A C 1
ATOM 2839 O O . SER A 1 371 ? -2.024 15.809 5.718 1.00 95.31 371 SER A O 1
ATOM 2841 N N . GLY A 1 372 ? -1.245 17.428 4.367 1.00 95.88 372 GLY A N 1
ATOM 2842 C CA . GLY A 1 372 ? -0.438 18.069 5.410 1.00 95.88 372 GLY A CA 1
ATOM 2843 C C . GLY A 1 372 ? -1.278 18.430 6.639 1.00 95.88 372 GLY A C 1
ATOM 2844 O O . GLY A 1 372 ? -0.958 18.022 7.752 1.00 95.88 372 GLY A O 1
ATOM 2845 N N . SER A 1 373 ? -2.425 19.085 6.429 1.00 96.31 373 SER A N 1
ATOM 2846 C CA . SER A 1 373 ? -3.345 19.438 7.520 1.00 96.31 373 SER A CA 1
ATOM 2847 C C . SER A 1 373 ? -4.014 18.235 8.194 1.00 96.31 373 SER A C 1
ATOM 2849 O O . SER A 1 373 ? -4.404 18.329 9.356 1.00 96.31 373 SER A O 1
ATOM 2851 N N . LEU A 1 374 ? -4.210 17.114 7.487 1.00 96.19 374 LEU A N 1
ATOM 2852 C CA . LEU A 1 374 ? -4.662 15.871 8.117 1.00 96.19 374 LEU A CA 1
ATOM 2853 C C . LEU A 1 374 ? -3.604 15.399 9.114 1.00 96.19 374 LEU A C 1
ATOM 2855 O O . LEU A 1 374 ? -3.921 15.228 10.287 1.00 96.19 374 LEU A O 1
ATOM 2859 N N . HIS A 1 375 ? -2.363 15.232 8.661 1.00 96.25 375 HIS A N 1
ATOM 2860 C CA . HIS A 1 375 ? -1.280 14.713 9.491 1.00 96.25 375 HIS A CA 1
ATOM 2861 C C . HIS A 1 375 ? -0.909 15.636 10.651 1.00 96.25 375 HIS A C 1
ATOM 2863 O O . HIS A 1 375 ? -0.675 15.149 11.750 1.00 96.25 375 HIS A O 1
ATOM 2869 N N . GLU A 1 376 ? -0.974 16.958 10.481 1.00 93.69 376 GLU A N 1
ATOM 2870 C CA . GLU A 1 376 ? -0.860 17.895 11.608 1.00 93.69 376 GLU A CA 1
ATOM 2871 C C . GLU A 1 376 ? -1.882 17.590 12.719 1.00 93.69 376 GLU A C 1
ATOM 2873 O O . GLU A 1 376 ? -1.546 17.662 13.902 1.00 93.69 376 GLU A O 1
ATOM 2878 N N . SER A 1 377 ? -3.105 17.189 12.344 1.00 93.38 377 SER A N 1
ATOM 2879 C CA . SER A 1 377 ? -4.173 16.815 13.278 1.00 93.38 377 SER A CA 1
ATOM 2880 C C . SER A 1 377 ? -3.955 15.445 13.918 1.00 93.38 377 SER A C 1
ATOM 2882 O O . SER A 1 377 ? -4.201 15.299 15.111 1.00 93.38 377 SER A O 1
ATOM 2884 N N . ILE A 1 378 ? -3.548 14.424 13.154 1.00 93.38 378 ILE A N 1
ATOM 2885 C CA . ILE A 1 378 ? -3.538 13.026 13.631 1.00 93.38 378 ILE A CA 1
ATOM 2886 C C . ILE A 1 378 ? -2.170 12.513 14.109 1.00 93.38 378 ILE A C 1
ATOM 2888 O O . ILE A 1 378 ? -2.129 11.505 14.818 1.00 93.38 378 ILE A O 1
ATOM 2892 N N . ASP A 1 379 ? -1.066 13.172 13.747 1.00 93.75 379 ASP A N 1
ATOM 2893 C CA . ASP A 1 379 ? 0.292 12.763 14.143 1.00 93.75 379 ASP A CA 1
ATOM 2894 C C . ASP A 1 379 ? 0.696 13.383 15.490 1.00 93.75 379 ASP A C 1
ATOM 2896 O O . ASP A 1 379 ? 1.480 12.796 16.231 1.00 93.75 379 ASP A O 1
ATOM 2900 N N . THR A 1 380 ? 0.144 14.554 15.830 1.00 88.69 380 THR A N 1
ATOM 2901 C CA . THR A 1 380 ? 0.419 15.262 17.098 1.00 88.69 380 THR A CA 1
ATOM 2902 C C . THR A 1 380 ? -0.597 14.954 18.201 1.00 88.69 380 THR A C 1
ATOM 2904 O O . THR A 1 380 ? -0.405 15.320 19.363 1.00 88.69 380 THR A O 1
ATOM 2907 N N . TRP A 1 381 ? -1.686 14.277 17.842 1.00 92.12 381 TRP A N 1
ATOM 2908 C CA . TRP A 1 381 ? -2.771 13.915 18.741 1.00 92.12 381 TRP A CA 1
ATOM 2909 C C . TRP A 1 381 ? -2.540 12.541 19.374 1.00 92.12 381 TRP A C 1
ATOM 2911 O O . TRP A 1 381 ? -2.091 11.599 18.723 1.00 92.12 381 TRP A O 1
ATOM 2921 N N . ASN A 1 382 ? -2.907 12.426 20.650 1.00 90.88 382 ASN A N 1
ATOM 2922 C CA . ASN A 1 382 ? -2.862 11.177 21.398 1.00 90.88 382 ASN A CA 1
ATOM 2923 C C . ASN A 1 382 ? -4.281 10.699 21.691 1.00 90.88 382 ASN A C 1
ATOM 2925 O O . ASN A 1 382 ? -5.145 11.499 22.044 1.00 90.88 382 ASN A O 1
ATOM 2929 N N . PHE A 1 383 ? -4.492 9.386 21.619 1.00 90.38 383 PHE A N 1
ATOM 2930 C CA . PHE A 1 383 ? -5.749 8.784 22.050 1.00 90.38 383 PHE A CA 1
ATOM 2931 C C . PHE A 1 383 ? -6.040 9.107 23.532 1.00 90.38 383 PHE A C 1
ATOM 2933 O O . PHE A 1 383 ? -5.103 9.142 24.341 1.00 90.38 383 PHE A O 1
ATOM 2940 N N . PRO A 1 384 ? -7.322 9.285 23.912 1.00 89.94 384 PRO A N 1
ATOM 2941 C CA . PRO A 1 384 ? -7.742 9.357 25.309 1.00 89.94 384 PRO A CA 1
ATOM 2942 C C . PRO A 1 384 ? -7.155 8.222 26.159 1.00 89.94 384 PRO A C 1
ATOM 2944 O O . PRO A 1 384 ? -7.088 7.074 25.722 1.00 89.94 384 PRO A O 1
ATOM 2947 N N . THR A 1 385 ? -6.739 8.531 27.390 1.00 85.44 385 THR A N 1
ATOM 2948 C CA . THR A 1 385 ? -6.001 7.594 28.261 1.00 85.44 385 THR A CA 1
ATOM 2949 C C . THR A 1 385 ? -6.816 6.380 28.710 1.00 85.44 385 THR A C 1
ATOM 2951 O O . THR A 1 385 ? -6.243 5.387 29.155 1.00 85.44 385 THR A O 1
ATOM 2954 N N . ASP A 1 386 ? -8.143 6.441 28.599 1.00 82.25 386 ASP A N 1
ATOM 2955 C CA . ASP A 1 386 ? -9.069 5.348 28.887 1.00 82.25 386 ASP A CA 1
ATOM 2956 C C . ASP A 1 386 ? -9.312 4.414 27.685 1.00 82.25 386 ASP A C 1
ATOM 2958 O O . ASP A 1 386 ? -9.980 3.387 27.839 1.00 82.25 386 ASP A O 1
ATOM 2962 N N . ILE A 1 387 ? -8.748 4.733 26.514 1.00 88.75 387 ILE A N 1
ATOM 2963 C CA . ILE A 1 387 ? -8.763 3.892 25.316 1.00 88.75 387 ILE A CA 1
ATOM 2964 C C . ILE A 1 387 ? -7.424 3.159 25.206 1.00 88.75 387 ILE A C 1
ATOM 2966 O O . ILE A 1 387 ? -6.368 3.761 25.018 1.00 88.75 387 ILE A O 1
ATOM 2970 N N . ARG A 1 388 ? -7.455 1.822 25.256 1.00 88.62 388 ARG A N 1
ATOM 2971 C CA . ARG A 1 388 ? -6.246 1.016 25.020 1.00 88.62 388 ARG A CA 1
ATOM 2972 C C . ARG A 1 388 ? -5.914 1.010 23.525 1.00 88.62 388 ARG A C 1
ATOM 2974 O O . ARG A 1 388 ? -6.739 0.588 22.720 1.00 88.62 388 ARG A O 1
ATOM 2981 N N . VAL A 1 389 ? -4.700 1.401 23.152 1.00 91.31 389 VAL A N 1
ATOM 2982 C CA . VAL A 1 389 ? -4.229 1.365 21.756 1.00 91.31 389 VAL A CA 1
ATOM 2983 C C . VAL A 1 389 ? -3.213 0.243 21.589 1.00 91.31 389 VAL A C 1
ATOM 2985 O O . VAL A 1 389 ? -2.323 0.078 22.421 1.00 91.31 389 VAL A O 1
ATOM 2988 N N . ILE A 1 390 ? -3.364 -0.548 20.531 1.00 90.88 390 ILE A N 1
ATOM 2989 C CA . ILE A 1 390 ? -2.454 -1.628 20.157 1.00 90.88 390 ILE A CA 1
ATOM 2990 C C . ILE A 1 390 ? -2.065 -1.454 18.691 1.00 90.88 390 ILE A C 1
ATOM 2992 O O . ILE A 1 390 ? -2.915 -1.156 17.854 1.00 90.88 390 ILE A O 1
ATOM 2996 N N . GLN A 1 391 ? -0.792 -1.682 18.385 1.00 92.88 391 GLN A N 1
ATOM 2997 C CA . GLN A 1 391 ? -0.257 -1.685 17.027 1.00 92.88 391 GLN A CA 1
ATOM 2998 C C . GLN A 1 391 ? 0.293 -3.071 16.701 1.00 92.88 391 GLN A C 1
ATOM 3000 O O . GLN A 1 391 ? 0.998 -3.665 17.519 1.00 92.88 391 GLN A O 1
ATOM 3005 N N . ILE A 1 392 ? -0.042 -3.574 15.517 1.00 94.12 392 ILE A N 1
ATOM 3006 C CA . ILE A 1 392 ? 0.486 -4.812 14.945 1.00 94.12 392 ILE A CA 1
ATOM 3007 C C . ILE A 1 392 ? 1.080 -4.450 13.586 1.00 94.12 392 ILE A C 1
ATOM 3009 O O . ILE A 1 392 ? 0.350 -4.029 12.689 1.00 94.12 392 ILE A O 1
ATOM 3013 N N . ILE A 1 393 ? 2.393 -4.587 13.436 1.00 93.88 393 ILE A N 1
ATOM 3014 C CA . ILE A 1 393 ? 3.122 -4.239 12.214 1.00 93.88 393 ILE A CA 1
ATOM 3015 C C . ILE A 1 393 ? 3.712 -5.486 11.561 1.00 93.88 393 ILE A C 1
ATOM 3017 O O . ILE A 1 393 ? 4.157 -6.403 12.251 1.00 93.88 393 ILE A O 1
ATOM 3021 N N . GLY A 1 394 ? 3.726 -5.516 10.232 1.00 92.12 394 GLY A N 1
ATOM 3022 C CA . GLY A 1 394 ? 4.466 -6.512 9.465 1.00 92.12 394 GLY A CA 1
ATOM 3023 C C . GLY A 1 394 ? 5.910 -6.074 9.233 1.00 92.12 394 GLY A C 1
ATOM 3024 O O . GLY A 1 394 ? 6.207 -4.878 9.196 1.00 92.12 394 GLY A O 1
ATOM 3025 N N . ASN A 1 395 ? 6.814 -7.040 9.100 1.00 91.00 395 ASN A N 1
ATOM 3026 C CA . ASN A 1 395 ? 8.224 -6.782 8.837 1.00 91.00 395 ASN A CA 1
ATOM 3027 C C . ASN A 1 395 ? 8.880 -7.898 7.999 1.00 91.00 395 ASN A C 1
ATOM 3029 O O . ASN A 1 395 ? 8.315 -8.985 7.852 1.00 91.00 395 ASN A O 1
ATOM 3033 N N . ASN A 1 396 ? 10.115 -7.647 7.553 1.00 89.06 396 ASN A N 1
ATOM 3034 C CA . ASN A 1 396 ? 11.030 -8.575 6.879 1.00 89.06 396 ASN A CA 1
ATOM 3035 C C . ASN A 1 396 ? 10.682 -8.944 5.429 1.00 89.06 396 ASN A C 1
ATOM 3037 O O . ASN A 1 396 ? 11.183 -9.947 4.928 1.00 89.06 396 ASN A O 1
ATOM 3041 N N . ILE A 1 397 ? 9.904 -8.123 4.719 1.00 89.00 397 ILE A N 1
ATOM 3042 C CA . ILE A 1 397 ? 9.706 -8.257 3.266 1.00 89.00 397 ILE A CA 1
ATOM 3043 C C . ILE A 1 397 ? 9.969 -6.934 2.535 1.00 89.00 397 ILE A C 1
ATOM 3045 O O . ILE A 1 397 ? 9.880 -5.848 3.113 1.00 89.00 397 ILE A O 1
ATOM 3049 N N . ASP A 1 398 ? 10.333 -7.028 1.255 1.00 89.06 398 ASP A N 1
ATOM 3050 C CA . ASP A 1 398 ? 10.711 -5.881 0.425 1.00 89.06 398 ASP A CA 1
ATOM 3051 C C . ASP A 1 398 ? 9.620 -4.816 0.360 1.00 89.06 398 ASP A C 1
ATOM 3053 O O . ASP A 1 398 ? 8.543 -5.027 -0.186 1.00 89.06 398 ASP A O 1
ATOM 3057 N N . THR A 1 399 ? 9.942 -3.635 0.873 1.00 91.88 399 THR A N 1
ATOM 3058 C CA . THR A 1 399 ? 9.047 -2.491 1.010 1.00 91.88 399 THR A CA 1
ATOM 3059 C C . THR A 1 399 ? 9.688 -1.268 0.370 1.00 91.88 399 THR A C 1
ATOM 3061 O O . THR A 1 399 ? 10.852 -0.967 0.629 1.00 91.88 399 THR A O 1
ATOM 3064 N N . VAL A 1 400 ? 8.948 -0.540 -0.466 1.00 92.56 400 VAL A N 1
ATOM 3065 C CA . VAL A 1 400 ? 9.457 0.680 -1.115 1.00 92.56 400 VAL A CA 1
ATOM 3066 C C . VAL A 1 400 ? 9.701 1.768 -0.063 1.00 92.56 400 VAL A C 1
ATOM 3068 O O . VAL A 1 400 ? 8.755 2.247 0.560 1.00 92.56 400 VAL A O 1
ATOM 3071 N N . GLU A 1 401 ? 10.957 2.189 0.115 1.00 94.12 401 GLU A N 1
ATOM 3072 C CA . GLU A 1 401 ? 11.336 3.283 1.028 1.00 94.12 401 GLU A CA 1
ATOM 3073 C C . GLU A 1 401 ? 11.658 4.598 0.304 1.00 94.12 401 GLU A C 1
ATOM 3075 O O . GLU A 1 401 ? 11.588 5.664 0.915 1.00 94.12 401 GLU A O 1
ATOM 3080 N N . ALA A 1 402 ? 11.983 4.547 -0.992 1.00 95.88 402 ALA A N 1
ATOM 3081 C CA . ALA A 1 402 ? 12.250 5.736 -1.795 1.00 95.88 402 ALA A CA 1
ATOM 3082 C C . ALA A 1 402 ? 12.079 5.488 -3.303 1.00 95.88 402 ALA A C 1
ATOM 3084 O O . ALA A 1 402 ? 11.969 4.352 -3.765 1.00 95.88 402 ALA A O 1
ATOM 3085 N N . LEU A 1 403 ? 12.103 6.573 -4.079 1.00 95.56 403 LEU A N 1
ATOM 3086 C CA . LEU A 1 403 ? 12.224 6.556 -5.539 1.00 95.56 403 LEU A CA 1
ATOM 3087 C C . LEU A 1 403 ? 13.611 7.052 -5.953 1.00 95.56 403 LEU A C 1
ATOM 3089 O O . LEU A 1 403 ? 14.133 8.008 -5.383 1.00 95.56 403 LEU A O 1
ATOM 3093 N N . ARG A 1 404 ? 14.202 6.458 -6.983 1.00 95.38 404 ARG A N 1
ATOM 3094 C CA . ARG A 1 404 ? 15.427 6.954 -7.615 1.00 95.38 404 ARG A CA 1
ATOM 3095 C C . ARG A 1 404 ? 15.124 7.369 -9.043 1.00 95.38 404 ARG A C 1
ATOM 3097 O O . ARG A 1 404 ? 14.484 6.616 -9.762 1.00 95.38 404 ARG A O 1
ATOM 3104 N N . TYR A 1 405 ? 15.632 8.521 -9.458 1.00 95.75 405 TYR A N 1
ATOM 3105 C CA . TYR A 1 405 ? 15.575 9.001 -10.836 1.00 95.75 405 TYR A CA 1
ATOM 3106 C C . TYR A 1 405 ? 16.969 9.003 -11.458 1.00 95.75 405 TYR A C 1
ATOM 3108 O O . TYR A 1 405 ? 17.933 9.397 -10.802 1.00 95.75 405 TYR A O 1
ATOM 3116 N N . PHE A 1 406 ? 17.069 8.607 -12.724 1.00 92.69 406 PHE A N 1
ATOM 3117 C CA . PHE A 1 406 ? 18.327 8.511 -13.467 1.00 92.69 406 PHE A CA 1
ATOM 3118 C C . PHE A 1 406 ? 18.107 8.731 -14.967 1.00 92.69 406 PHE A C 1
ATOM 3120 O O . PHE A 1 406 ? 16.974 8.730 -15.450 1.00 92.69 406 PHE A O 1
ATOM 3127 N N . LYS A 1 407 ? 19.185 8.952 -15.723 1.00 89.62 407 LYS A N 1
ATOM 3128 C CA . LYS A 1 407 ? 19.100 9.018 -17.185 1.00 89.62 407 LYS A CA 1
ATOM 3129 C C . LYS A 1 407 ? 18.933 7.618 -17.764 1.00 89.62 407 LYS A C 1
ATOM 3131 O O . LYS A 1 407 ? 19.778 6.760 -17.531 1.00 89.62 407 LYS A O 1
ATOM 3136 N N . LYS A 1 408 ? 17.886 7.407 -18.559 1.00 81.62 408 LYS A N 1
ATOM 3137 C CA . LYS A 1 408 ? 17.644 6.162 -19.290 1.00 81.62 408 LYS A CA 1
ATOM 3138 C C . LYS A 1 408 ? 17.699 6.424 -20.788 1.00 81.62 408 LYS A C 1
ATOM 3140 O O . LYS A 1 408 ? 16.886 7.188 -21.306 1.00 81.62 408 LYS A O 1
ATOM 3145 N N . SER A 1 409 ? 18.602 5.755 -21.488 1.00 70.44 409 SER A N 1
ATOM 3146 C CA . SER A 1 409 ? 18.592 5.722 -22.950 1.00 70.44 409 SER A CA 1
ATOM 3147 C C . SER A 1 409 ? 17.532 4.717 -23.405 1.00 70.44 409 SER A C 1
ATOM 3149 O O . SER A 1 409 ? 17.515 3.581 -22.936 1.00 70.44 409 SER A O 1
ATOM 3151 N N . SER A 1 410 ? 16.591 5.147 -24.247 1.00 57.62 410 SER A N 1
ATOM 3152 C CA . SER A 1 410 ? 15.551 4.272 -24.801 1.00 57.62 410 SER A CA 1
ATOM 3153 C C . SER A 1 410 ? 15.751 4.147 -26.299 1.00 57.62 410 SER A C 1
ATOM 3155 O O . SER A 1 410 ? 15.842 5.163 -26.983 1.00 57.62 410 SER A O 1
ATOM 3157 N N . TYR A 1 411 ? 15.827 2.923 -26.812 1.00 54.47 411 TYR A N 1
ATOM 3158 C CA . TYR A 1 411 ? 15.989 2.674 -28.236 1.00 54.47 411 TYR A CA 1
ATOM 3159 C C . TYR A 1 411 ? 14.618 2.585 -28.906 1.00 54.47 411 TYR A C 1
ATOM 3161 O O . TYR A 1 411 ? 13.826 1.689 -28.620 1.00 54.47 411 TYR A O 1
ATOM 3169 N N . THR A 1 412 ? 14.309 3.528 -29.797 1.00 46.84 412 THR A N 1
ATOM 3170 C CA . THR A 1 412 ? 13.028 3.539 -30.514 1.00 46.84 412 THR A CA 1
ATOM 3171 C C . THR A 1 412 ? 13.253 3.696 -32.008 1.00 46.84 412 THR A C 1
ATOM 3173 O O . THR A 1 412 ? 13.940 4.612 -32.464 1.00 46.84 412 THR A O 1
ATOM 3176 N N . CYS A 1 413 ? 12.636 2.815 -32.791 1.00 41.25 413 CYS A N 1
ATOM 3177 C CA . CYS A 1 413 ? 12.647 2.901 -34.246 1.00 41.25 413 CYS A CA 1
ATOM 3178 C C . CYS A 1 413 ? 11.241 3.201 -34.757 1.00 41.25 413 CYS A C 1
ATOM 3180 O O . CYS A 1 413 ? 10.295 2.460 -34.497 1.00 41.25 413 CYS A O 1
ATOM 3182 N N . ILE A 1 414 ? 11.108 4.290 -35.514 1.00 39.94 414 ILE A N 1
ATOM 3183 C CA . ILE A 1 414 ? 9.910 4.583 -36.303 1.00 39.94 414 ILE A CA 1
ATOM 3184 C C . ILE A 1 414 ? 10.332 4.513 -37.769 1.00 39.94 414 ILE A C 1
ATOM 3186 O O . ILE A 1 414 ? 11.117 5.339 -38.243 1.00 39.94 414 ILE A O 1
ATOM 3190 N N . LEU A 1 415 ? 9.811 3.526 -38.503 1.00 49.41 415 LEU A N 1
ATOM 3191 C CA . LEU A 1 415 ? 10.195 3.253 -39.895 1.00 49.41 415 LEU A CA 1
ATOM 3192 C C . LEU A 1 415 ? 11.713 2.973 -40.009 1.00 49.41 415 LEU A C 1
ATOM 3194 O O . LEU A 1 415 ? 12.194 2.000 -39.445 1.00 49.41 415 LEU A O 1
ATOM 3198 N N . THR A 1 416 ? 12.481 3.785 -40.745 1.00 36.16 416 THR A N 1
ATOM 3199 C CA . THR A 1 416 ? 13.942 3.632 -40.938 1.00 36.16 416 THR A CA 1
ATOM 3200 C C . THR A 1 416 ? 14.783 4.545 -40.044 1.00 36.16 416 THR A C 1
ATOM 3202 O O . THR A 1 416 ? 16.006 4.565 -40.175 1.00 36.16 416 THR A O 1
ATOM 3205 N N . VAL A 1 417 ? 14.154 5.349 -39.182 1.00 38.31 417 VAL A N 1
ATOM 3206 C CA . VAL A 1 417 ? 14.856 6.277 -38.290 1.00 38.31 417 VAL A CA 1
ATOM 3207 C C . VAL A 1 417 ? 14.818 5.695 -36.889 1.00 38.31 417 VAL A C 1
ATOM 3209 O O . VAL A 1 417 ? 13.770 5.664 -36.245 1.00 38.31 417 VAL A O 1
ATOM 3212 N N . CYS A 1 418 ? 15.974 5.219 -36.449 1.00 44.72 418 CYS A N 1
ATOM 3213 C CA . CYS A 1 418 ? 16.185 4.804 -35.078 1.00 44.72 418 CYS A CA 1
ATOM 3214 C C . CYS A 1 418 ? 16.820 5.956 -34.319 1.00 44.72 418 CYS A C 1
ATOM 3216 O O . CYS A 1 418 ? 17.797 6.548 -34.779 1.00 44.72 418 CYS A O 1
ATOM 3218 N N . ASN A 1 419 ? 16.218 6.284 -33.187 1.00 50.38 419 ASN A N 1
ATOM 3219 C CA . ASN A 1 419 ? 16.726 7.273 -32.264 1.00 50.38 419 ASN A CA 1
ATOM 3220 C C . ASN A 1 419 ? 16.875 6.603 -30.903 1.00 50.38 419 ASN A C 1
ATOM 3222 O O . ASN A 1 419 ? 16.016 5.818 -30.495 1.00 50.38 419 ASN A O 1
ATOM 3226 N N . SER A 1 420 ? 17.915 7.010 -30.190 1.00 59.88 420 SER A N 1
ATOM 3227 C CA . SER A 1 420 ? 18.144 6.642 -28.797 1.00 59.88 420 SER A CA 1
ATOM 3228 C C . SER A 1 420 ? 17.889 7.870 -27.917 1.00 59.88 420 SER A C 1
ATOM 3230 O O . SER A 1 420 ? 18.850 8.434 -27.390 1.00 59.88 420 SER A O 1
ATOM 3232 N N . PRO A 1 421 ? 16.652 8.417 -27.842 1.00 69.81 421 PRO A N 1
ATOM 3233 C CA . PRO A 1 421 ? 16.411 9.566 -26.989 1.00 69.81 421 PRO A CA 1
ATOM 3234 C C . PRO A 1 421 ? 16.689 9.186 -25.534 1.00 69.81 421 PRO A C 1
ATOM 3236 O O . PRO A 1 421 ? 16.144 8.214 -25.005 1.00 69.81 421 PRO A O 1
ATOM 3239 N N . ASP A 1 422 ? 17.520 9.990 -24.879 1.00 82.69 422 ASP A N 1
ATOM 3240 C CA . ASP A 1 422 ? 17.648 9.932 -23.433 1.00 82.69 422 ASP A CA 1
ATOM 3241 C C . ASP A 1 422 ? 16.348 10.459 -22.805 1.00 82.69 422 ASP A C 1
ATOM 3243 O O . ASP A 1 422 ? 15.828 11.521 -23.158 1.00 82.69 422 ASP A O 1
ATOM 3247 N N . THR A 1 423 ? 15.811 9.693 -21.865 1.00 86.00 423 THR A N 1
ATOM 3248 C CA . THR A 1 423 ? 14.587 9.987 -21.122 1.00 86.00 423 THR A CA 1
ATOM 3249 C C . THR A 1 423 ? 14.839 9.845 -19.626 1.00 86.00 423 THR A C 1
ATOM 3251 O O . THR A 1 423 ? 15.864 9.315 -19.190 1.00 86.00 423 THR A O 1
ATOM 3254 N N . ILE A 1 424 ? 13.910 10.341 -18.810 1.00 89.81 424 ILE A N 1
ATOM 3255 C CA . ILE A 1 424 ? 13.966 10.123 -17.365 1.00 89.81 424 ILE A CA 1
ATOM 3256 C C . ILE A 1 424 ? 13.581 8.665 -17.095 1.00 89.81 424 ILE A C 1
ATOM 3258 O O . ILE A 1 424 ? 12.465 8.248 -17.409 1.00 89.81 424 ILE A O 1
ATOM 3262 N N . GLY A 1 425 ? 14.516 7.910 -16.526 1.00 88.38 425 GLY A N 1
ATOM 3263 C CA . GLY A 1 425 ? 14.276 6.627 -15.882 1.00 88.38 425 GLY A CA 1
ATOM 3264 C C . GLY A 1 425 ? 13.998 6.818 -14.396 1.00 88.38 425 GLY A C 1
ATOM 3265 O O . GLY A 1 425 ? 14.439 7.795 -13.783 1.00 88.38 425 GLY A O 1
ATOM 3266 N N . PHE A 1 426 ? 13.260 5.879 -13.815 1.00 90.94 426 PHE A N 1
ATOM 3267 C CA . PHE A 1 426 ? 12.999 5.850 -12.386 1.00 90.94 426 PHE A CA 1
ATOM 3268 C C . PHE A 1 426 ? 12.911 4.405 -11.888 1.00 90.94 426 PHE A C 1
ATOM 3270 O O . PHE A 1 426 ? 12.520 3.514 -12.640 1.00 90.94 426 PHE A O 1
ATOM 3277 N N . SER A 1 427 ? 13.302 4.173 -10.635 1.00 90.19 427 SER A N 1
ATOM 3278 C CA . SER A 1 427 ? 13.297 2.861 -9.977 1.00 90.19 427 SER A CA 1
ATOM 3279 C C . SER A 1 427 ? 12.865 2.982 -8.510 1.00 90.19 427 SER A C 1
ATOM 3281 O O . SER A 1 427 ? 13.088 4.033 -7.897 1.00 90.19 427 SER A O 1
ATOM 3283 N N . PRO A 1 428 ? 12.285 1.934 -7.903 1.00 91.62 428 PRO A N 1
ATOM 3284 C CA . PRO A 1 428 ? 12.089 1.883 -6.465 1.00 91.62 428 PRO A CA 1
ATOM 3285 C C . PRO A 1 428 ? 13.433 1.669 -5.756 1.00 91.62 428 PRO A C 1
ATOM 3287 O O . PRO A 1 428 ? 14.381 1.111 -6.311 1.00 91.62 428 PRO A O 1
ATOM 3290 N N . VAL A 1 429 ? 13.500 2.107 -4.506 1.00 92.00 429 VAL A N 1
ATOM 3291 C CA . VAL A 1 429 ? 14.521 1.715 -3.534 1.00 92.00 429 VAL A CA 1
ATOM 3292 C C . VAL A 1 429 ? 13.798 0.946 -2.437 1.00 92.00 429 VAL A C 1
ATOM 3294 O O . VAL A 1 429 ? 12.801 1.437 -1.901 1.00 92.00 429 VAL A O 1
ATOM 3297 N N . PHE A 1 430 ? 14.273 -0.260 -2.134 1.00 90.12 430 PHE A N 1
ATOM 3298 C CA . PHE A 1 430 ? 13.626 -1.170 -1.194 1.00 90.12 430 PHE A CA 1
ATOM 3299 C C . PHE A 1 430 ? 14.369 -1.244 0.138 1.00 90.12 430 PHE A C 1
ATOM 3301 O O . PHE A 1 430 ? 15.594 -1.339 0.169 1.00 90.12 430 PHE A O 1
ATOM 3308 N N . THR A 1 431 ? 13.601 -1.345 1.218 1.00 89.50 431 THR A N 1
ATOM 3309 C CA . THR A 1 431 ? 14.043 -1.819 2.530 1.00 89.50 431 THR A CA 1
ATOM 3310 C C . THR A 1 431 ? 13.348 -3.136 2.858 1.00 89.50 431 THR A C 1
ATOM 3312 O O . THR A 1 431 ? 12.224 -3.361 2.425 1.00 89.50 431 THR A O 1
ATOM 3315 N N . THR A 1 432 ? 13.969 -3.993 3.662 1.00 88.06 432 THR A N 1
ATOM 3316 C CA . THR A 1 432 ? 13.291 -5.155 4.263 1.00 88.06 432 THR A CA 1
ATOM 3317 C C . THR A 1 432 ? 12.552 -4.791 5.556 1.00 88.06 432 THR A C 1
ATOM 3319 O O . THR A 1 432 ? 11.846 -5.622 6.119 1.00 88.06 432 THR A O 1
ATOM 3322 N N . SER A 1 433 ? 12.695 -3.546 6.029 1.00 90.94 433 SER A N 1
ATOM 3323 C CA . SER A 1 433 ? 12.0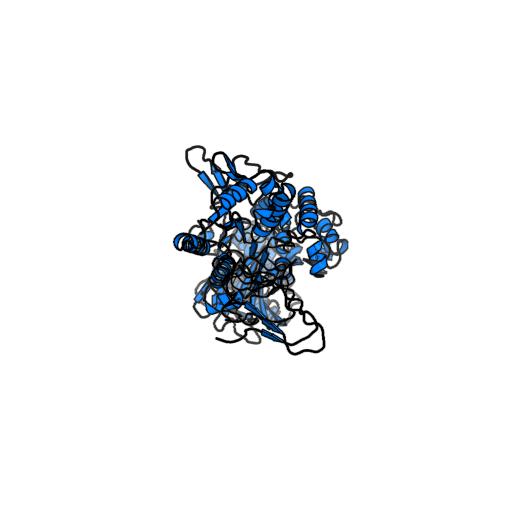34 -3.033 7.230 1.00 90.94 433 SER A CA 1
ATOM 3324 C C . SER A 1 433 ? 10.601 -2.569 6.931 1.00 90.94 433 SER A C 1
ATOM 3326 O O . SER A 1 433 ? 10.310 -1.367 6.889 1.00 90.94 433 SER A O 1
ATOM 3328 N N . GLY A 1 434 ? 9.706 -3.516 6.662 1.00 92.88 434 GLY A N 1
ATOM 3329 C CA . GLY A 1 434 ? 8.297 -3.255 6.376 1.00 92.88 434 GLY A CA 1
ATOM 3330 C C . GLY A 1 434 ? 7.519 -4.486 5.916 1.00 92.88 434 GLY A C 1
ATOM 3331 O O . GLY A 1 434 ? 8.025 -5.609 5.918 1.00 92.88 434 GLY A O 1
ATOM 3332 N N . ASP A 1 435 ? 6.268 -4.252 5.530 1.00 93.56 435 ASP A N 1
ATOM 3333 C CA . ASP A 1 435 ? 5.277 -5.284 5.201 1.00 93.56 435 ASP A CA 1
ATOM 3334 C C . ASP A 1 435 ? 4.958 -5.406 3.697 1.00 93.56 435 ASP A C 1
ATOM 3336 O O . ASP A 1 435 ? 3.955 -6.001 3.301 1.00 93.56 435 ASP A O 1
ATOM 3340 N N . GLY A 1 436 ? 5.790 -4.821 2.838 1.00 91.75 436 GLY A N 1
ATOM 3341 C CA . GLY A 1 436 ? 5.587 -4.761 1.390 1.00 91.75 436 GLY A CA 1
ATOM 3342 C C . GLY A 1 436 ? 4.928 -3.468 0.906 1.00 91.75 436 GLY A C 1
ATOM 3343 O O . GLY A 1 436 ? 4.995 -3.138 -0.280 1.00 91.75 436 GLY A O 1
ATOM 3344 N N . THR A 1 437 ? 4.320 -2.693 1.810 1.00 93.56 437 THR A N 1
ATOM 3345 C CA . THR A 1 437 ? 3.712 -1.392 1.485 1.00 93.56 437 THR A CA 1
ATOM 3346 C C . THR A 1 437 ? 4.076 -0.308 2.491 1.00 93.56 437 THR A C 1
ATOM 3348 O O . THR A 1 437 ? 4.393 0.812 2.094 1.00 93.56 437 THR A O 1
ATOM 3351 N N . VAL A 1 438 ? 4.053 -0.622 3.779 1.00 95.75 438 VAL A N 1
ATOM 3352 C CA . VAL A 1 438 ? 4.291 0.294 4.889 1.00 95.75 438 VAL A CA 1
ATOM 3353 C C . VAL A 1 438 ? 5.613 -0.066 5.548 1.00 95.75 438 VAL A C 1
ATOM 3355 O O . VAL A 1 438 ? 5.862 -1.215 5.912 1.00 95.75 438 VAL A O 1
ATOM 3358 N N . THR A 1 439 ? 6.483 0.931 5.701 1.00 95.12 439 THR A N 1
ATOM 3359 C CA . THR A 1 439 ? 7.736 0.746 6.435 1.00 95.12 439 THR A CA 1
ATOM 3360 C C . THR A 1 439 ? 7.435 0.535 7.916 1.00 95.12 439 THR A C 1
ATOM 3362 O O . THR A 1 439 ? 6.529 1.168 8.467 1.00 95.12 439 THR A O 1
ATOM 3365 N N . ALA A 1 440 ? 8.217 -0.310 8.591 1.00 92.94 440 ALA A N 1
ATOM 3366 C CA . ALA A 1 440 ? 8.015 -0.609 10.010 1.00 92.94 440 ALA A CA 1
ATOM 3367 C C . ALA A 1 440 ? 7.990 0.672 10.867 1.00 92.94 440 ALA A C 1
ATOM 3369 O O . ALA A 1 440 ? 7.168 0.788 11.770 1.00 92.94 440 ALA A O 1
ATOM 3370 N N . LEU A 1 441 ? 8.816 1.666 10.508 1.00 93.19 441 LEU A N 1
ATOM 3371 C CA . LEU A 1 441 ? 8.858 2.990 11.139 1.00 93.19 441 LEU A CA 1
ATOM 3372 C C . LEU A 1 441 ? 7.512 3.724 11.086 1.00 93.19 441 LEU A C 1
ATOM 3374 O O . LEU A 1 441 ? 7.063 4.252 12.100 1.00 93.19 441 LEU A O 1
ATOM 3378 N N . SER A 1 442 ? 6.861 3.761 9.918 1.00 95.69 442 SER A N 1
ATOM 3379 C CA . SER A 1 442 ? 5.540 4.389 9.783 1.00 95.69 442 SER A CA 1
ATOM 3380 C C . SER A 1 442 ? 4.477 3.589 10.537 1.00 95.69 442 SER A C 1
ATOM 3382 O O . SER A 1 442 ? 3.610 4.160 11.195 1.00 95.69 442 SER A O 1
ATOM 3384 N N . GLY A 1 443 ? 4.582 2.258 10.502 1.00 94.25 443 GLY A N 1
ATOM 3385 C CA . GLY A 1 443 ? 3.667 1.350 11.185 1.00 94.25 443 GLY A CA 1
ATOM 3386 C C . GLY A 1 443 ? 3.680 1.466 12.710 1.00 94.25 443 GLY A C 1
ATOM 3387 O O . GLY A 1 443 ? 2.618 1.388 13.326 1.00 94.25 443 GLY A O 1
ATOM 3388 N N . SER A 1 444 ? 4.851 1.655 13.324 1.00 91.62 444 SER A N 1
ATOM 3389 C CA . SER A 1 444 ? 5.037 1.634 14.785 1.00 91.62 444 SER A CA 1
ATOM 3390 C C . SER A 1 444 ? 4.985 3.007 15.459 1.00 91.62 444 SER A C 1
ATOM 3392 O O . SER A 1 444 ? 5.308 3.124 16.640 1.00 91.62 444 SER A O 1
ATOM 3394 N N . PHE A 1 445 ? 4.659 4.072 14.724 1.00 91.06 445 PHE A N 1
ATOM 3395 C CA . PHE A 1 445 ? 4.687 5.425 15.276 1.00 91.06 445 PHE A CA 1
ATOM 3396 C C . PHE A 1 445 ? 3.687 5.614 16.433 1.00 91.06 445 PHE A C 1
ATOM 3398 O O . PHE A 1 445 ? 2.592 5.057 16.432 1.00 91.06 445 PHE A O 1
ATOM 3405 N N . GLY A 1 446 ? 4.037 6.448 17.416 1.00 81.69 446 GLY A N 1
ATOM 3406 C CA . GLY A 1 446 ? 3.129 6.897 18.478 1.00 81.69 446 GLY A CA 1
ATOM 3407 C C . GLY A 1 446 ? 3.006 5.980 19.702 1.00 81.69 446 GLY A C 1
ATOM 3408 O O . GLY A 1 446 ? 2.408 6.396 20.690 1.00 81.69 446 GLY A O 1
ATOM 3409 N N . LEU A 1 447 ? 3.587 4.773 19.695 1.00 74.62 447 LEU A N 1
ATOM 3410 C CA . LEU A 1 447 ? 3.676 3.911 20.882 1.00 74.62 447 LEU A CA 1
ATOM 3411 C C . LEU A 1 447 ? 5.111 3.438 21.120 1.00 74.62 447 LEU A C 1
ATOM 3413 O O . LEU A 1 447 ? 5.889 3.246 20.193 1.00 74.62 447 LEU A O 1
ATOM 3417 N N . SER A 1 448 ? 5.458 3.210 22.389 1.00 61.94 448 SER A N 1
ATOM 3418 C CA . SER A 1 448 ? 6.780 2.699 22.777 1.00 61.94 448 SER A CA 1
ATOM 3419 C C . SER A 1 448 ? 6.990 1.224 22.426 1.00 61.94 448 SER A C 1
ATOM 3421 O O . SER A 1 448 ? 8.130 0.771 22.369 1.00 61.94 448 SER A O 1
ATOM 3423 N N . THR A 1 449 ? 5.907 0.467 22.219 1.00 67.81 449 THR A N 1
ATOM 3424 C CA . THR A 1 449 ? 5.951 -0.955 21.856 1.00 67.81 449 THR A CA 1
ATOM 3425 C C . THR A 1 449 ? 4.817 -1.298 20.890 1.00 67.81 449 THR A C 1
ATOM 3427 O O . THR A 1 449 ? 3.657 -0.973 21.142 1.00 67.81 449 THR A O 1
ATOM 3430 N N . ALA A 1 450 ? 5.166 -1.972 19.794 1.00 83.81 450 ALA A N 1
ATOM 3431 C CA . ALA A 1 450 ? 4.241 -2.563 18.833 1.00 83.81 450 ALA A CA 1
ATOM 3432 C C . ALA A 1 450 ? 4.481 -4.078 18.772 1.00 83.81 450 ALA A C 1
ATOM 3434 O O . ALA A 1 450 ? 5.598 -4.546 19.003 1.00 83.81 450 ALA A O 1
ATOM 3435 N N . TYR A 1 451 ? 3.440 -4.846 18.453 1.00 89.00 451 TYR A N 1
ATOM 3436 C CA . TYR A 1 451 ? 3.608 -6.243 18.071 1.00 89.00 451 TYR A CA 1
ATOM 3437 C C . TYR A 1 451 ? 4.167 -6.297 16.652 1.00 89.00 451 TYR A C 1
ATOM 3439 O O . TYR A 1 451 ? 3.607 -5.682 15.747 1.00 89.00 451 TYR A O 1
ATOM 3447 N N . THR A 1 452 ? 5.239 -7.056 16.454 1.00 89.56 452 THR A N 1
ATOM 3448 C CA . THR A 1 452 ? 5.874 -7.208 15.142 1.00 89.56 452 THR A CA 1
ATOM 3449 C C . THR A 1 452 ? 5.680 -8.625 14.636 1.00 89.56 452 THR A C 1
ATOM 3451 O O . THR A 1 452 ? 6.008 -9.587 15.328 1.00 89.56 452 THR A O 1
ATOM 3454 N N . ILE A 1 453 ? 5.164 -8.745 13.417 1.00 89.88 453 ILE A N 1
ATOM 3455 C CA . ILE A 1 453 ? 4.985 -10.002 12.703 1.00 89.88 453 ILE A CA 1
ATOM 3456 C C . ILE A 1 453 ? 6.112 -10.130 11.683 1.00 89.88 453 ILE A C 1
ATOM 3458 O O . ILE A 1 453 ? 6.218 -9.325 10.760 1.00 89.88 453 ILE A O 1
ATOM 3462 N N . ASP A 1 454 ? 6.949 -11.151 11.842 1.00 91.25 454 ASP A N 1
ATOM 3463 C CA . ASP A 1 454 ? 7.909 -11.543 10.812 1.00 91.25 454 ASP A CA 1
ATOM 3464 C C . ASP A 1 454 ? 7.155 -12.265 9.685 1.00 91.25 454 ASP A C 1
ATOM 3466 O O . ASP A 1 454 ? 6.858 -13.462 9.775 1.00 91.25 454 ASP A O 1
ATOM 3470 N N . ILE A 1 455 ? 6.791 -11.511 8.643 1.00 91.69 455 ILE A N 1
ATOM 3471 C CA . ILE A 1 455 ? 6.025 -12.036 7.508 1.00 91.69 455 ILE A CA 1
ATOM 3472 C C . ILE A 1 455 ? 6.864 -13.067 6.756 1.00 91.69 455 ILE A C 1
ATOM 3474 O O . ILE A 1 455 ? 6.349 -14.117 6.367 1.00 91.69 455 ILE A O 1
ATOM 3478 N N . ALA A 1 456 ? 8.168 -12.818 6.615 1.00 89.62 456 ALA A N 1
ATOM 3479 C CA . ALA A 1 456 ? 9.029 -13.711 5.864 1.00 89.62 456 ALA A CA 1
ATOM 3480 C C . ALA A 1 456 ? 9.177 -15.086 6.513 1.00 89.62 456 ALA A C 1
ATOM 3482 O O . ALA A 1 456 ? 9.116 -16.118 5.831 1.00 89.62 456 ALA A O 1
ATOM 3483 N N . ALA A 1 457 ? 9.316 -15.109 7.838 1.00 89.38 457 ALA A N 1
ATOM 3484 C CA . ALA A 1 457 ? 9.332 -16.345 8.603 1.00 89.38 457 ALA A CA 1
ATOM 3485 C C . ALA A 1 457 ? 7.984 -17.075 8.522 1.00 89.38 457 ALA A C 1
ATOM 3487 O O . ALA A 1 457 ? 7.970 -18.284 8.280 1.00 89.38 457 ALA A O 1
ATOM 3488 N N . TYR A 1 458 ? 6.862 -16.359 8.661 1.00 90.75 458 TYR A N 1
ATOM 3489 C CA . TYR A 1 458 ? 5.524 -16.949 8.548 1.00 90.75 458 TYR A CA 1
ATOM 3490 C C . TYR A 1 458 ? 5.316 -17.628 7.189 1.00 90.75 458 TYR A C 1
ATOM 3492 O O . TYR A 1 458 ? 4.941 -18.801 7.128 1.00 90.75 458 TYR A O 1
ATOM 3500 N N . ASN A 1 459 ? 5.607 -16.919 6.101 1.00 92.38 459 ASN A N 1
ATOM 3501 C CA . ASN A 1 459 ? 5.467 -17.419 4.734 1.00 92.38 459 ASN A CA 1
ATOM 3502 C C . ASN A 1 459 ? 6.328 -18.662 4.496 1.00 92.38 459 ASN A C 1
ATOM 3504 O O . ASN A 1 459 ? 5.877 -19.657 3.931 1.00 92.38 459 ASN A O 1
ATOM 3508 N N . LYS A 1 460 ? 7.568 -18.652 4.997 1.00 87.94 460 LYS A N 1
ATOM 3509 C CA . LYS A 1 460 ? 8.469 -19.802 4.884 1.00 87.94 460 LYS A CA 1
ATOM 3510 C C . LYS A 1 460 ? 7.947 -21.028 5.635 1.00 87.94 460 LYS A C 1
ATOM 3512 O O . LYS A 1 460 ? 8.028 -22.136 5.111 1.00 87.94 460 LYS A O 1
ATOM 3517 N N . VAL A 1 461 ? 7.444 -20.841 6.856 1.00 88.38 461 VAL A N 1
ATOM 3518 C CA . VAL A 1 461 ? 6.945 -21.936 7.706 1.00 88.38 461 VAL A CA 1
ATOM 3519 C C . VAL A 1 461 ? 5.650 -22.525 7.154 1.00 88.38 461 VAL A C 1
ATOM 3521 O O . VAL A 1 461 ? 5.480 -23.742 7.154 1.00 88.38 461 VAL A O 1
ATOM 3524 N N . THR A 1 462 ? 4.738 -21.674 6.691 1.00 89.94 462 THR A N 1
ATOM 3525 C CA . THR A 1 462 ? 3.419 -22.100 6.202 1.00 89.94 462 THR A CA 1
ATOM 3526 C C . THR A 1 462 ? 3.438 -22.549 4.744 1.00 89.94 462 THR A C 1
ATOM 3528 O O . THR A 1 462 ? 2.565 -23.305 4.326 1.00 89.94 462 THR A O 1
ATOM 3531 N N . GLY A 1 463 ? 4.425 -22.101 3.963 1.00 89.44 463 GLY A N 1
ATOM 3532 C CA . GLY A 1 463 ? 4.431 -22.254 2.510 1.00 89.44 463 GLY A CA 1
ATOM 3533 C C . GLY A 1 463 ? 3.425 -21.341 1.799 1.00 89.44 463 GLY A C 1
ATOM 3534 O O . GLY A 1 463 ? 3.275 -21.462 0.584 1.00 89.44 463 GLY A O 1
ATOM 3535 N N . GLU A 1 464 ? 2.751 -20.450 2.532 1.00 89.88 464 GLU A N 1
ATOM 3536 C CA . GLU A 1 464 ? 1.898 -19.397 1.985 1.00 89.88 464 GLU A CA 1
ATOM 3537 C C . GLU A 1 464 ? 2.736 -18.163 1.633 1.00 89.88 464 GLU A C 1
ATOM 3539 O O . GLU A 1 464 ? 3.857 -17.993 2.112 1.00 89.88 464 GLU A O 1
ATOM 3544 N N . ASN A 1 465 ? 2.190 -17.276 0.804 1.00 91.62 465 ASN A N 1
ATOM 3545 C CA . ASN A 1 465 ? 2.834 -16.009 0.488 1.00 91.62 465 ASN A CA 1
ATOM 3546 C C . ASN A 1 465 ? 1.918 -14.840 0.855 1.00 91.62 465 ASN A C 1
ATOM 3548 O O . ASN A 1 465 ? 1.067 -14.448 0.062 1.00 91.62 465 ASN A O 1
ATOM 3552 N N . ARG A 1 466 ? 2.090 -14.332 2.076 1.00 91.81 466 ARG A N 1
ATOM 3553 C CA . ARG A 1 466 ? 1.355 -13.205 2.657 1.00 91.81 466 ARG A CA 1
ATOM 3554 C C . ARG A 1 466 ? 2.152 -11.913 2.555 1.00 91.81 466 ARG A C 1
ATOM 3556 O O . ARG A 1 466 ? 3.384 -11.933 2.548 1.00 91.81 466 ARG A O 1
ATOM 3563 N N . SER A 1 467 ? 1.447 -10.791 2.509 1.00 92.25 467 SER A N 1
ATOM 3564 C CA . SER A 1 467 ? 1.998 -9.437 2.490 1.00 92.25 467 SER A CA 1
ATOM 3565 C C . SER A 1 467 ? 1.048 -8.449 3.181 1.00 92.25 467 SER A C 1
ATOM 3567 O O . SER A 1 467 ? 0.076 -8.848 3.818 1.00 92.25 467 SER A O 1
ATOM 3569 N N . HIS A 1 468 ? 1.308 -7.145 3.053 1.00 94.50 468 HIS A N 1
ATOM 3570 C CA . HIS A 1 468 ? 0.436 -6.081 3.554 1.00 94.50 468 HIS A CA 1
ATOM 3571 C C . HIS A 1 468 ? -1.054 -6.311 3.257 1.00 94.50 468 HIS A C 1
ATOM 3573 O O . HIS A 1 468 ? -1.879 -6.162 4.146 1.00 94.50 468 HIS A O 1
ATOM 3579 N N . ALA A 1 469 ? -1.420 -6.655 2.017 1.00 91.88 469 ALA A N 1
ATOM 3580 C CA . ALA A 1 469 ? -2.824 -6.682 1.597 1.00 91.88 469 ALA A CA 1
ATOM 3581 C C . ALA A 1 469 ? -3.662 -7.750 2.324 1.00 91.88 469 ALA A C 1
ATOM 3583 O O . ALA A 1 469 ? -4.839 -7.514 2.590 1.00 91.88 469 ALA A O 1
ATOM 3584 N N . ASP A 1 470 ? -3.060 -8.892 2.655 1.00 91.81 470 ASP A N 1
ATOM 3585 C CA . ASP A 1 470 ? -3.719 -10.059 3.246 1.00 91.81 470 ASP A CA 1
ATOM 3586 C C . ASP A 1 470 ? -3.149 -10.422 4.629 1.00 91.81 470 ASP A C 1
ATOM 3588 O O . ASP A 1 470 ? -3.318 -11.541 5.113 1.00 91.81 470 ASP A O 1
ATOM 3592 N N . MET A 1 471 ? -2.531 -9.459 5.323 1.00 93.44 471 MET A N 1
ATOM 3593 C CA . MET A 1 471 ? -1.956 -9.670 6.658 1.00 93.44 471 MET A CA 1
ATOM 3594 C C . MET A 1 471 ? -3.006 -10.134 7.687 1.00 93.44 471 MET A C 1
ATOM 3596 O O . MET A 1 471 ? -2.691 -10.837 8.648 1.00 93.44 471 MET A O 1
ATOM 3600 N N . MET A 1 472 ? -4.277 -9.785 7.470 1.00 96.00 472 MET A N 1
ATOM 3601 C CA . MET A 1 472 ? -5.406 -10.239 8.288 1.00 96.00 472 MET A CA 1
ATOM 3602 C C . MET A 1 472 ? -5.743 -11.728 8.089 1.00 96.00 472 MET A C 1
ATOM 3604 O O . MET A 1 472 ? -6.384 -12.314 8.958 1.00 96.00 472 MET A O 1
ATOM 3608 N N . GLU A 1 473 ? -5.288 -12.366 7.006 1.00 95.69 473 GLU A N 1
ATOM 3609 C CA . GLU A 1 473 ? -5.444 -13.809 6.758 1.00 95.69 473 GLU A CA 1
ATOM 3610 C C . GLU A 1 473 ? -4.376 -14.659 7.463 1.00 95.69 473 GLU A C 1
ATOM 3612 O O . GLU A 1 473 ? -4.435 -15.888 7.438 1.00 95.69 473 GLU A O 1
ATOM 3617 N N . MET A 1 474 ? -3.392 -14.032 8.113 1.00 94.38 474 MET A N 1
ATOM 3618 C CA . MET A 1 474 ? -2.363 -14.751 8.858 1.00 94.38 474 MET A CA 1
ATOM 3619 C C . MET A 1 474 ? -2.936 -15.311 10.163 1.00 94.38 474 MET A C 1
ATOM 3621 O O . MET A 1 474 ? -3.376 -14.565 11.043 1.00 94.38 474 MET A O 1
ATOM 3625 N N . ASN A 1 475 ? -2.845 -16.629 10.350 1.00 92.19 475 ASN A N 1
ATOM 3626 C CA . ASN A 1 475 ? -3.366 -17.299 11.549 1.00 92.19 475 ASN A CA 1
ATOM 3627 C C . ASN A 1 475 ? -2.740 -16.767 12.854 1.00 92.19 475 ASN A C 1
ATOM 3629 O O . ASN A 1 475 ? -3.406 -16.724 13.893 1.00 92.19 475 ASN A O 1
ATOM 3633 N N . SER A 1 476 ? -1.472 -16.343 12.815 1.00 89.31 476 SER A N 1
ATOM 3634 C CA . SER A 1 476 ? -0.774 -15.732 13.956 1.00 89.31 476 SER A CA 1
ATOM 3635 C C . SER A 1 476 ? -1.381 -14.378 14.339 1.00 89.31 476 SER A C 1
ATOM 3637 O O . SER A 1 476 ? -1.629 -14.131 15.520 1.00 89.31 476 SER A O 1
ATOM 3639 N N . VAL A 1 477 ? -1.708 -13.535 13.353 1.00 93.06 477 VAL A N 1
ATOM 3640 C CA . VAL A 1 477 ? -2.392 -12.248 13.559 1.00 93.06 477 VAL A CA 1
ATOM 3641 C C . VAL A 1 477 ? -3.788 -12.478 14.130 1.00 93.06 477 VAL A C 1
ATOM 3643 O O . VAL A 1 477 ? -4.140 -11.879 15.143 1.00 93.06 477 VAL A O 1
ATOM 3646 N N . GLN A 1 478 ? -4.566 -13.394 13.552 1.00 94.50 478 GLN A N 1
ATOM 3647 C CA . GLN A 1 478 ? -5.915 -13.711 14.038 1.00 94.50 478 GLN A CA 1
ATOM 3648 C C . GLN A 1 478 ? -5.906 -14.249 15.476 1.00 94.50 478 GLN A C 1
ATOM 3650 O O . GLN A 1 478 ? -6.737 -13.853 16.299 1.00 94.50 478 GLN A O 1
ATOM 3655 N N . SER A 1 479 ? -4.938 -15.108 15.808 1.00 89.81 479 SER A N 1
ATOM 3656 C CA . SER A 1 479 ? -4.765 -15.645 17.164 1.00 89.81 479 SER A CA 1
ATOM 3657 C C . SER A 1 479 ? -4.404 -14.546 18.164 1.00 89.81 479 SER A C 1
ATOM 3659 O O . SER A 1 479 ? -5.007 -14.465 19.235 1.00 89.81 479 SER A O 1
ATOM 3661 N N . LEU A 1 480 ? -3.489 -13.645 17.793 1.00 89.19 480 LEU A N 1
ATOM 3662 C CA . LEU A 1 480 ? -3.136 -12.481 18.603 1.00 89.19 480 LEU A CA 1
ATOM 3663 C C . LEU A 1 480 ? -4.346 -11.560 18.826 1.00 89.19 480 LEU A C 1
ATOM 3665 O O . LEU A 1 480 ? -4.646 -11.205 19.966 1.00 89.19 480 LEU A O 1
ATOM 3669 N N . LEU A 1 481 ? -5.091 -11.226 17.768 1.00 91.94 481 LEU A N 1
ATOM 3670 C CA . LEU A 1 481 ? -6.308 -10.413 17.864 1.00 91.94 481 LEU A CA 1
ATOM 3671 C C . LEU A 1 481 ? -7.329 -11.047 18.814 1.00 91.94 481 LEU A C 1
ATOM 3673 O O . LEU A 1 481 ? -7.875 -10.365 19.685 1.00 91.94 481 LEU A O 1
ATOM 3677 N N . LYS A 1 482 ? -7.558 -12.359 18.699 1.00 90.56 482 LYS A N 1
ATOM 3678 C CA . LYS A 1 482 ? -8.439 -13.108 19.600 1.00 90.56 482 LYS A CA 1
ATOM 3679 C C . LYS A 1 482 ? -7.985 -13.022 21.057 1.00 90.56 482 LYS A C 1
ATOM 3681 O O . LYS A 1 482 ? -8.824 -12.766 21.925 1.00 90.56 482 LYS A O 1
ATOM 3686 N N . ASN A 1 483 ? -6.695 -13.198 21.333 1.00 85.50 483 ASN A N 1
ATOM 3687 C CA . ASN A 1 483 ? -6.154 -13.128 22.692 1.00 85.50 483 ASN A CA 1
ATOM 3688 C C . ASN A 1 483 ? -6.345 -11.727 23.292 1.00 85.50 483 ASN A C 1
ATOM 3690 O O . ASN A 1 483 ? -6.908 -11.601 24.382 1.00 85.50 483 ASN A O 1
ATOM 3694 N N . ILE A 1 484 ? -6.016 -10.680 22.524 1.00 85.50 484 ILE A N 1
ATOM 3695 C CA . ILE A 1 484 ? -6.197 -9.277 22.928 1.00 85.50 484 ILE A CA 1
ATOM 3696 C C . ILE A 1 484 ? -7.672 -8.976 23.227 1.00 85.50 484 ILE A C 1
ATOM 3698 O O . ILE A 1 484 ? -7.990 -8.363 24.249 1.00 85.50 484 ILE A O 1
ATOM 3702 N N . MET A 1 485 ? -8.588 -9.401 22.351 1.00 87.06 485 MET A N 1
ATOM 3703 C CA . MET A 1 485 ? -10.026 -9.150 22.510 1.00 87.06 485 MET A CA 1
ATOM 3704 C C . MET A 1 485 ? -10.634 -9.884 23.706 1.00 87.06 485 MET A C 1
ATOM 3706 O O . MET A 1 485 ? -11.532 -9.352 24.359 1.00 87.06 485 MET A O 1
ATOM 3710 N N . THR A 1 486 ? -10.171 -11.105 23.979 1.00 82.69 486 THR A N 1
ATOM 3711 C CA . THR A 1 486 ? -10.714 -11.969 25.038 1.00 82.69 486 THR A CA 1
ATOM 3712 C C . THR A 1 486 ? -9.968 -11.849 26.366 1.00 82.69 486 THR A C 1
ATOM 3714 O O . THR A 1 486 ? -10.302 -12.562 27.311 1.00 82.69 486 THR A O 1
ATOM 3717 N N . GLN A 1 487 ? -9.005 -10.922 26.458 1.00 73.75 487 GLN A N 1
ATOM 3718 C CA . GLN A 1 487 ? -8.180 -10.672 27.648 1.00 73.75 487 GLN A CA 1
ATOM 3719 C C . GLN A 1 487 ? -7.457 -11.935 28.149 1.00 73.75 487 GLN A C 1
ATOM 3721 O O . GLN A 1 487 ? -7.201 -12.086 29.343 1.00 73.75 487 GLN A O 1
ATOM 3726 N N . GLN A 1 488 ? -7.139 -12.855 27.237 1.00 62.31 488 GLN A N 1
ATOM 3727 C CA . GLN A 1 488 ? -6.254 -13.978 27.530 1.00 62.31 488 GLN A CA 1
ATOM 3728 C C . GLN A 1 488 ? -4.812 -13.464 27.571 1.00 62.31 488 GLN A C 1
ATOM 3730 O O . GLN A 1 488 ? -4.506 -12.439 26.966 1.00 62.31 488 GLN A O 1
ATOM 3735 N N . THR A 1 489 ? -3.926 -14.141 28.309 1.00 57.50 489 THR A N 1
ATOM 3736 C CA . THR A 1 489 ? -2.495 -13.806 28.297 1.00 57.50 489 THR A CA 1
ATOM 3737 C C . THR A 1 489 ? -2.004 -13.712 26.859 1.00 57.50 489 THR A C 1
ATOM 3739 O O . THR A 1 489 ? -2.253 -14.639 26.082 1.00 57.50 489 THR A O 1
ATOM 3742 N N . ASP A 1 490 ? -1.306 -12.617 26.545 1.00 54.38 490 ASP A N 1
ATOM 3743 C CA . ASP A 1 490 ? -0.675 -12.328 25.253 1.00 54.38 490 ASP A CA 1
ATOM 3744 C C . ASP A 1 490 ? 0.459 -13.342 24.992 1.00 54.38 490 ASP A C 1
ATOM 3746 O O . ASP A 1 490 ? 1.647 -13.036 25.012 1.00 54.38 490 ASP A O 1
ATOM 3750 N N . THR A 1 491 ? 0.095 -14.609 24.819 1.00 46.50 491 THR A N 1
ATOM 3751 C CA . THR A 1 491 ? 0.989 -15.671 24.370 1.00 46.50 491 THR A CA 1
ATOM 3752 C C . THR A 1 491 ? 0.963 -15.621 22.855 1.00 46.50 491 THR A C 1
ATOM 3754 O O . THR A 1 491 ? 0.113 -16.217 22.198 1.00 46.50 491 THR A O 1
ATOM 3757 N N . VAL A 1 492 ? 1.851 -14.803 22.295 1.00 48.72 492 VAL A N 1
ATOM 3758 C CA . VAL A 1 492 ? 2.240 -14.955 20.897 1.00 48.72 492 VAL A CA 1
ATOM 3759 C C . VAL A 1 492 ? 3.124 -16.195 20.865 1.00 48.72 492 VAL A C 1
ATOM 3761 O O . VAL A 1 492 ? 4.328 -16.114 21.106 1.00 48.72 492 VAL A O 1
ATOM 3764 N N . ASP A 1 493 ? 2.528 -17.362 20.616 1.00 43.09 493 ASP A N 1
ATOM 3765 C CA . ASP A 1 493 ? 3.306 -18.404 19.956 1.00 43.09 493 ASP A CA 1
ATOM 3766 C C . ASP A 1 493 ? 3.815 -17.776 18.661 1.00 43.09 493 ASP A C 1
ATOM 3768 O O . ASP A 1 493 ? 3.036 -17.184 17.921 1.00 43.09 493 ASP A O 1
ATOM 3772 N N . THR A 1 494 ? 5.124 -17.880 18.444 1.00 41.22 494 THR A N 1
ATOM 3773 C CA . THR A 1 494 ? 5.910 -17.268 17.365 1.00 41.22 494 THR A CA 1
ATOM 3774 C C . THR A 1 494 ? 6.517 -15.891 17.656 1.00 41.22 494 THR A C 1
ATOM 3776 O O . THR A 1 494 ? 6.347 -14.935 16.903 1.00 41.22 494 THR A O 1
ATOM 3779 N N . VAL A 1 495 ? 7.401 -15.833 18.659 1.00 34.03 495 VAL A N 1
ATOM 3780 C CA . VAL A 1 495 ? 8.677 -15.124 18.459 1.00 34.03 495 VAL A CA 1
ATOM 3781 C C . VAL A 1 495 ? 9.425 -15.887 17.363 1.00 34.03 495 VAL A C 1
ATOM 3783 O O . VAL A 1 495 ? 10.241 -16.768 17.635 1.00 34.03 495 VAL A O 1
ATOM 3786 N N . HIS A 1 496 ? 9.090 -15.626 16.100 1.00 44.03 496 HIS A N 1
ATOM 3787 C CA . HIS A 1 496 ? 10.005 -15.959 15.024 1.00 44.03 496 HIS A CA 1
ATOM 3788 C C . HIS A 1 496 ? 11.152 -14.968 15.154 1.00 44.03 496 HIS A C 1
ATOM 3790 O O . HIS A 1 496 ? 10.976 -13.762 15.002 1.00 44.03 496 HIS A O 1
ATOM 3796 N N . VAL A 1 497 ? 12.303 -15.483 15.583 1.00 36.94 497 VAL A N 1
ATOM 3797 C CA . VAL A 1 497 ? 13.554 -14.730 15.598 1.00 36.94 497 VAL A CA 1
ATOM 3798 C C . VAL A 1 497 ? 13.692 -14.079 14.229 1.00 36.94 497 VAL A C 1
ATOM 3800 O O . VAL A 1 497 ? 13.618 -14.799 13.235 1.00 36.94 497 VAL A O 1
ATOM 3803 N N . MET A 1 498 ? 13.879 -12.754 14.201 1.00 50.66 498 MET A N 1
ATOM 3804 C CA . MET A 1 498 ? 14.156 -12.010 12.974 1.00 50.66 498 MET A CA 1
ATOM 3805 C C . MET A 1 498 ? 15.326 -12.688 12.267 1.00 50.66 498 MET A C 1
ATOM 3807 O O . MET A 1 498 ? 16.477 -12.559 12.688 1.00 50.66 498 MET A O 1
ATOM 3811 N N . GLN A 1 499 ? 15.026 -13.467 11.236 1.00 50.53 499 GLN A N 1
ATOM 3812 C CA . GLN A 1 499 ? 16.037 -14.127 10.436 1.00 50.53 499 GLN A CA 1
ATOM 3813 C C . GLN A 1 499 ? 16.039 -13.431 9.088 1.00 50.53 499 GLN A C 1
ATOM 3815 O O . GLN A 1 499 ? 15.077 -13.522 8.333 1.00 50.53 499 GLN A O 1
ATOM 3820 N N . ALA A 1 500 ? 17.126 -12.721 8.793 1.00 59.84 500 ALA A N 1
ATOM 3821 C CA . ALA A 1 500 ? 17.348 -12.225 7.448 1.00 59.84 500 ALA A CA 1
ATOM 3822 C C . ALA A 1 500 ? 17.423 -13.434 6.503 1.00 59.84 500 ALA A C 1
ATOM 3824 O O . ALA A 1 500 ? 18.270 -14.318 6.677 1.00 59.84 500 ALA A O 1
ATOM 3825 N N . PHE A 1 501 ? 16.513 -13.495 5.533 1.00 66.56 501 PHE A N 1
ATOM 3826 C CA . PHE A 1 501 ? 16.576 -14.486 4.470 1.00 66.56 501 PHE A CA 1
ATOM 3827 C C . PHE A 1 501 ? 17.399 -13.911 3.316 1.00 66.56 501 PHE A C 1
ATOM 3829 O O . PHE A 1 501 ? 17.136 -12.782 2.897 1.00 66.56 501 PHE A O 1
ATOM 3836 N N . PRO A 1 502 ? 18.388 -14.664 2.801 1.00 74.25 502 PRO A N 1
ATOM 3837 C CA . PRO A 1 502 ? 18.994 -14.377 1.511 1.00 74.25 502 PRO A CA 1
ATOM 3838 C C . PRO A 1 502 ? 17.909 -14.114 0.469 1.00 74.25 502 PRO A C 1
ATOM 3840 O O . PRO A 1 502 ? 17.019 -14.949 0.294 1.00 74.25 502 PRO A O 1
ATOM 3843 N N . LEU A 1 503 ? 17.979 -12.975 -0.210 1.00 84.56 503 LEU A N 1
ATOM 3844 C CA . LEU A 1 503 ? 16.984 -12.555 -1.191 1.00 84.56 503 LEU A CA 1
ATOM 3845 C C . LEU A 1 503 ? 17.638 -12.449 -2.567 1.00 84.56 503 LEU A C 1
ATOM 3847 O O . LEU A 1 503 ? 18.774 -11.989 -2.685 1.00 84.56 503 LEU A O 1
ATOM 3851 N N . VAL A 1 504 ? 16.908 -12.849 -3.603 1.00 88.94 504 VAL A N 1
ATOM 3852 C CA . VAL A 1 504 ? 17.216 -12.501 -4.990 1.00 88.94 504 VAL A CA 1
ATOM 3853 C C . VAL A 1 504 ? 16.169 -11.510 -5.468 1.00 88.94 504 VAL A C 1
ATOM 3855 O O . VAL A 1 504 ? 14.976 -11.799 -5.386 1.00 88.94 504 VAL A O 1
ATOM 3858 N N . ARG A 1 505 ? 16.606 -10.359 -5.984 1.00 91.19 505 ARG A N 1
ATOM 3859 C CA . ARG A 1 505 ? 15.760 -9.411 -6.715 1.00 91.19 505 ARG A CA 1
ATOM 3860 C C . ARG A 1 505 ? 16.165 -9.416 -8.172 1.00 91.19 505 ARG A C 1
ATOM 3862 O O . ARG A 1 505 ? 17.307 -9.133 -8.511 1.00 91.19 505 ARG A O 1
ATOM 3869 N N . ALA A 1 506 ? 15.221 -9.711 -9.038 1.00 91.81 506 ALA A N 1
ATOM 3870 C CA . ALA A 1 506 ? 15.382 -9.614 -10.466 1.00 91.81 506 ALA A CA 1
ATOM 3871 C C . ALA A 1 506 ? 14.606 -8.409 -10.991 1.00 91.81 506 ALA A C 1
ATOM 3873 O O . ALA A 1 506 ? 13.525 -8.060 -10.508 1.00 91.81 506 ALA A O 1
ATOM 3874 N N . HIS A 1 507 ? 15.175 -7.754 -11.987 1.00 90.44 507 HIS A N 1
ATOM 3875 C CA . HIS A 1 507 ? 14.568 -6.612 -12.634 1.00 90.44 507 HIS A CA 1
ATOM 3876 C C . HIS A 1 507 ? 14.845 -6.664 -14.127 1.00 90.44 507 HIS A C 1
ATOM 3878 O O . HIS A 1 507 ? 16.003 -6.688 -14.546 1.00 90.44 507 HIS A O 1
ATOM 3884 N N . ILE A 1 508 ? 13.775 -6.665 -14.918 1.00 86.50 508 ILE A N 1
ATOM 3885 C CA . ILE A 1 508 ? 13.859 -6.693 -16.375 1.00 86.50 508 ILE A CA 1
ATOM 3886 C C . ILE A 1 508 ? 13.311 -5.401 -16.978 1.00 86.50 508 ILE A C 1
ATOM 3888 O O . ILE A 1 508 ? 12.255 -4.900 -16.577 1.00 86.50 508 ILE A O 1
ATOM 3892 N N . HIS A 1 509 ? 14.029 -4.878 -17.967 1.00 75.88 509 HIS A N 1
ATOM 3893 C CA . HIS A 1 509 ? 13.621 -3.745 -18.787 1.00 75.88 509 HIS A CA 1
ATOM 3894 C C . HIS A 1 509 ? 13.457 -4.156 -20.247 1.00 75.88 509 HIS A C 1
ATOM 3896 O O . HIS A 1 509 ? 14.351 -4.795 -20.791 1.00 75.88 509 HIS A O 1
ATOM 3902 N N . SER A 1 510 ? 12.403 -3.627 -20.887 1.00 67.94 510 SER A N 1
ATOM 3903 C CA . SER A 1 510 ? 12.134 -3.689 -22.334 1.00 67.94 510 SER A CA 1
ATOM 3904 C C . SER A 1 510 ? 11.719 -5.065 -22.870 1.00 67.94 510 SER A C 1
ATOM 3906 O O . SER A 1 510 ? 12.217 -6.084 -22.417 1.00 67.94 510 SER A O 1
ATOM 3908 N N . LEU A 1 511 ? 10.768 -5.039 -23.819 1.00 71.75 511 LEU A N 1
ATOM 3909 C CA . LEU A 1 511 ? 10.267 -6.070 -24.757 1.00 71.75 511 LEU A CA 1
ATOM 3910 C C . LEU A 1 511 ? 10.237 -7.548 -24.328 1.00 71.75 511 LEU A C 1
ATOM 3912 O O . LEU A 1 511 ? 10.051 -8.426 -25.167 1.00 71.75 511 LEU A O 1
ATOM 3916 N N . ALA A 1 512 ? 10.331 -7.829 -23.041 1.00 81.50 512 ALA A N 1
ATOM 3917 C CA . ALA A 1 512 ? 10.312 -9.144 -22.446 1.00 81.50 512 ALA A CA 1
ATOM 3918 C C . ALA A 1 512 ? 9.617 -9.068 -21.085 1.00 81.50 512 ALA A C 1
ATOM 3920 O O . ALA A 1 512 ? 9.530 -8.012 -20.455 1.00 81.50 512 ALA A O 1
ATOM 3921 N N . VAL A 1 513 ? 9.090 -10.202 -20.646 1.00 85.00 513 VAL A N 1
ATOM 3922 C CA . VAL A 1 513 ? 8.561 -10.388 -19.294 1.00 85.00 513 VAL A CA 1
ATOM 3923 C C . VAL A 1 513 ? 9.365 -11.463 -18.592 1.00 85.00 513 VAL A C 1
ATOM 3925 O O . VAL A 1 513 ? 9.940 -12.331 -19.247 1.00 85.00 513 VAL A O 1
ATOM 3928 N N . MET A 1 514 ? 9.402 -11.376 -17.270 1.00 91.12 514 MET A N 1
ATOM 3929 C CA . MET A 1 514 ? 10.123 -12.292 -16.401 1.00 91.12 514 MET A CA 1
ATOM 3930 C C . MET A 1 514 ? 9.130 -13.031 -15.509 1.00 91.12 514 MET A C 1
ATOM 3932 O O . MET A 1 514 ? 8.217 -12.410 -14.966 1.00 91.12 514 MET A O 1
ATOM 3936 N N . ASP A 1 515 ? 9.397 -14.313 -15.308 1.00 92.81 515 ASP A N 1
ATOM 3937 C CA . ASP A 1 515 ? 8.675 -15.207 -14.417 1.00 92.81 515 ASP A CA 1
ATOM 3938 C C . ASP A 1 515 ? 9.689 -15.923 -13.516 1.00 92.81 515 ASP A C 1
ATOM 3940 O O . ASP A 1 515 ? 10.739 -16.389 -13.972 1.00 92.81 515 ASP A O 1
ATOM 3944 N N . LEU A 1 516 ? 9.398 -15.992 -12.222 1.00 95.19 516 LEU A N 1
ATOM 3945 C CA . LEU A 1 516 ? 10.223 -16.676 -11.234 1.00 95.19 516 LEU A CA 1
ATOM 3946 C C . LEU A 1 516 ? 9.662 -18.069 -10.960 1.00 95.19 516 LEU A C 1
ATOM 3948 O O . LEU A 1 516 ? 8.448 -18.240 -10.829 1.00 95.19 516 LEU A O 1
ATOM 3952 N N . PHE A 1 517 ? 10.555 -19.043 -10.801 1.00 95.19 517 PHE A N 1
ATOM 3953 C CA . PHE A 1 517 ? 10.221 -20.376 -10.310 1.00 95.19 517 PHE A CA 1
ATOM 3954 C C . PHE A 1 517 ? 11.164 -20.770 -9.182 1.00 95.19 517 PHE A C 1
ATOM 3956 O O . PHE A 1 517 ? 12.361 -20.509 -9.271 1.00 95.19 517 PHE A O 1
ATOM 3963 N N . ASP A 1 518 ? 10.648 -21.430 -8.151 1.00 93.12 518 ASP A N 1
ATOM 3964 C CA . ASP A 1 518 ? 11.487 -22.033 -7.113 1.00 93.12 518 ASP A CA 1
ATOM 3965 C C . ASP A 1 518 ? 11.802 -23.511 -7.402 1.00 93.12 518 ASP A C 1
ATOM 3967 O O . ASP A 1 518 ? 11.281 -24.110 -8.346 1.00 93.12 518 ASP A O 1
ATOM 3971 N N . GLY A 1 519 ? 12.632 -24.131 -6.557 1.00 90.12 519 GLY A N 1
ATOM 3972 C CA . GLY A 1 519 ? 12.996 -25.548 -6.687 1.00 90.12 519 GLY A CA 1
ATOM 3973 C C . GLY A 1 519 ? 11.826 -26.540 -6.542 1.00 90.12 519 GLY A C 1
ATOM 3974 O O . GLY A 1 519 ? 12.001 -27.726 -6.816 1.00 90.12 519 GLY A O 1
ATOM 3975 N N . GLN A 1 520 ? 10.636 -26.086 -6.123 1.00 91.44 520 GLN A N 1
ATOM 3976 C CA . GLN A 1 520 ? 9.403 -26.885 -6.059 1.00 91.44 520 GLN A CA 1
ATOM 3977 C C . GLN A 1 520 ? 8.509 -26.678 -7.294 1.00 91.44 520 GLN A C 1
ATOM 3979 O O . GLN A 1 520 ? 7.464 -27.320 -7.411 1.00 91.44 520 GLN A O 1
ATOM 3984 N N . GLY A 1 521 ? 8.902 -25.794 -8.214 1.00 92.19 521 GLY A N 1
ATOM 3985 C CA . GLY A 1 521 ? 8.124 -25.427 -9.393 1.00 92.19 521 GLY A CA 1
ATOM 3986 C C . GLY A 1 521 ? 6.961 -24.476 -9.099 1.00 92.19 521 GLY A C 1
ATOM 3987 O O . GLY A 1 521 ? 6.092 -24.316 -9.958 1.00 92.19 521 GLY A O 1
ATOM 3988 N N . ARG A 1 522 ? 6.909 -23.846 -7.914 1.00 94.19 522 ARG A N 1
ATOM 3989 C CA . ARG A 1 522 ? 5.950 -22.759 -7.652 1.00 94.19 522 ARG A CA 1
ATOM 3990 C C . ARG A 1 522 ? 6.348 -21.547 -8.485 1.00 94.19 522 ARG A C 1
ATOM 3992 O O . ARG A 1 522 ? 7.525 -21.348 -8.758 1.00 94.19 522 ARG A O 1
ATOM 3999 N N . HIS A 1 523 ? 5.359 -20.755 -8.881 1.00 93.69 523 HIS A N 1
ATOM 4000 C CA . HIS A 1 523 ? 5.511 -19.692 -9.867 1.00 93.69 523 HIS A CA 1
ATOM 4001 C C . HIS A 1 523 ? 5.142 -18.322 -9.292 1.00 93.69 523 HIS A C 1
ATOM 4003 O O . HIS A 1 523 ? 4.149 -18.191 -8.566 1.00 93.69 523 HIS A O 1
ATOM 4009 N N . THR A 1 524 ? 5.925 -17.309 -9.656 1.00 93.31 524 THR A N 1
ATOM 4010 C CA . THR A 1 524 ? 5.608 -15.899 -9.432 1.00 93.31 524 THR A CA 1
ATOM 4011 C C . THR A 1 524 ? 5.839 -15.118 -10.713 1.00 93.31 524 THR A C 1
ATOM 4013 O O . THR A 1 524 ? 6.966 -15.047 -11.194 1.00 93.31 524 THR A O 1
ATOM 4016 N N . GLY A 1 525 ? 4.783 -14.527 -11.261 1.00 90.31 525 GLY A N 1
ATOM 4017 C CA . GLY A 1 525 ? 4.828 -13.999 -12.618 1.00 90.31 525 GLY A CA 1
ATOM 4018 C C . GLY A 1 525 ? 3.458 -13.651 -13.179 1.00 90.31 525 GLY A C 1
ATOM 4019 O O . GLY A 1 525 ? 2.427 -13.827 -12.518 1.00 90.31 525 GLY A O 1
ATOM 4020 N N . ALA A 1 526 ? 3.441 -13.135 -14.404 1.00 84.94 526 ALA A N 1
ATOM 4021 C CA . ALA A 1 526 ? 2.203 -12.752 -15.077 1.00 84.94 526 ALA A CA 1
ATOM 4022 C C . ALA A 1 526 ? 1.422 -13.993 -15.542 1.00 84.94 526 ALA A C 1
ATOM 4024 O O . ALA A 1 526 ? 1.999 -14.974 -15.999 1.00 84.94 526 ALA A O 1
ATOM 4025 N N . LEU A 1 527 ? 0.090 -13.942 -15.491 1.00 81.62 527 LEU A N 1
ATOM 4026 C CA . LEU A 1 527 ? -0.748 -15.021 -16.023 1.00 81.62 527 LEU A CA 1
ATOM 4027 C C . LEU A 1 527 ? -0.896 -14.873 -17.549 1.00 81.62 527 LEU A C 1
ATOM 4029 O O . LEU A 1 527 ? -1.295 -13.808 -18.038 1.00 81.62 527 LEU A O 1
ATOM 4033 N N . GLU A 1 528 ? -0.591 -15.946 -18.295 1.00 63.16 528 GLU A N 1
ATOM 4034 C CA . GLU A 1 528 ? -0.518 -15.970 -19.771 1.00 63.16 528 GLU A CA 1
ATOM 4035 C C . GLU A 1 528 ? -1.809 -15.496 -20.469 1.00 63.16 528 GLU A C 1
ATOM 4037 O O . GLU A 1 528 ? -1.741 -14.826 -21.501 1.00 63.16 528 GLU A O 1
ATOM 4042 N N . ASP A 1 529 ? -2.978 -15.753 -19.873 1.00 51.41 529 ASP A N 1
ATOM 4043 C CA . ASP A 1 529 ? -4.301 -15.469 -20.457 1.00 51.41 529 ASP A CA 1
ATOM 4044 C C . ASP A 1 529 ? -4.748 -13.991 -20.324 1.00 51.41 529 ASP A C 1
ATOM 4046 O O . ASP A 1 529 ? -5.817 -13.595 -20.785 1.00 51.41 529 ASP A O 1
ATOM 4050 N N . SER A 1 530 ? -3.920 -13.131 -19.713 1.00 50.84 530 SER A N 1
ATOM 4051 C CA . SER A 1 530 ? -4.240 -11.709 -19.485 1.00 50.84 530 SER A CA 1
ATOM 4052 C C . SER A 1 530 ? -3.786 -10.761 -20.607 1.00 50.84 530 SER A C 1
ATOM 4054 O O . SER A 1 530 ? -3.996 -9.551 -20.533 1.00 50.84 530 SER A O 1
ATOM 4056 N N . ALA A 1 531 ? -3.174 -11.282 -21.677 1.00 42.53 531 ALA A N 1
ATOM 4057 C CA . ALA A 1 531 ? -2.634 -10.457 -22.764 1.00 42.53 531 ALA A CA 1
ATOM 4058 C C . ALA A 1 531 ? -3.714 -9.761 -23.623 1.00 42.53 531 ALA A C 1
ATOM 4060 O O . ALA A 1 531 ? -3.401 -8.799 -24.325 1.00 42.53 531 ALA A O 1
ATOM 4061 N N . SER A 1 532 ? -4.969 -10.226 -23.570 1.00 43.25 532 SER A N 1
ATOM 4062 C CA . SER A 1 532 ? -6.099 -9.637 -24.309 1.00 43.25 532 SER A CA 1
ATOM 4063 C C . SER A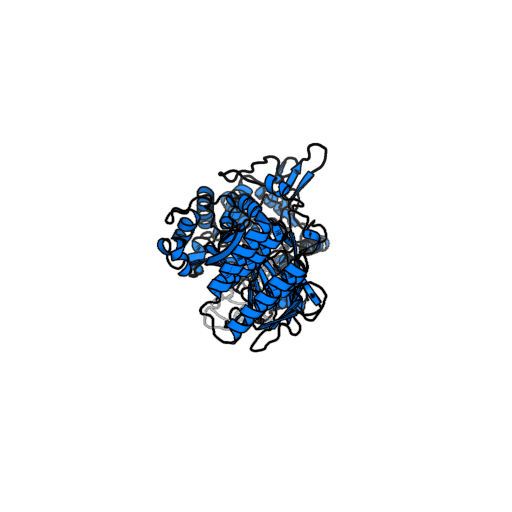 1 532 ? -6.941 -8.649 -23.488 1.00 43.25 532 SER A C 1
ATOM 4065 O O . SER A 1 532 ? -7.738 -7.903 -24.060 1.00 43.25 532 SER A O 1
ATOM 4067 N N . SER A 1 533 ? -6.765 -8.609 -22.163 1.00 52.25 533 SER A N 1
ATOM 4068 C CA . SER A 1 533 ? -7.511 -7.726 -21.268 1.00 52.25 533 SER A CA 1
ATOM 4069 C C . SER A 1 533 ? -6.775 -6.404 -21.043 1.00 52.25 533 SER A C 1
ATOM 4071 O O . SER A 1 533 ? -5.551 -6.332 -20.970 1.00 52.25 533 SER A O 1
ATOM 4073 N N . THR A 1 534 ? -7.530 -5.312 -20.887 1.00 61.72 534 THR A N 1
ATOM 4074 C CA . THR A 1 534 ? -6.967 -3.998 -20.516 1.00 61.72 534 THR A CA 1
ATOM 4075 C C . THR A 1 534 ? -6.371 -3.974 -19.102 1.00 61.72 534 THR A C 1
ATOM 4077 O O . THR A 1 534 ? -5.711 -3.009 -18.722 1.00 61.72 534 THR A O 1
ATOM 4080 N N . ILE A 1 535 ? -6.640 -5.032 -18.341 1.00 70.88 535 ILE A N 1
ATOM 4081 C CA . ILE A 1 535 ? -6.163 -5.318 -16.998 1.00 70.88 535 ILE A CA 1
ATOM 4082 C C . ILE A 1 535 ? -5.234 -6.529 -17.085 1.00 70.88 535 ILE A C 1
ATOM 4084 O O . ILE A 1 535 ? -5.586 -7.514 -17.729 1.00 70.88 535 ILE A O 1
ATOM 4088 N N . ARG A 1 536 ? -4.064 -6.476 -16.446 1.00 76.75 536 ARG A N 1
ATOM 4089 C CA . ARG A 1 536 ? -3.127 -7.610 -16.402 1.00 76.75 536 ARG A CA 1
ATOM 4090 C C . ARG A 1 536 ? -3.282 -8.360 -15.089 1.00 76.75 536 ARG A C 1
ATOM 4092 O O . ARG A 1 536 ? -3.508 -7.726 -14.062 1.00 76.75 536 ARG A O 1
ATOM 4099 N N . LEU A 1 537 ? -3.136 -9.681 -15.126 1.00 81.44 537 LEU A N 1
ATOM 4100 C CA . LEU A 1 537 ? -3.177 -10.514 -13.928 1.00 81.44 537 LEU A CA 1
ATOM 4101 C C . LEU A 1 537 ? -1.816 -11.151 -13.666 1.00 81.44 537 LEU A C 1
ATOM 4103 O O . LEU A 1 537 ? -1.066 -11.429 -14.604 1.00 81.44 537 LEU A O 1
ATOM 4107 N N . TYR A 1 538 ? -1.503 -11.392 -12.400 1.00 86.06 538 TYR A N 1
ATOM 4108 C CA . TYR A 1 538 ? -0.284 -12.082 -11.986 1.00 86.06 538 TYR A CA 1
ATOM 4109 C C . TYR A 1 538 ? -0.548 -12.924 -10.738 1.00 86.06 538 TYR A C 1
ATOM 4111 O O . TYR A 1 538 ? -1.551 -12.732 -10.056 1.00 86.06 538 TYR A O 1
ATOM 4119 N N . GLU A 1 539 ? 0.356 -13.850 -10.445 1.00 89.06 539 GLU A N 1
ATOM 4120 C CA . GLU A 1 539 ? 0.322 -14.657 -9.228 1.00 89.06 539 GLU A CA 1
ATOM 4121 C C . GLU A 1 539 ? 1.668 -14.638 -8.504 1.00 89.06 539 GLU A C 1
ATOM 4123 O O . GLU A 1 539 ? 2.706 -14.356 -9.100 1.00 89.06 539 GLU A O 1
ATOM 4128 N N . THR A 1 540 ? 1.647 -14.937 -7.204 1.00 90.94 540 THR A N 1
ATOM 4129 C CA . THR A 1 540 ? 2.835 -14.952 -6.339 1.00 90.94 540 THR A CA 1
ATOM 4130 C C . THR A 1 540 ? 2.840 -16.201 -5.453 1.00 90.94 540 THR A C 1
ATOM 4132 O O . THR A 1 540 ? 2.683 -16.097 -4.236 1.00 90.94 540 THR A O 1
ATOM 4135 N N . LYS A 1 541 ? 2.936 -17.401 -6.041 1.00 92.00 541 LYS A N 1
ATOM 4136 C CA . LYS A 1 541 ? 2.821 -18.675 -5.296 1.00 92.00 541 LYS A CA 1
ATOM 4137 C C . LYS A 1 541 ? 4.097 -19.070 -4.554 1.00 92.00 541 LYS A C 1
ATOM 4139 O O . LYS A 1 541 ? 4.040 -19.940 -3.689 1.00 92.00 541 LYS A O 1
ATOM 4144 N N . ILE A 1 542 ? 5.238 -18.475 -4.893 1.00 93.75 542 ILE A N 1
ATOM 4145 C CA . ILE A 1 542 ? 6.494 -18.696 -4.169 1.00 93.75 542 ILE A CA 1
ATOM 4146 C C . ILE A 1 542 ? 6.432 -17.904 -2.843 1.00 93.75 542 ILE A C 1
ATOM 4148 O O . ILE A 1 542 ? 6.158 -16.704 -2.879 1.00 93.75 542 ILE A O 1
ATOM 4152 N N . PRO A 1 543 ? 6.672 -18.508 -1.668 1.00 92.50 543 PRO A N 1
ATOM 4153 C CA . PRO A 1 543 ? 6.758 -17.788 -0.401 1.00 92.50 543 PRO A CA 1
ATOM 4154 C C . PRO A 1 543 ? 7.806 -16.680 -0.445 1.00 92.50 543 PRO A C 1
ATOM 4156 O O . PRO A 1 543 ? 8.911 -16.884 -0.947 1.00 92.50 543 PRO A O 1
ATOM 4159 N N . ASN A 1 544 ? 7.468 -15.522 0.117 1.00 91.25 544 ASN A N 1
ATOM 4160 C CA . ASN A 1 544 ? 8.304 -14.314 0.131 1.00 91.25 544 ASN A CA 1
ATOM 4161 C C . ASN A 1 544 ? 8.642 -13.763 -1.242 1.00 91.25 544 ASN A C 1
ATOM 4163 O O . ASN A 1 544 ? 9.616 -13.024 -1.391 1.00 91.25 544 ASN A O 1
ATOM 4167 N N . SER A 1 545 ? 7.845 -14.122 -2.243 1.00 92.69 545 SER A N 1
ATOM 4168 C CA . SER A 1 545 ? 8.001 -13.552 -3.564 1.00 92.69 545 SER A CA 1
ATOM 4169 C C . SER A 1 545 ? 7.039 -12.406 -3.813 1.00 92.69 545 SER A C 1
ATOM 4171 O O . SER A 1 545 ? 5.958 -12.327 -3.227 1.00 92.69 545 SER A O 1
ATOM 4173 N N . TYR A 1 546 ? 7.413 -11.534 -4.736 1.00 90.56 546 TYR A N 1
ATOM 4174 C CA . TYR A 1 546 ? 6.544 -10.473 -5.219 1.00 90.56 546 TYR A CA 1
ATOM 4175 C C . TYR A 1 546 ? 6.734 -10.276 -6.715 1.00 90.56 546 TYR A C 1
ATOM 4177 O O . TYR A 1 546 ? 7.789 -10.579 -7.268 1.00 90.56 546 TYR A O 1
ATOM 4185 N N . TYR A 1 547 ? 5.713 -9.725 -7.357 1.00 89.12 547 TYR A N 1
ATOM 4186 C CA . TYR A 1 547 ? 5.747 -9.296 -8.747 1.00 89.12 547 TYR A CA 1
ATOM 4187 C C . TYR A 1 547 ? 5.258 -7.852 -8.798 1.00 89.12 547 TYR A C 1
ATOM 4189 O O . TYR A 1 547 ? 4.119 -7.558 -8.435 1.00 89.12 547 TYR A O 1
ATOM 4197 N N . PHE A 1 548 ? 6.145 -6.944 -9.189 1.00 86.12 548 PHE A N 1
ATOM 4198 C CA . PHE A 1 548 ? 5.970 -5.507 -9.032 1.00 86.12 548 PHE A CA 1
ATOM 4199 C C . PHE A 1 548 ? 6.261 -4.772 -10.345 1.00 86.12 548 PHE A C 1
ATOM 4201 O O . PHE A 1 548 ? 7.400 -4.374 -10.612 1.00 86.12 548 PHE A O 1
ATOM 4208 N N . PRO A 1 549 ? 5.238 -4.598 -11.201 1.00 81.44 549 PRO A N 1
ATOM 4209 C CA . PRO A 1 549 ? 5.328 -3.738 -12.373 1.00 81.44 549 PRO A CA 1
ATOM 4210 C C . PRO A 1 549 ? 5.616 -2.297 -11.956 1.00 81.44 549 PRO A C 1
ATOM 4212 O O . PRO A 1 549 ? 4.888 -1.719 -11.144 1.00 81.44 549 PRO A O 1
ATOM 4215 N N . PHE A 1 550 ? 6.677 -1.721 -12.511 1.00 78.88 550 PHE A N 1
ATOM 4216 C CA . PHE A 1 550 ? 7.128 -0.384 -12.154 1.00 78.88 550 PHE A CA 1
ATOM 4217 C C . PHE A 1 550 ? 7.832 0.264 -13.346 1.00 78.88 550 PHE A C 1
ATOM 4219 O O . PHE A 1 550 ? 8.879 -0.203 -13.806 1.00 78.88 550 PHE A O 1
ATOM 4226 N N . GLY A 1 551 ? 7.264 1.358 -13.848 1.00 76.12 551 GLY A N 1
ATOM 4227 C CA . GLY A 1 551 ? 7.713 1.965 -15.090 1.00 76.12 551 GLY A CA 1
ATOM 4228 C C . GLY A 1 551 ? 7.534 1.005 -16.266 1.00 76.12 551 GLY A C 1
ATOM 4229 O O . GLY A 1 551 ? 6.564 0.261 -16.393 1.00 76.12 551 GLY A O 1
ATOM 4230 N N . GLU A 1 552 ? 8.535 0.974 -17.138 1.00 70.62 552 GLU A N 1
ATOM 4231 C CA . GLU A 1 552 ? 8.549 0.093 -18.313 1.00 70.62 552 GLU A CA 1
ATOM 4232 C C . GLU A 1 552 ? 9.057 -1.328 -18.008 1.00 70.62 552 GLU A C 1
ATOM 4234 O O . GLU A 1 552 ? 9.296 -2.106 -18.933 1.00 70.62 552 GLU A O 1
ATOM 4239 N N . GLY A 1 553 ? 9.292 -1.653 -16.734 1.00 78.25 553 GLY A N 1
ATOM 4240 C CA . GLY A 1 553 ? 9.874 -2.917 -16.299 1.00 78.25 553 GLY A CA 1
ATOM 4241 C C . GLY A 1 553 ? 9.061 -3.619 -15.220 1.00 78.25 553 GLY A C 1
ATOM 4242 O O . GLY A 1 553 ? 7.993 -3.173 -14.792 1.00 78.25 553 GLY A O 1
ATOM 4243 N N . VAL A 1 554 ? 9.599 -4.747 -14.778 1.00 85.62 554 VAL A N 1
ATOM 4244 C CA . VAL A 1 554 ? 9.055 -5.532 -13.672 1.00 85.62 554 VAL A CA 1
ATOM 4245 C C . VAL A 1 554 ? 10.180 -5.795 -12.691 1.00 85.62 554 VAL A C 1
ATOM 4247 O O . VAL A 1 554 ? 11.235 -6.283 -13.090 1.00 85.62 554 VAL A O 1
ATOM 4250 N N . TYR A 1 555 ? 9.934 -5.497 -11.421 1.00 89.44 555 TYR A N 1
ATOM 4251 C CA . TYR A 1 555 ? 10.748 -5.954 -10.304 1.00 89.44 555 TYR A CA 1
ATOM 4252 C C . TYR A 1 555 ? 10.083 -7.190 -9.721 1.00 89.44 555 TYR A C 1
ATOM 4254 O O . TYR A 1 555 ? 8.878 -7.200 -9.476 1.00 89.44 555 TYR A O 1
ATOM 4262 N N . SER A 1 556 ? 10.848 -8.243 -9.500 1.00 91.56 556 SER A N 1
ATOM 4263 C CA . SER A 1 556 ? 10.352 -9.437 -8.838 1.00 91.56 556 SER A CA 1
ATOM 4264 C C . SER A 1 556 ? 11.430 -9.952 -7.911 1.00 91.56 556 SER A C 1
ATOM 4266 O O . SER A 1 556 ? 12.605 -9.939 -8.258 1.00 91.56 556 SER A O 1
ATOM 4268 N N . GLY A 1 557 ? 11.047 -10.367 -6.716 1.00 91.44 557 GLY A N 1
ATOM 4269 C CA . GLY A 1 557 ? 11.981 -10.934 -5.758 1.00 91.44 557 GLY A CA 1
ATOM 4270 C C . GLY A 1 557 ? 11.457 -12.237 -5.203 1.00 91.44 557 GLY A C 1
ATOM 4271 O O . GLY A 1 557 ? 10.265 -12.515 -5.306 1.00 91.44 557 GLY A O 1
ATOM 4272 N N . MET A 1 558 ? 12.357 -13.031 -4.637 1.00 91.81 558 MET A N 1
ATOM 4273 C CA . MET A 1 558 ? 12.055 -14.230 -3.858 1.00 91.81 558 MET A CA 1
ATOM 4274 C C . MET A 1 558 ? 13.239 -14.573 -2.955 1.00 91.81 558 MET A C 1
ATOM 4276 O O . MET A 1 558 ? 14.350 -14.068 -3.140 1.00 91.81 558 MET A O 1
ATOM 4280 N N . ASN A 1 559 ? 13.020 -15.475 -2.001 1.00 88.56 559 ASN A N 1
ATOM 4281 C CA . ASN A 1 559 ? 14.116 -16.070 -1.247 1.00 88.56 559 ASN A CA 1
ATOM 4282 C C . ASN A 1 559 ? 15.126 -16.749 -2.190 1.00 88.56 559 ASN A C 1
ATOM 4284 O O . ASN A 1 559 ? 14.751 -17.414 -3.157 1.00 88.56 559 ASN A O 1
ATOM 4288 N N . ASN A 1 560 ? 16.414 -16.616 -1.883 1.00 84.94 560 ASN A N 1
ATOM 4289 C CA . ASN A 1 560 ? 17.471 -17.336 -2.578 1.00 84.94 560 ASN A CA 1
ATOM 4290 C C . ASN A 1 560 ? 17.441 -18.812 -2.157 1.00 84.94 560 ASN A C 1
ATOM 4292 O O . ASN A 1 560 ? 17.874 -19.172 -1.058 1.00 84.94 560 ASN A O 1
ATOM 4296 N N . GLU A 1 561 ? 16.909 -19.659 -3.030 1.00 83.25 561 GLU A N 1
ATOM 4297 C CA . GLU A 1 561 ? 16.765 -21.094 -2.815 1.00 83.25 561 GLU A CA 1
ATOM 4298 C C . GLU A 1 561 ? 17.426 -21.866 -3.961 1.00 83.25 561 GLU A C 1
ATOM 4300 O O . GLU A 1 561 ? 17.460 -21.425 -5.109 1.00 83.25 561 GLU A O 1
ATOM 4305 N N . SER A 1 562 ? 17.988 -23.033 -3.638 1.00 83.94 562 SER A N 1
ATOM 4306 C CA . SER A 1 562 ? 18.633 -23.881 -4.641 1.00 83.94 562 SER A CA 1
ATOM 4307 C C . SER A 1 562 ? 17.611 -24.374 -5.664 1.00 83.94 562 SER A C 1
ATOM 4309 O O . SER A 1 562 ? 16.531 -24.838 -5.293 1.00 83.94 562 SER A O 1
ATOM 4311 N N . GLY A 1 563 ? 17.973 -24.312 -6.945 1.00 84.69 563 GLY A N 1
ATOM 4312 C CA . GLY A 1 563 ? 17.108 -24.730 -8.047 1.00 84.69 563 GLY A CA 1
ATOM 4313 C C . GLY A 1 563 ? 16.074 -23.685 -8.469 1.00 84.69 563 GLY A C 1
ATOM 4314 O O . GLY A 1 563 ? 15.260 -23.980 -9.342 1.00 84.69 563 GLY A O 1
ATOM 4315 N N . SER A 1 564 ? 16.103 -22.480 -7.893 1.00 93.00 564 SER A N 1
ATOM 4316 C CA . SER A 1 564 ? 15.288 -21.371 -8.383 1.00 93.00 564 SER A CA 1
ATOM 4317 C C . SER A 1 564 ? 15.747 -20.918 -9.772 1.00 93.00 564 SER A C 1
ATOM 4319 O O . SER A 1 564 ? 16.934 -20.952 -10.102 1.00 93.00 564 SER A O 1
ATOM 4321 N N . THR A 1 565 ? 14.809 -20.478 -10.605 1.00 94.69 565 THR A N 1
ATOM 4322 C CA . THR A 1 565 ? 15.073 -20.025 -11.975 1.00 94.69 565 THR A CA 1
ATOM 4323 C C . THR A 1 565 ? 14.338 -18.726 -12.276 1.00 94.69 565 THR A C 1
ATOM 4325 O O . THR A 1 565 ? 13.259 -18.462 -11.743 1.00 94.69 565 THR A O 1
ATOM 4328 N N . ILE A 1 566 ? 14.936 -17.918 -13.147 1.00 95.00 566 ILE A N 1
ATOM 4329 C CA . ILE A 1 566 ? 14.291 -16.777 -13.793 1.00 95.00 566 ILE A CA 1
ATOM 4330 C C . ILE A 1 566 ? 14.074 -17.179 -15.243 1.00 95.00 566 ILE A C 1
ATOM 4332 O O . ILE A 1 566 ? 15.040 -17.455 -15.956 1.00 95.00 566 ILE A O 1
ATOM 4336 N N . LYS A 1 567 ? 12.822 -17.203 -15.687 1.00 94.25 567 LYS A N 1
ATOM 4337 C CA . LYS A 1 567 ? 12.466 -17.427 -17.087 1.00 94.25 567 LYS A CA 1
ATOM 4338 C C . LYS A 1 567 ? 12.021 -16.125 -17.716 1.00 94.25 567 LYS A C 1
ATOM 4340 O O . LYS A 1 567 ? 11.372 -15.304 -17.078 1.00 94.25 567 LYS A O 1
ATOM 4345 N N . ILE A 1 568 ? 12.394 -15.939 -18.970 1.00 92.69 568 ILE A N 1
ATOM 4346 C CA . ILE A 1 568 ? 12.146 -14.722 -19.727 1.00 92.69 568 ILE A CA 1
ATOM 4347 C C . ILE A 1 568 ? 11.423 -15.106 -21.006 1.00 92.69 568 ILE A C 1
ATOM 4349 O O . ILE A 1 568 ? 11.872 -15.987 -21.742 1.00 92.69 568 ILE A O 1
ATOM 4353 N N . SER A 1 569 ? 10.320 -14.417 -21.277 1.00 89.88 569 SER A N 1
ATOM 4354 C CA . SER A 1 569 ? 9.543 -14.582 -22.502 1.00 89.88 569 SER A CA 1
ATOM 4355 C C . SER A 1 569 ? 9.527 -13.281 -23.288 1.00 89.88 569 SER A C 1
ATOM 4357 O O . SER A 1 569 ? 9.158 -12.228 -22.758 1.00 89.88 569 SER A O 1
ATOM 4359 N N . GLY A 1 570 ? 9.900 -13.356 -24.563 1.00 84.50 570 GLY A N 1
ATOM 4360 C CA . GLY A 1 570 ? 9.865 -12.208 -25.453 1.00 84.50 570 GLY A CA 1
ATOM 4361 C C . GLY A 1 570 ? 8.448 -11.712 -25.748 1.00 84.50 570 GLY A C 1
ATOM 4362 O O . GLY A 1 570 ? 7.476 -12.465 -25.789 1.00 84.50 570 GLY A O 1
ATOM 4363 N N . ARG A 1 571 ? 8.315 -10.397 -25.919 1.00 77.38 571 ARG A N 1
ATOM 4364 C CA . ARG A 1 571 ? 7.058 -9.683 -26.215 1.00 77.38 571 ARG A CA 1
ATOM 4365 C C . ARG A 1 571 ? 7.169 -8.783 -27.446 1.00 77.38 571 ARG A C 1
ATOM 4367 O O . ARG A 1 571 ? 6.173 -8.192 -27.856 1.00 77.38 571 ARG A O 1
ATOM 4374 N N . GLY A 1 572 ? 8.356 -8.660 -28.028 1.00 68.81 572 GLY A N 1
ATOM 4375 C CA . GLY A 1 572 ? 8.620 -7.808 -29.177 1.00 68.81 572 GLY A CA 1
ATOM 4376 C C . GLY A 1 572 ? 10.001 -8.066 -29.759 1.00 68.81 572 GLY A C 1
ATOM 4377 O O . GLY A 1 572 ? 10.700 -8.974 -29.321 1.00 68.81 572 GLY A O 1
ATOM 4378 N N . ILE A 1 573 ? 10.360 -7.265 -30.758 1.00 65.81 573 ILE A N 1
ATOM 4379 C CA . ILE A 1 573 ? 11.649 -7.336 -31.451 1.00 65.81 573 ILE A CA 1
ATOM 4380 C C . ILE A 1 573 ? 12.531 -6.185 -30.966 1.00 65.81 573 ILE A C 1
ATOM 4382 O O . ILE A 1 573 ? 12.143 -5.025 -31.112 1.00 65.81 573 ILE A O 1
ATOM 4386 N N . GLY A 1 574 ? 13.703 -6.498 -30.416 1.00 68.94 574 GLY A N 1
ATOM 4387 C CA . GLY A 1 574 ? 14.684 -5.517 -29.946 1.00 68.94 574 GLY A CA 1
ATOM 4388 C C . GLY A 1 574 ? 15.656 -6.142 -28.952 1.00 68.94 574 GLY A C 1
ATOM 4389 O O . GLY A 1 574 ? 16.095 -7.273 -29.159 1.00 68.94 574 GLY A O 1
ATOM 4390 N N . THR A 1 575 ? 15.949 -5.431 -27.866 1.00 72.12 575 THR A N 1
ATOM 4391 C CA . THR A 1 575 ? 16.774 -5.912 -26.751 1.00 72.12 575 THR A CA 1
ATOM 4392 C C . THR A 1 575 ? 16.092 -5.710 -25.400 1.00 72.12 575 THR A C 1
ATOM 4394 O O . THR A 1 575 ? 15.175 -4.889 -25.249 1.00 72.12 575 THR A O 1
ATOM 4397 N N . PHE A 1 576 ? 16.534 -6.487 -24.413 1.00 79.88 576 PHE A N 1
ATOM 4398 C CA . PHE A 1 576 ? 16.186 -6.333 -23.006 1.00 79.88 576 PHE A CA 1
ATOM 4399 C C . PHE A 1 576 ? 17.439 -6.330 -22.132 1.00 79.88 576 PHE A C 1
ATOM 4401 O O . PHE A 1 576 ? 18.466 -6.905 -22.488 1.00 79.88 576 PHE A O 1
ATOM 4408 N N . THR A 1 577 ? 17.308 -5.736 -20.948 1.00 82.50 577 THR A N 1
ATOM 4409 C CA . THR A 1 577 ? 18.331 -5.803 -19.900 1.00 82.50 577 THR A CA 1
ATOM 4410 C C . THR A 1 577 ? 17.752 -6.491 -18.675 1.00 82.50 577 THR A C 1
ATOM 4412 O O . THR A 1 577 ? 16.689 -6.091 -18.191 1.00 82.50 577 THR A O 1
ATOM 4415 N N . LEU A 1 578 ? 18.448 -7.507 -18.162 1.00 89.56 578 LEU A N 1
ATOM 4416 C CA . LEU A 1 578 ? 18.116 -8.194 -16.912 1.00 89.56 578 LEU A CA 1
ATOM 4417 C C . LEU A 1 578 ? 19.173 -7.877 -15.854 1.00 89.56 578 LEU A C 1
ATOM 4419 O O . LEU A 1 578 ? 20.351 -8.150 -16.052 1.00 89.56 578 LEU A O 1
ATOM 4423 N N . ASN A 1 579 ? 18.738 -7.380 -14.701 1.00 90.12 579 ASN A N 1
ATOM 4424 C CA . ASN A 1 579 ? 19.559 -7.267 -13.502 1.00 90.12 579 ASN A CA 1
ATOM 4425 C C . ASN A 1 579 ? 19.106 -8.303 -12.472 1.00 90.12 579 ASN A C 1
ATOM 4427 O O . ASN A 1 579 ? 17.909 -8.430 -12.222 1.00 90.12 579 ASN A O 1
ATOM 4431 N N . VAL A 1 580 ? 20.052 -9.007 -11.855 1.00 91.62 580 VAL A N 1
ATOM 4432 C CA . VAL A 1 580 ? 19.822 -9.965 -10.768 1.00 91.62 580 VAL A CA 1
ATOM 4433 C C . VAL A 1 580 ? 20.685 -9.562 -9.577 1.00 91.62 580 VAL A C 1
ATOM 4435 O O . VAL A 1 580 ? 21.907 -9.675 -9.609 1.00 91.62 580 VAL A O 1
ATOM 4438 N N . GLU A 1 581 ? 20.050 -9.065 -8.527 1.00 90.00 581 GLU A N 1
ATOM 4439 C CA . GLU A 1 581 ? 20.671 -8.650 -7.276 1.00 90.00 581 GLU A CA 1
ATOM 4440 C C . GLU A 1 581 ? 20.535 -9.759 -6.224 1.00 90.00 581 GLU A C 1
ATOM 4442 O O . GLU A 1 581 ? 19.426 -10.147 -5.863 1.00 90.00 581 GLU A O 1
ATOM 4447 N N . TYR A 1 582 ? 21.660 -10.244 -5.699 1.00 87.50 582 TYR A N 1
ATOM 4448 C CA . TYR A 1 582 ? 21.706 -11.100 -4.513 1.00 87.50 582 TYR A CA 1
ATOM 4449 C C . TYR A 1 582 ? 21.930 -10.245 -3.278 1.00 87.50 582 TYR A C 1
ATOM 4451 O O . TYR A 1 582 ? 22.872 -9.455 -3.250 1.00 87.50 582 TYR A O 1
ATOM 4459 N N . ILE A 1 583 ? 21.116 -10.443 -2.245 1.00 83.44 583 ILE A N 1
ATOM 4460 C CA . ILE A 1 583 ? 21.164 -9.668 -1.006 1.00 83.44 583 ILE A CA 1
ATOM 4461 C C . ILE A 1 583 ? 21.342 -10.611 0.173 1.00 83.44 583 ILE A C 1
ATOM 4463 O O . ILE A 1 583 ? 20.521 -11.496 0.407 1.00 83.44 583 ILE A O 1
ATOM 4467 N N . ASN A 1 584 ? 22.413 -10.391 0.932 1.00 77.75 584 ASN A N 1
ATOM 4468 C CA . ASN A 1 584 ? 22.746 -11.130 2.144 1.00 77.75 584 ASN A CA 1
ATOM 4469 C C . ASN A 1 584 ? 23.235 -10.149 3.213 1.00 77.75 584 ASN A C 1
ATOM 4471 O O . ASN A 1 584 ? 24.292 -9.551 3.037 1.00 77.75 584 ASN A O 1
ATOM 4475 N N . ASN A 1 585 ? 22.515 -10.021 4.336 1.00 65.31 585 ASN A N 1
ATOM 4476 C CA . ASN A 1 585 ? 22.938 -9.223 5.501 1.00 65.31 585 ASN A CA 1
ATOM 4477 C C . ASN A 1 585 ? 23.514 -7.838 5.116 1.00 65.31 585 ASN A C 1
ATOM 4479 O O . ASN A 1 585 ? 24.668 -7.539 5.419 1.00 65.31 585 ASN A O 1
ATOM 4483 N N . ASP A 1 586 ? 22.724 -7.037 4.392 1.00 62.69 586 ASP A N 1
ATOM 4484 C CA . ASP A 1 586 ? 23.049 -5.684 3.893 1.00 62.69 586 ASP A CA 1
ATOM 4485 C C . ASP A 1 586 ? 24.142 -5.587 2.813 1.00 62.69 586 ASP A C 1
ATOM 4487 O O . ASP A 1 586 ? 24.411 -4.500 2.297 1.00 62.69 586 ASP A O 1
ATOM 4491 N N . GLN A 1 587 ? 24.751 -6.703 2.412 1.00 71.69 587 GLN A N 1
ATOM 4492 C CA . GLN A 1 587 ? 25.589 -6.758 1.220 1.00 71.69 587 GLN A CA 1
ATOM 4493 C C . GLN A 1 587 ? 24.728 -7.131 0.022 1.00 71.69 587 GLN A C 1
ATOM 4495 O O . GLN A 1 587 ? 24.031 -8.148 0.055 1.00 71.69 587 GLN A O 1
ATOM 4500 N N . SER A 1 588 ? 24.808 -6.332 -1.042 1.00 82.56 588 SER A N 1
ATOM 4501 C CA . SER A 1 588 ? 24.216 -6.686 -2.324 1.00 82.56 588 SER A CA 1
ATOM 4502 C C . SER A 1 588 ? 25.257 -6.812 -3.428 1.00 82.56 588 SER A C 1
ATOM 4504 O O . SER A 1 588 ? 26.265 -6.100 -3.458 1.00 82.56 588 SER A O 1
ATOM 4506 N N . HIS A 1 589 ? 25.032 -7.772 -4.319 1.00 84.88 589 HIS A N 1
ATOM 4507 C CA . HIS A 1 589 ? 25.822 -7.967 -5.526 1.00 84.88 589 HIS A CA 1
ATOM 4508 C C . HIS A 1 589 ? 24.884 -8.074 -6.721 1.00 84.88 589 HIS A C 1
ATOM 4510 O O . HIS A 1 589 ? 23.935 -8.855 -6.681 1.00 84.88 589 HIS A O 1
ATOM 4516 N N . ILE A 1 590 ? 25.147 -7.291 -7.768 1.00 87.19 590 ILE A N 1
ATOM 4517 C CA . ILE A 1 590 ? 24.299 -7.207 -8.958 1.00 87.19 590 ILE A CA 1
ATOM 4518 C C . ILE A 1 590 ? 25.015 -7.865 -10.134 1.00 87.19 590 ILE A C 1
ATOM 4520 O O . ILE A 1 590 ? 26.138 -7.501 -10.476 1.00 87.19 590 ILE A O 1
ATOM 4524 N N . TYR A 1 591 ? 24.319 -8.798 -10.766 1.00 88.12 591 TYR A N 1
ATOM 4525 C CA . TYR A 1 591 ? 24.653 -9.407 -12.043 1.00 88.12 591 TYR A CA 1
ATOM 4526 C C . TYR A 1 591 ? 23.803 -8.751 -13.133 1.00 88.12 591 TYR A C 1
ATOM 4528 O O . TYR A 1 591 ? 22.581 -8.707 -12.997 1.00 88.12 591 TYR A O 1
ATOM 4536 N N . SER A 1 592 ? 24.424 -8.245 -14.199 1.00 86.12 592 SER A N 1
ATOM 4537 C CA . SER A 1 592 ? 23.722 -7.555 -15.290 1.00 86.12 592 SER A CA 1
ATOM 4538 C C . SER A 1 592 ? 23.909 -8.303 -16.608 1.00 86.12 592 SER A C 1
ATOM 4540 O O . SER A 1 592 ? 25.014 -8.735 -16.933 1.00 86.12 592 SER A O 1
ATOM 4542 N N . PHE A 1 593 ? 22.824 -8.454 -17.361 1.00 84.81 593 PHE A N 1
ATOM 4543 C CA . PHE A 1 593 ? 22.811 -8.920 -18.742 1.00 84.81 593 PHE A CA 1
ATOM 4544 C C . PHE A 1 593 ? 22.244 -7.786 -19.589 1.00 84.81 593 PHE A C 1
ATOM 4546 O O . PHE A 1 593 ? 21.032 -7.570 -19.592 1.00 84.81 593 PHE A O 1
ATOM 4553 N N . GLU A 1 594 ? 23.119 -7.030 -20.243 1.00 76.81 594 GLU A N 1
ATOM 4554 C CA . GLU A 1 594 ? 22.759 -5.805 -20.965 1.00 76.81 594 GLU A CA 1
ATOM 4555 C C . GLU A 1 594 ? 22.539 -6.080 -22.452 1.00 76.81 594 GLU A C 1
ATOM 4557 O O . GLU A 1 594 ? 23.264 -6.875 -23.055 1.00 76.81 594 GLU A O 1
ATOM 4562 N N . ASP A 1 595 ? 21.534 -5.411 -23.024 1.00 71.56 595 ASP A N 1
ATOM 4563 C CA . ASP A 1 595 ? 21.230 -5.398 -24.459 1.00 71.56 595 ASP A CA 1
ATOM 4564 C C . ASP A 1 595 ? 21.112 -6.805 -25.079 1.00 71.56 595 ASP A C 1
ATOM 4566 O O . ASP A 1 595 ? 21.565 -7.079 -26.197 1.00 71.56 595 ASP A O 1
ATOM 4570 N N . VAL A 1 596 ? 20.484 -7.726 -24.341 1.00 76.69 596 VAL A N 1
ATOM 4571 C CA . VAL A 1 596 ? 20.249 -9.096 -24.797 1.00 76.69 596 VAL A CA 1
ATOM 4572 C C . VAL A 1 596 ? 19.154 -9.079 -25.862 1.00 76.69 596 VAL A C 1
ATOM 4574 O O . VAL A 1 596 ? 18.052 -8.597 -25.590 1.00 76.69 596 VAL A O 1
ATOM 4577 N N . PRO A 1 597 ? 19.399 -9.611 -27.070 1.00 71.50 597 PRO A N 1
ATOM 4578 C CA . PRO A 1 597 ? 18.390 -9.606 -28.120 1.00 71.50 597 PRO A CA 1
ATOM 4579 C C . PRO A 1 597 ? 17.148 -10.432 -27.785 1.00 71.50 597 PRO A C 1
ATOM 4581 O O . PRO A 1 597 ? 17.237 -11.493 -27.165 1.00 71.50 597 PRO A O 1
ATOM 4584 N N . VAL A 1 598 ? 15.996 -9.970 -28.267 1.00 75.88 598 VAL A N 1
ATOM 4585 C CA . VAL A 1 598 ? 14.697 -10.613 -28.062 1.00 75.88 598 VAL A CA 1
ATOM 4586 C C . VAL A 1 598 ? 13.812 -10.522 -29.301 1.00 75.88 598 VAL A C 1
ATOM 4588 O O . VAL A 1 598 ? 13.757 -9.494 -29.979 1.00 75.88 598 VAL A O 1
ATOM 4591 N N . LEU A 1 599 ? 13.117 -11.623 -29.571 1.00 73.12 599 LEU A N 1
ATOM 4592 C CA . LEU A 1 599 ? 11.994 -11.780 -30.490 1.00 73.12 599 LEU A CA 1
ATOM 4593 C C . LEU A 1 599 ? 10.751 -12.216 -29.691 1.00 73.12 599 LEU A C 1
ATOM 4595 O O . LEU A 1 599 ? 10.898 -12.742 -28.588 1.00 73.12 599 LEU A O 1
ATOM 4599 N N . PRO A 1 600 ? 9.519 -12.069 -30.211 1.00 78.44 600 PRO A N 1
ATOM 4600 C CA . PRO A 1 600 ? 8.309 -12.556 -29.532 1.00 78.44 600 PRO A CA 1
ATOM 4601 C C . PRO A 1 600 ? 8.351 -14.048 -29.137 1.00 78.44 600 PRO A C 1
ATOM 4603 O O . PRO A 1 600 ? 7.800 -14.459 -28.114 1.00 78.44 600 PRO A O 1
ATOM 4606 N N . GLU A 1 601 ? 9.018 -14.870 -29.938 1.00 80.12 601 GLU A N 1
ATOM 4607 C CA . GLU A 1 601 ? 9.208 -16.305 -29.728 1.00 80.12 601 GLU A CA 1
ATOM 4608 C C . GLU A 1 601 ? 10.342 -16.644 -28.747 1.00 80.12 601 GLU A C 1
ATOM 4610 O O . GLU A 1 601 ? 10.390 -17.765 -28.244 1.00 80.12 601 GLU A O 1
ATOM 4615 N N . THR A 1 602 ? 11.191 -15.676 -28.391 1.00 83.69 602 THR A N 1
ATOM 4616 C CA . THR A 1 602 ? 12.354 -15.907 -27.530 1.00 83.69 602 THR A CA 1
ATOM 4617 C C . THR A 1 602 ? 11.958 -16.447 -26.161 1.00 83.69 602 THR A C 1
ATOM 4619 O O . THR A 1 602 ? 11.021 -15.960 -25.513 1.00 83.69 602 THR A O 1
ATOM 4622 N N . ARG A 1 603 ? 12.713 -17.442 -25.703 1.00 92.19 603 ARG A N 1
ATOM 4623 C CA . ARG A 1 603 ? 12.688 -18.000 -24.355 1.00 92.19 603 ARG A CA 1
ATOM 4624 C C . ARG A 1 603 ? 14.100 -17.965 -23.795 1.00 92.19 603 ARG A C 1
ATOM 4626 O O . ARG A 1 603 ? 15.018 -18.527 -24.381 1.00 92.19 603 ARG A O 1
ATOM 4633 N N . ALA A 1 604 ? 14.286 -17.314 -22.656 1.00 92.62 604 ALA A N 1
ATOM 4634 C CA . ALA A 1 604 ? 15.570 -17.320 -21.970 1.00 92.62 604 ALA A CA 1
ATOM 4635 C C . ALA A 1 604 ? 15.427 -17.756 -20.513 1.00 92.62 604 ALA A C 1
ATOM 4637 O O . ALA A 1 604 ? 14.351 -17.670 -19.924 1.00 92.62 604 ALA A O 1
ATOM 4638 N N . GLU A 1 605 ? 16.508 -18.274 -19.945 1.00 94.88 605 GLU A N 1
ATOM 4639 C CA . GLU A 1 605 ? 16.517 -18.871 -18.615 1.00 94.88 605 GLU A CA 1
ATOM 4640 C C . GLU A 1 605 ? 17.836 -18.577 -17.899 1.00 94.88 605 GLU A C 1
ATOM 4642 O O . GLU A 1 605 ? 18.918 -18.793 -18.450 1.00 94.88 605 GLU A O 1
ATOM 4647 N N . VAL A 1 606 ? 17.732 -18.127 -16.650 1.00 93.25 606 VAL A N 1
ATOM 4648 C CA . VAL A 1 606 ? 18.834 -18.067 -15.687 1.00 93.25 606 VAL A CA 1
ATOM 4649 C C . VAL A 1 606 ? 18.535 -19.064 -14.578 1.00 93.25 606 VAL A C 1
ATOM 4651 O O . VAL A 1 606 ? 17.478 -18.994 -13.948 1.00 93.25 606 VAL A O 1
ATOM 4654 N N . VAL A 1 607 ? 19.472 -19.969 -14.309 1.00 92.00 607 VAL A N 1
ATOM 4655 C CA . VAL A 1 607 ? 19.431 -20.808 -13.106 1.00 92.00 607 VAL A CA 1
ATOM 4656 C C . VAL A 1 607 ? 20.149 -20.060 -11.992 1.00 92.00 607 VAL A C 1
ATOM 4658 O O . VAL A 1 607 ? 21.296 -19.643 -12.157 1.00 92.00 607 VAL A O 1
ATOM 4661 N N . LEU A 1 608 ? 19.462 -19.853 -10.871 1.00 88.69 608 LEU A N 1
ATOM 4662 C CA . LEU A 1 608 ? 20.009 -19.146 -9.724 1.00 88.69 608 LEU A CA 1
ATOM 4663 C C . LEU A 1 608 ? 20.832 -20.122 -8.892 1.00 88.69 608 LEU A C 1
ATOM 4665 O O . LEU A 1 608 ? 20.309 -20.951 -8.149 1.00 88.69 608 LEU A O 1
ATOM 4669 N N . GLU A 1 609 ? 22.146 -20.006 -9.021 1.00 80.31 609 GLU A N 1
ATOM 4670 C CA . GLU A 1 609 ? 23.116 -20.709 -8.192 1.00 80.31 609 GLU A CA 1
ATOM 4671 C C . GLU A 1 609 ? 23.998 -19.681 -7.481 1.00 80.31 609 GLU A C 1
ATOM 4673 O O . GLU A 1 609 ? 24.278 -18.612 -8.023 1.00 80.31 609 GLU A O 1
ATOM 4678 N N . ASN A 1 610 ? 24.465 -19.995 -6.270 1.00 64.69 610 ASN A N 1
ATOM 4679 C CA . ASN A 1 610 ? 25.436 -19.161 -5.553 1.00 64.69 610 ASN A CA 1
ATOM 4680 C C . ASN A 1 610 ? 26.843 -19.334 -6.155 1.00 64.69 610 ASN A C 1
ATOM 4682 O O . ASN A 1 610 ? 27.753 -19.840 -5.497 1.00 64.69 610 ASN A O 1
ATOM 4686 N N . ASN A 1 611 ? 27.008 -18.925 -7.411 1.00 62.81 611 ASN A N 1
ATOM 4687 C CA . ASN A 1 611 ? 28.270 -18.937 -8.143 1.00 62.81 611 ASN A CA 1
ATOM 4688 C C . ASN A 1 611 ? 28.724 -17.492 -8.404 1.00 62.81 611 ASN A C 1
ATOM 4690 O O . ASN A 1 611 ? 27.912 -16.578 -8.474 1.00 62.81 611 ASN A O 1
ATOM 4694 N N . ASN A 1 612 ? 30.029 -17.266 -8.593 1.00 68.56 612 ASN A N 1
ATOM 4695 C CA . ASN A 1 612 ? 30.574 -15.921 -8.851 1.00 68.56 612 ASN A CA 1
ATOM 4696 C C . ASN A 1 612 ? 30.110 -15.298 -10.188 1.00 68.56 612 ASN A C 1
ATOM 4698 O O . ASN A 1 612 ? 30.380 -14.124 -10.439 1.00 68.56 612 ASN A O 1
ATOM 4702 N N . THR A 1 613 ? 29.446 -16.070 -11.048 1.00 78.69 613 THR A N 1
ATOM 4703 C CA . THR A 1 613 ? 28.926 -15.661 -12.357 1.00 78.69 613 THR A CA 1
ATOM 4704 C C . THR A 1 613 ? 27.595 -16.354 -12.617 1.00 78.69 613 THR A C 1
ATOM 4706 O O . THR A 1 613 ? 27.468 -17.546 -12.332 1.00 78.69 613 THR A O 1
ATOM 4709 N N . LEU A 1 614 ? 26.643 -15.635 -13.208 1.00 87.81 614 LEU A N 1
ATOM 4710 C CA . LEU A 1 614 ? 25.408 -16.206 -13.738 1.00 87.81 614 LEU A CA 1
ATOM 4711 C C . LEU A 1 614 ? 25.490 -16.305 -15.259 1.00 87.81 614 LEU A C 1
ATOM 4713 O O . LEU A 1 614 ? 26.087 -15.447 -15.912 1.00 87.81 614 LEU A O 1
ATOM 4717 N N . THR A 1 615 ? 24.820 -17.310 -15.813 1.00 88.75 615 THR A N 1
ATOM 4718 C CA . THR A 1 615 ? 24.705 -17.508 -17.258 1.00 88.75 615 THR A CA 1
ATOM 4719 C C . THR A 1 615 ? 23.234 -17.481 -17.655 1.00 88.75 615 THR A C 1
ATOM 4721 O O . THR A 1 615 ? 22.416 -18.224 -17.112 1.00 88.75 615 THR A O 1
ATOM 4724 N N . LEU A 1 616 ? 22.907 -16.632 -18.623 1.00 89.88 616 LEU A N 1
ATOM 4725 C CA . LEU A 1 616 ? 21.607 -16.546 -19.270 1.00 89.88 616 LEU A CA 1
ATOM 4726 C C . LEU A 1 616 ? 21.632 -17.413 -20.526 1.00 89.88 616 LEU A C 1
ATOM 4728 O O . LEU A 1 616 ? 22.331 -17.094 -21.485 1.00 89.88 616 LEU A O 1
ATOM 4732 N N . ALA A 1 617 ? 20.879 -18.507 -20.530 1.00 90.94 617 ALA A N 1
ATOM 4733 C CA . ALA A 1 617 ? 20.680 -19.336 -21.712 1.00 90.94 617 ALA A CA 1
ATOM 4734 C C . ALA A 1 617 ? 19.529 -18.782 -22.556 1.00 90.94 617 ALA A C 1
ATOM 4736 O O . ALA A 1 617 ? 18.458 -18.537 -22.010 1.00 90.94 617 ALA A O 1
ATOM 4737 N N . VAL A 1 618 ? 19.723 -18.627 -23.868 1.00 85.75 618 VAL A N 1
ATOM 4738 C CA . VAL A 1 618 ? 18.731 -18.030 -24.775 1.00 85.75 618 VAL A CA 1
ATOM 4739 C C . VAL A 1 618 ? 18.400 -18.991 -25.918 1.00 85.75 618 VAL A C 1
ATOM 4741 O O . VAL A 1 618 ? 19.287 -19.426 -26.649 1.00 85.75 618 VAL A O 1
ATOM 4744 N N . ASP A 1 619 ? 17.117 -19.308 -26.062 1.00 87.44 619 ASP A N 1
ATOM 4745 C CA . ASP A 1 619 ? 16.465 -19.856 -27.256 1.00 87.44 619 ASP A CA 1
ATOM 4746 C C . ASP A 1 619 ? 15.765 -18.678 -27.945 1.00 87.44 619 ASP A C 1
ATOM 4748 O O . ASP A 1 619 ? 14.768 -18.149 -27.450 1.00 87.44 619 ASP A O 1
ATOM 4752 N N . LEU A 1 620 ? 16.356 -18.170 -29.022 1.00 78.56 620 LEU A N 1
ATOM 4753 C CA . LEU A 1 620 ? 15.912 -16.939 -29.660 1.00 78.56 620 LEU A CA 1
ATOM 4754 C C . LEU A 1 620 ? 14.669 -17.171 -30.520 1.00 78.56 620 LEU A C 1
ATOM 4756 O O . LEU A 1 620 ? 13.797 -16.301 -30.532 1.00 78.56 620 LEU A O 1
ATOM 4760 N N . ASP A 1 621 ? 14.607 -18.299 -31.232 1.00 71.38 621 ASP A N 1
ATOM 4761 C CA . ASP A 1 621 ? 13.564 -18.619 -32.216 1.00 71.38 621 ASP A CA 1
ATOM 4762 C C . ASP A 1 621 ? 12.425 -19.499 -31.658 1.00 71.38 621 ASP A C 1
ATOM 4764 O O . ASP A 1 621 ? 11.462 -19.804 -32.366 1.00 71.38 621 ASP A O 1
ATOM 4768 N N . GLY A 1 622 ? 12.511 -19.889 -30.386 1.00 80.94 622 GLY A N 1
ATOM 4769 C CA . GLY A 1 622 ? 11.487 -20.660 -29.690 1.00 80.94 622 GLY A CA 1
ATOM 4770 C C . GLY A 1 622 ? 11.393 -22.113 -30.158 1.00 80.94 622 GLY A C 1
ATOM 4771 O O . GLY A 1 622 ? 10.342 -22.740 -29.985 1.00 80.94 622 GLY A O 1
ATOM 4772 N N . ASN A 1 623 ? 12.445 -22.663 -30.779 1.00 79.81 623 ASN A N 1
ATOM 4773 C CA . ASN A 1 623 ? 12.447 -24.036 -31.290 1.00 79.81 623 ASN A CA 1
ATOM 4774 C C . ASN A 1 623 ? 12.713 -25.102 -30.203 1.00 79.81 623 ASN A C 1
ATOM 4776 O O . ASN A 1 623 ? 12.663 -26.303 -30.490 1.00 79.81 623 ASN A O 1
ATOM 4780 N N . GLY A 1 624 ? 12.982 -24.682 -28.961 1.00 83.81 624 GLY A N 1
ATOM 4781 C CA . GLY A 1 624 ? 13.292 -25.545 -27.821 1.00 83.81 624 GLY A CA 1
ATOM 4782 C C . GLY A 1 624 ? 14.778 -25.887 -27.671 1.00 83.81 624 GLY A C 1
ATOM 4783 O O . GLY A 1 624 ? 15.144 -26.624 -26.751 1.00 83.81 624 GLY A O 1
ATOM 4784 N N . THR A 1 625 ? 15.643 -25.370 -28.545 1.00 83.56 625 THR A N 1
ATOM 4785 C CA . THR A 1 625 ? 17.100 -25.533 -28.498 1.00 83.56 625 THR A CA 1
ATOM 4786 C C . THR A 1 625 ? 17.750 -24.208 -28.124 1.00 83.56 625 THR A C 1
ATOM 4788 O O . THR A 1 625 ? 17.433 -23.166 -28.677 1.00 83.56 625 THR A O 1
ATOM 4791 N N . LYS A 1 626 ? 18.705 -24.244 -27.190 1.00 82.25 626 LYS A N 1
ATOM 4792 C CA . LYS A 1 626 ? 19.470 -23.056 -26.790 1.00 82.25 626 LYS A CA 1
ATOM 4793 C C . LYS A 1 626 ? 20.400 -22.631 -27.932 1.00 82.25 626 LYS A C 1
ATOM 4795 O O . LYS A 1 626 ? 21.265 -23.412 -28.327 1.00 82.25 626 LYS A O 1
ATOM 4800 N N . ASP A 1 627 ? 20.246 -21.403 -28.412 1.00 72.19 627 ASP A N 1
ATOM 4801 C CA . ASP A 1 627 ? 21.050 -20.827 -29.493 1.00 72.19 627 ASP A CA 1
ATOM 4802 C C . ASP A 1 627 ? 22.388 -20.278 -28.987 1.00 72.19 627 ASP A C 1
ATOM 4804 O O . ASP A 1 627 ? 23.431 -20.469 -29.616 1.00 72.19 627 ASP A O 1
ATOM 4808 N N . PHE A 1 628 ? 22.364 -19.574 -27.852 1.00 74.31 628 PHE A N 1
ATOM 4809 C CA . PHE A 1 628 ? 23.547 -18.966 -27.241 1.00 74.31 628 PHE A CA 1
ATOM 4810 C C . PHE A 1 628 ? 23.373 -18.766 -25.730 1.00 74.31 628 PHE A C 1
ATOM 4812 O O . PHE A 1 628 ? 22.298 -18.982 -25.164 1.00 74.31 628 PHE A O 1
ATOM 4819 N N . SER A 1 629 ? 24.453 -18.352 -25.068 1.00 80.56 629 SER A N 1
ATOM 4820 C CA . SER A 1 629 ? 24.446 -17.971 -23.659 1.00 80.56 629 SER A CA 1
ATOM 4821 C C . SER A 1 629 ? 25.207 -16.670 -23.428 1.00 80.56 629 SER A C 1
ATOM 4823 O O . SER A 1 629 ? 26.204 -16.412 -24.103 1.00 80.56 629 SER A O 1
ATOM 4825 N N . VAL A 1 630 ? 24.753 -15.872 -22.465 1.00 80.12 630 VAL A N 1
ATOM 4826 C CA . VAL A 1 630 ? 25.387 -14.613 -22.048 1.00 80.12 630 VAL A CA 1
ATOM 4827 C C . VAL A 1 630 ? 25.809 -14.745 -20.591 1.00 80.12 630 VAL A C 1
ATOM 4829 O O . VAL A 1 630 ? 25.004 -15.171 -19.771 1.00 80.12 630 VAL A O 1
ATOM 4832 N N . ASP A 1 631 ? 27.046 -14.381 -20.261 1.00 82.75 631 ASP A N 1
ATOM 4833 C CA . ASP A 1 631 ? 27.529 -14.368 -18.876 1.00 82.75 631 ASP A CA 1
ATOM 4834 C C . ASP A 1 631 ? 27.400 -12.971 -18.266 1.00 82.75 631 ASP A C 1
ATOM 4836 O O . ASP A 1 631 ? 27.712 -11.969 -18.908 1.00 82.75 631 ASP A O 1
ATOM 4840 N N . SER A 1 632 ? 27.025 -12.909 -16.989 1.00 76.50 632 SER A N 1
ATOM 4841 C CA . SER A 1 632 ? 26.711 -11.676 -16.253 1.00 76.50 632 SER A CA 1
ATOM 4842 C C . SER A 1 632 ? 27.880 -10.706 -16.011 1.00 76.50 632 SER A C 1
ATOM 4844 O O . SER A 1 632 ? 27.711 -9.701 -15.325 1.00 76.50 632 SER A O 1
ATOM 4846 N N . GLN A 1 633 ? 29.093 -11.057 -16.449 1.00 63.06 633 GLN A N 1
ATOM 4847 C CA . GLN A 1 633 ? 30.325 -10.272 -16.266 1.00 63.06 633 GLN A CA 1
ATOM 4848 C C . GLN A 1 633 ? 30.854 -9.683 -17.583 1.00 63.06 633 GLN A C 1
ATOM 4850 O O . GLN A 1 633 ? 31.856 -8.968 -17.572 1.00 63.06 633 GLN A O 1
ATOM 4855 N N . ASN A 1 634 ? 30.213 -9.982 -18.717 1.00 53.19 634 ASN A N 1
ATOM 4856 C CA . ASN A 1 634 ? 30.639 -9.480 -20.017 1.00 53.19 634 ASN A CA 1
ATOM 4857 C C . ASN A 1 634 ? 29.790 -8.267 -20.421 1.00 53.19 634 ASN A C 1
ATOM 4859 O O . ASN A 1 634 ? 28.571 -8.357 -20.528 1.00 53.19 634 ASN A O 1
ATOM 4863 N N . SER A 1 635 ? 30.460 -7.141 -20.683 1.00 52.31 635 SER A N 1
ATOM 4864 C CA . SER A 1 635 ? 29.919 -6.019 -21.463 1.00 52.31 635 SER A CA 1
ATOM 4865 C C . SER A 1 635 ? 29.385 -6.499 -22.817 1.00 52.31 635 SER A C 1
ATOM 4867 O O . SER A 1 635 ? 29.906 -7.494 -23.322 1.00 52.31 635 SER A O 1
ATOM 4869 N N . PHE A 1 636 ? 28.447 -5.755 -23.423 1.00 56.03 636 PHE A N 1
ATOM 4870 C CA . PHE A 1 636 ? 27.888 -5.979 -24.769 1.00 56.03 636 PHE A CA 1
ATOM 4871 C C . PHE A 1 636 ? 28.807 -6.795 -25.701 1.00 56.03 636 PHE A C 1
ATOM 4873 O O . PHE A 1 636 ? 29.804 -6.290 -26.230 1.00 56.03 636 PHE A O 1
ATOM 4880 N N . ASP A 1 637 ? 28.482 -8.074 -25.909 1.00 63.72 637 ASP A N 1
ATOM 4881 C CA . ASP A 1 637 ? 29.233 -8.934 -26.822 1.00 63.72 637 ASP A CA 1
ATOM 4882 C C . ASP A 1 637 ? 28.719 -8.712 -28.246 1.00 63.72 637 ASP A C 1
ATOM 4884 O O . ASP A 1 637 ? 27.760 -9.333 -28.712 1.00 63.72 637 ASP A O 1
ATOM 4888 N N . SER A 1 638 ? 29.397 -7.823 -28.971 1.00 67.50 638 SER A N 1
ATOM 4889 C CA . SER A 1 638 ? 29.046 -7.475 -30.347 1.00 67.50 638 SER A CA 1
ATOM 4890 C C . SER A 1 638 ? 29.057 -8.686 -31.290 1.00 67.50 638 SER A C 1
ATOM 4892 O O . SER A 1 638 ? 28.356 -8.683 -32.302 1.00 67.50 638 SER A O 1
ATOM 4894 N N . VAL A 1 639 ? 29.851 -9.725 -30.997 1.00 65.12 639 VAL A N 1
ATOM 4895 C CA . VAL A 1 639 ? 29.905 -10.960 -31.791 1.00 65.12 639 VAL A CA 1
ATOM 4896 C C . VAL A 1 639 ? 28.703 -11.850 -31.487 1.00 65.12 639 VAL A C 1
ATOM 4898 O O . VAL A 1 639 ? 28.119 -12.394 -32.431 1.00 65.12 639 VAL A O 1
ATOM 4901 N N . ALA A 1 640 ? 28.301 -11.967 -30.220 1.00 59.00 640 ALA A N 1
ATOM 4902 C CA . ALA A 1 640 ? 27.063 -12.639 -29.833 1.00 59.00 640 ALA A CA 1
ATOM 4903 C C . ALA A 1 640 ? 25.845 -11.927 -30.444 1.00 59.00 640 ALA A C 1
ATOM 4905 O O . ALA A 1 640 ? 25.061 -12.564 -31.146 1.00 59.00 640 ALA A O 1
ATOM 4906 N N . TYR A 1 641 ? 25.765 -10.598 -30.324 1.00 66.94 641 TYR A N 1
ATOM 4907 C CA . TYR A 1 641 ? 24.718 -9.771 -30.933 1.00 66.94 641 TYR A CA 1
ATOM 4908 C C . TYR A 1 641 ? 24.627 -9.967 -32.456 1.00 66.94 641 TYR A C 1
ATOM 4910 O O . TYR A 1 641 ? 23.559 -10.210 -33.019 1.00 66.94 641 TYR A O 1
ATOM 4918 N N . LEU A 1 642 ? 25.765 -9.936 -33.158 1.00 72.25 642 LEU A N 1
ATOM 4919 C CA . LEU A 1 642 ? 25.811 -10.204 -34.598 1.00 72.25 642 LEU A CA 1
ATOM 4920 C C . LEU A 1 642 ? 25.410 -11.640 -34.944 1.00 72.25 642 LEU A C 1
ATOM 4922 O O . LEU A 1 642 ? 24.875 -11.871 -36.027 1.00 72.25 642 LEU A O 1
ATOM 4926 N N . SER A 1 643 ? 25.682 -12.605 -34.068 1.00 63.09 643 SER A N 1
ATOM 4927 C CA . SER A 1 643 ? 25.278 -14.000 -34.262 1.00 63.09 643 SER A CA 1
ATOM 4928 C C . SER A 1 643 ? 23.765 -14.155 -34.115 1.00 63.09 643 SER A C 1
ATOM 4930 O O . SER A 1 643 ? 23.149 -14.771 -34.980 1.00 63.09 643 SER A O 1
ATOM 4932 N N . VAL A 1 644 ? 23.153 -13.478 -33.142 1.00 59.75 644 VAL A N 1
ATOM 4933 C CA . VAL A 1 644 ? 21.692 -13.352 -33.021 1.00 59.75 644 VAL A CA 1
ATOM 4934 C C . VAL A 1 644 ? 21.093 -12.701 -34.259 1.00 59.75 644 VAL A C 1
ATOM 4936 O O . VAL A 1 644 ? 20.132 -13.211 -34.831 1.00 59.75 644 VAL A O 1
ATOM 4939 N N . MET A 1 645 ? 21.691 -11.612 -34.737 1.00 71.56 645 MET A N 1
ATOM 4940 C CA . MET A 1 645 ? 21.225 -10.945 -35.945 1.00 71.56 645 MET A CA 1
ATOM 4941 C C . MET A 1 645 ? 21.163 -11.894 -37.150 1.00 71.56 645 MET A C 1
ATOM 4943 O O . MET A 1 645 ? 20.259 -11.773 -37.978 1.00 71.56 645 MET A O 1
ATOM 4947 N N . LYS A 1 646 ? 22.073 -12.876 -37.245 1.00 72.19 646 LYS A N 1
ATOM 4948 C CA . LYS A 1 646 ? 21.976 -13.927 -38.271 1.00 72.19 646 LYS A CA 1
ATOM 4949 C C . LYS A 1 646 ? 20.740 -14.793 -38.096 1.00 72.19 646 LYS A C 1
ATOM 4951 O O . LYS A 1 646 ? 20.074 -15.048 -39.095 1.00 72.19 646 LYS A O 1
ATOM 4956 N N . SER A 1 647 ? 20.444 -15.225 -36.874 1.00 61.91 647 SER A N 1
ATOM 4957 C CA . SER A 1 647 ? 19.254 -16.022 -36.571 1.00 61.91 647 SER A CA 1
ATOM 4958 C C . SER A 1 647 ? 17.979 -15.258 -36.930 1.00 61.91 647 SER A C 1
ATOM 4960 O O . SER A 1 647 ? 17.159 -15.788 -37.673 1.00 61.91 647 SER A O 1
ATOM 4962 N N . VAL A 1 648 ? 17.880 -13.967 -36.579 1.00 64.94 648 VAL A N 1
ATOM 4963 C CA . VAL A 1 648 ? 16.758 -13.108 -37.009 1.00 64.94 648 VAL A CA 1
ATOM 4964 C C . VAL A 1 648 ? 16.648 -13.062 -38.535 1.00 64.94 648 VAL A C 1
ATOM 4966 O O . VAL A 1 648 ? 15.580 -13.267 -39.090 1.00 64.94 648 VAL A O 1
ATOM 4969 N N . ILE A 1 649 ? 17.751 -12.864 -39.266 1.00 72.12 649 ILE A N 1
ATOM 4970 C CA . ILE A 1 649 ? 17.723 -12.843 -40.744 1.00 72.12 649 ILE A CA 1
ATOM 4971 C C . ILE A 1 649 ? 17.209 -14.155 -41.340 1.00 72.12 649 ILE A C 1
ATOM 4973 O O . ILE A 1 649 ? 16.596 -14.148 -42.415 1.00 72.12 649 ILE A O 1
ATOM 4977 N N . LEU A 1 650 ? 17.486 -15.280 -40.680 1.00 68.38 650 LEU A N 1
ATOM 4978 C CA . LEU A 1 650 ? 17.012 -16.586 -41.113 1.00 68.38 650 LEU A CA 1
ATOM 4979 C C . LEU A 1 650 ? 15.495 -16.728 -40.943 1.00 68.38 650 LEU A C 1
ATOM 4981 O O . LEU A 1 650 ? 14.892 -17.393 -41.789 1.00 68.38 650 LEU A O 1
ATOM 4985 N N . THR A 1 651 ? 14.871 -16.050 -39.974 1.00 61.41 651 THR A N 1
ATOM 4986 C CA . THR A 1 651 ? 13.414 -16.098 -39.749 1.00 61.41 651 THR A CA 1
ATOM 4987 C C . THR A 1 651 ? 12.608 -15.157 -40.657 1.00 61.41 651 THR A C 1
ATOM 4989 O O . THR A 1 651 ? 11.453 -15.454 -40.948 1.00 61.41 651 THR A O 1
ATOM 4992 N N . LEU A 1 652 ? 13.204 -14.085 -41.200 1.00 67.44 652 LEU A N 1
ATOM 4993 C CA . LEU A 1 652 ? 12.490 -13.105 -42.049 1.00 67.44 652 LEU A CA 1
ATOM 4994 C C . LEU A 1 652 ? 11.906 -13.713 -43.336 1.00 67.44 652 LEU A C 1
ATOM 4996 O O . LEU A 1 652 ? 12.556 -14.528 -43.995 1.00 67.44 652 LEU A O 1
ATOM 5000 N N . ASP A 1 653 ? 10.745 -13.243 -43.794 1.00 71.00 653 ASP A N 1
ATOM 5001 C CA . ASP A 1 653 ? 10.146 -13.673 -45.070 1.00 71.00 653 ASP A CA 1
ATOM 5002 C C . ASP A 1 653 ? 10.726 -12.897 -46.270 1.00 71.00 653 ASP A C 1
ATOM 5004 O O . ASP A 1 653 ? 10.073 -12.094 -46.938 1.00 71.00 653 ASP A O 1
ATOM 5008 N N . ILE A 1 654 ? 12.024 -13.101 -46.529 1.00 74.69 654 ILE A N 1
ATOM 5009 C CA . ILE A 1 654 ? 12.759 -12.446 -47.622 1.00 74.69 654 ILE A CA 1
ATOM 5010 C C . ILE A 1 654 ? 13.456 -13.466 -48.533 1.00 74.69 654 ILE A C 1
ATOM 5012 O O . ILE A 1 654 ? 13.853 -14.541 -48.073 1.00 74.69 654 ILE A O 1
ATOM 5016 N N . PRO A 1 655 ? 13.700 -13.139 -49.822 1.00 80.69 655 PRO A N 1
ATOM 5017 C CA . PRO A 1 655 ? 14.320 -14.070 -50.760 1.00 80.69 655 PRO A CA 1
ATOM 5018 C C . PRO A 1 655 ? 15.658 -14.614 -50.246 1.00 80.69 655 PRO A C 1
ATOM 5020 O O . PRO A 1 655 ? 16.509 -13.833 -49.814 1.00 80.69 655 PRO A O 1
ATOM 5023 N N . GLN A 1 656 ? 15.898 -15.922 -50.391 1.00 79.56 656 GLN A N 1
ATOM 5024 C CA . GLN A 1 656 ? 17.099 -16.596 -49.868 1.00 79.56 656 GLN A CA 1
ATOM 5025 C C . GLN A 1 656 ? 18.410 -15.914 -50.294 1.00 79.56 656 GLN A C 1
ATOM 5027 O O . GLN A 1 656 ? 19.273 -15.643 -49.468 1.00 79.56 656 GLN A O 1
ATOM 5032 N N . LYS A 1 657 ? 18.515 -15.481 -51.559 1.00 77.19 657 LYS A N 1
ATOM 5033 C CA . LYS A 1 657 ? 19.681 -14.719 -52.057 1.00 77.19 657 LYS A CA 1
ATOM 5034 C C . LYS A 1 657 ? 19.936 -13.420 -51.279 1.00 77.19 657 LYS A C 1
ATOM 5036 O O . LYS A 1 657 ? 21.068 -12.939 -51.209 1.00 77.19 657 LYS A O 1
ATOM 5041 N N . THR A 1 658 ? 18.882 -12.799 -50.755 1.00 73.75 658 THR A N 1
ATOM 5042 C CA . THR A 1 658 ? 18.990 -11.627 -49.886 1.00 73.75 658 THR A CA 1
ATOM 5043 C C . THR A 1 658 ? 19.438 -12.034 -48.487 1.00 73.75 658 THR A C 1
ATOM 5045 O O . THR A 1 658 ? 20.371 -11.389 -48.012 1.00 73.75 658 THR A O 1
ATOM 5048 N N . LYS A 1 659 ? 18.885 -13.104 -47.889 1.00 77.50 659 LYS A N 1
ATOM 5049 C CA . LYS A 1 659 ? 19.361 -13.660 -46.606 1.00 77.50 659 LYS A CA 1
ATOM 5050 C C . LYS A 1 659 ? 20.855 -13.963 -46.660 1.00 77.50 659 LYS A C 1
ATOM 5052 O O . LYS A 1 659 ? 21.626 -13.341 -45.936 1.00 77.50 659 LYS A O 1
ATOM 5057 N N . ASP A 1 660 ? 21.285 -14.776 -47.625 1.00 81.19 660 ASP A N 1
ATOM 5058 C CA . ASP A 1 660 ? 22.688 -15.163 -47.820 1.00 81.19 660 ASP A CA 1
ATOM 5059 C C . ASP A 1 660 ? 23.598 -13.934 -47.968 1.00 81.19 660 ASP A C 1
ATOM 5061 O O . ASP A 1 660 ? 24.698 -13.858 -47.413 1.00 81.19 660 ASP A O 1
ATOM 5065 N N . SER A 1 661 ? 23.120 -12.915 -48.695 1.00 77.94 661 SER A N 1
ATOM 5066 C CA . SER A 1 661 ? 23.863 -11.671 -48.875 1.00 77.94 661 SER A CA 1
ATOM 5067 C C . SER A 1 661 ? 24.007 -10.862 -47.587 1.00 77.94 661 SER A C 1
ATOM 5069 O O . SER A 1 661 ? 24.981 -10.109 -47.510 1.00 77.94 661 SER A O 1
ATOM 5071 N N . VAL A 1 662 ? 23.047 -10.897 -46.659 1.00 75.25 662 VAL A N 1
ATOM 5072 C CA . VAL A 1 662 ? 23.134 -10.179 -45.376 1.00 75.25 662 VAL A CA 1
ATOM 5073 C C . VAL A 1 662 ? 23.954 -11.002 -44.379 1.00 75.25 662 VAL A C 1
ATOM 5075 O O . VAL A 1 662 ? 24.882 -10.455 -43.788 1.00 75.25 662 VAL A O 1
ATOM 5078 N N . LEU A 1 663 ? 23.739 -12.316 -44.304 1.00 80.50 663 LEU A N 1
ATOM 5079 C CA . LEU A 1 663 ? 24.506 -13.243 -43.463 1.00 80.50 663 LEU A CA 1
ATOM 5080 C C . LEU A 1 663 ? 26.011 -13.184 -43.755 1.00 80.50 663 LEU A C 1
ATOM 5082 O O . LEU A 1 663 ? 26.805 -12.897 -42.861 1.00 80.50 663 LEU A O 1
ATOM 5086 N N . SER A 1 664 ? 26.402 -13.283 -45.032 1.00 80.62 664 SER A N 1
ATOM 5087 C CA . SER A 1 664 ? 27.811 -13.188 -45.456 1.00 80.62 664 SER A CA 1
ATOM 5088 C C . SER A 1 664 ? 28.479 -11.863 -45.065 1.00 80.62 664 SER A C 1
ATOM 5090 O O . SER A 1 664 ? 29.704 -11.754 -44.955 1.00 80.62 664 SER A O 1
ATOM 5092 N N . LYS A 1 665 ? 27.693 -10.800 -44.888 1.00 79.75 665 LYS A N 1
ATOM 5093 C CA . LYS A 1 665 ? 28.208 -9.495 -44.471 1.00 79.75 665 LYS A CA 1
ATOM 5094 C C . LYS A 1 665 ? 28.372 -9.405 -42.967 1.00 79.75 665 LYS A C 1
ATOM 5096 O O . LYS A 1 665 ? 29.366 -8.832 -42.529 1.00 79.75 665 LYS A O 1
ATOM 5101 N N . ILE A 1 666 ? 27.441 -9.978 -42.216 1.00 80.00 666 ILE A N 1
ATOM 5102 C CA . ILE A 1 666 ? 27.564 -10.135 -40.771 1.00 80.00 666 ILE A CA 1
ATOM 5103 C C . ILE A 1 666 ? 28.794 -10.983 -40.448 1.00 80.00 666 ILE A C 1
ATOM 5105 O O . ILE A 1 666 ? 29.595 -10.569 -39.618 1.00 80.00 666 ILE A O 1
ATOM 5109 N N . ASP A 1 667 ? 29.053 -12.067 -41.190 1.00 81.12 667 ASP A N 1
ATOM 5110 C CA . ASP A 1 667 ? 30.295 -12.850 -41.064 1.00 81.12 667 ASP A CA 1
ATOM 5111 C C . ASP A 1 667 ? 31.555 -11.983 -41.211 1.00 81.12 667 ASP A C 1
ATOM 5113 O O . ASP A 1 667 ? 32.529 -12.131 -40.471 1.00 81.12 667 ASP A O 1
ATOM 5117 N N . LYS A 1 668 ? 31.546 -11.036 -42.160 1.00 82.94 668 LYS A N 1
ATOM 5118 C CA . LYS A 1 668 ? 32.665 -10.099 -42.359 1.00 82.94 668 LYS A CA 1
ATOM 5119 C C . LYS A 1 668 ? 32.816 -9.114 -41.206 1.00 82.94 668 LYS A C 1
ATOM 5121 O O . LYS A 1 668 ? 33.947 -8.725 -40.918 1.00 82.94 668 LYS A O 1
ATOM 5126 N N . ILE A 1 669 ? 31.710 -8.682 -40.603 1.00 80.19 669 ILE A N 1
ATOM 5127 C CA . ILE A 1 669 ? 31.727 -7.792 -39.439 1.00 80.19 669 ILE A CA 1
ATOM 5128 C C . ILE A 1 669 ? 32.278 -8.557 -38.231 1.00 80.19 669 ILE A C 1
ATOM 5130 O O . ILE A 1 669 ? 33.266 -8.107 -37.659 1.00 80.19 669 ILE A O 1
ATOM 5134 N N . ILE A 1 670 ? 31.746 -9.749 -37.934 1.00 77.94 670 ILE A N 1
ATOM 5135 C CA . ILE A 1 670 ? 32.229 -10.627 -36.854 1.00 77.94 670 ILE A CA 1
ATOM 5136 C C . ILE A 1 670 ? 33.734 -10.856 -36.983 1.00 77.94 670 ILE A C 1
ATOM 5138 O O . ILE A 1 670 ? 34.484 -10.600 -36.046 1.00 77.94 670 ILE A O 1
ATOM 5142 N N . LYS A 1 671 ? 34.208 -11.237 -38.176 1.00 81.81 671 LYS A N 1
ATOM 5143 C CA . LYS A 1 671 ? 35.638 -11.466 -38.416 1.00 81.81 671 LYS A CA 1
ATOM 5144 C C . LYS A 1 671 ? 36.488 -10.218 -38.153 1.00 81.81 671 LYS A C 1
ATOM 5146 O O . LYS A 1 671 ? 37.615 -10.333 -37.685 1.00 81.81 671 LYS A O 1
ATOM 5151 N N . LYS A 1 672 ? 35.986 -9.021 -38.472 1.00 79.12 672 LYS A N 1
ATOM 5152 C CA . LYS A 1 672 ? 36.702 -7.761 -38.210 1.00 79.12 672 LYS A CA 1
ATOM 5153 C C . LYS A 1 672 ? 36.769 -7.449 -36.718 1.00 79.12 672 LYS A C 1
ATOM 5155 O O . LYS A 1 672 ? 37.861 -7.130 -36.251 1.00 79.12 672 LYS A O 1
ATOM 5160 N N . ILE A 1 673 ? 35.656 -7.613 -36.003 1.00 74.69 673 ILE A N 1
ATOM 5161 C CA . ILE A 1 673 ? 35.573 -7.423 -34.549 1.00 74.69 673 ILE A CA 1
ATOM 5162 C C . ILE A 1 673 ? 36.517 -8.401 -33.835 1.00 74.69 673 ILE A C 1
ATOM 5164 O O . ILE A 1 673 ? 37.396 -7.966 -33.100 1.00 74.69 673 ILE A O 1
ATOM 5168 N N . GLN A 1 674 ? 36.469 -9.694 -34.172 1.00 75.94 674 GLN A N 1
ATOM 5169 C CA . GLN A 1 674 ? 37.353 -10.726 -33.602 1.00 75.94 674 GLN A CA 1
ATOM 5170 C C . GLN A 1 674 ? 38.851 -10.488 -33.869 1.00 75.94 674 GLN A C 1
ATOM 5172 O O . GLN A 1 674 ? 39.700 -10.981 -33.135 1.00 75.94 674 GLN A O 1
ATOM 5177 N N . THR A 1 675 ? 39.201 -9.739 -34.921 1.00 77.38 675 THR A N 1
ATOM 5178 C CA . THR A 1 675 ? 40.601 -9.376 -35.232 1.00 77.38 675 THR A CA 1
ATOM 5179 C C . THR A 1 675 ? 41.027 -8.017 -34.665 1.00 77.38 675 THR A C 1
ATOM 5181 O O . THR A 1 675 ? 42.070 -7.502 -35.065 1.00 77.38 675 THR A O 1
ATOM 5184 N N . ASN A 1 676 ? 40.227 -7.431 -33.767 1.00 66.81 676 ASN A N 1
ATOM 5185 C CA . ASN A 1 676 ? 40.434 -6.122 -33.140 1.00 66.81 676 ASN A CA 1
ATOM 5186 C C . ASN A 1 676 ? 40.596 -4.957 -34.143 1.00 66.81 676 ASN A C 1
ATOM 5188 O O . ASN A 1 676 ? 41.298 -3.979 -33.896 1.00 66.81 676 ASN A O 1
ATOM 5192 N N . LYS A 1 677 ? 39.957 -5.066 -35.318 1.00 65.19 677 LYS A N 1
ATOM 5193 C CA . LYS A 1 677 ? 39.961 -4.051 -36.391 1.00 65.19 677 LYS A CA 1
ATOM 5194 C C . LYS A 1 677 ? 38.635 -3.293 -36.412 1.00 65.19 677 LYS A C 1
ATOM 5196 O O . LYS A 1 677 ? 37.920 -3.330 -37.419 1.00 65.19 677 LYS A O 1
ATOM 5201 N N . ILE A 1 678 ? 38.303 -2.657 -35.288 1.00 62.28 678 ILE A N 1
ATOM 5202 C CA . ILE A 1 678 ? 37.045 -1.916 -35.089 1.00 62.28 678 ILE A CA 1
ATOM 5203 C C . ILE A 1 678 ? 36.999 -0.673 -36.000 1.00 62.28 678 ILE A C 1
ATOM 5205 O O . ILE A 1 678 ? 35.957 -0.357 -36.580 1.00 62.28 678 ILE A O 1
ATOM 5209 N N . GLU A 1 679 ? 38.155 -0.051 -36.270 1.00 57.41 679 GLU A N 1
ATOM 5210 C CA . GLU A 1 679 ? 38.287 1.024 -37.258 1.00 57.41 679 GLU A CA 1
ATOM 5211 C C . GLU A 1 679 ? 37.799 0.577 -38.654 1.00 57.41 679 GLU A C 1
ATOM 5213 O O . GLU A 1 679 ? 38.364 -0.289 -39.331 1.00 57.41 679 GLU A O 1
ATOM 5218 N N . GLY A 1 680 ? 36.690 1.177 -39.093 1.00 64.56 680 GLY A N 1
ATOM 5219 C CA . GLY A 1 680 ? 36.050 0.902 -40.379 1.00 64.56 680 GLY A CA 1
ATOM 5220 C C . GLY A 1 680 ? 34.909 -0.120 -40.341 1.00 64.56 680 GLY A C 1
ATOM 5221 O O . GLY A 1 680 ? 34.281 -0.330 -41.382 1.00 64.56 680 GLY A O 1
ATOM 5222 N N . VAL A 1 681 ? 34.588 -0.723 -39.190 1.00 70.88 681 VAL A N 1
ATOM 5223 C CA . VAL A 1 681 ? 33.345 -1.500 -39.019 1.00 70.88 681 VAL A CA 1
ATOM 5224 C C . VAL A 1 681 ? 32.123 -0.586 -39.170 1.00 70.88 681 VAL A C 1
ATOM 5226 O O . VAL A 1 681 ? 31.222 -0.896 -39.951 1.00 70.88 681 VAL A O 1
ATOM 5229 N N . ASN A 1 682 ? 32.165 0.613 -38.585 1.00 71.56 682 ASN A N 1
ATOM 5230 C CA . ASN A 1 682 ? 31.044 1.560 -38.626 1.00 71.56 682 ASN A CA 1
ATOM 5231 C C . ASN A 1 682 ? 30.727 2.037 -40.055 1.00 71.56 682 ASN A C 1
ATOM 5233 O O . ASN A 1 682 ? 29.570 2.181 -40.451 1.00 71.56 682 ASN A O 1
ATOM 5237 N N . VAL A 1 683 ? 31.755 2.180 -40.897 1.00 73.56 683 VAL A N 1
ATOM 5238 C CA . VAL A 1 683 ? 31.605 2.493 -42.330 1.00 73.56 683 VAL A CA 1
ATOM 5239 C C . VAL A 1 683 ? 30.922 1.349 -43.084 1.00 73.56 683 VAL A C 1
ATOM 5241 O O . VAL A 1 683 ? 30.092 1.579 -43.968 1.00 73.56 683 VAL A O 1
ATOM 5244 N N . ILE A 1 684 ? 31.269 0.107 -42.743 1.00 75.44 684 ILE A N 1
ATOM 5245 C CA . ILE A 1 684 ? 30.706 -1.096 -43.355 1.00 75.44 684 ILE A CA 1
ATOM 5246 C C . ILE A 1 684 ? 29.225 -1.229 -42.993 1.00 75.44 684 ILE A C 1
ATOM 5248 O O . ILE A 1 684 ? 28.407 -1.414 -43.898 1.00 75.44 684 ILE A O 1
ATOM 5252 N N . ILE A 1 685 ? 28.878 -1.065 -41.714 1.00 74.62 685 ILE A N 1
ATOM 5253 C CA . ILE A 1 685 ? 27.494 -1.157 -41.242 1.00 74.62 685 ILE A CA 1
ATOM 5254 C C . ILE A 1 685 ? 26.630 -0.057 -41.875 1.00 74.62 685 ILE A C 1
ATOM 5256 O O . ILE A 1 685 ? 25.620 -0.364 -42.511 1.00 74.62 685 ILE A O 1
ATOM 5260 N N . ARG A 1 686 ? 27.077 1.209 -41.863 1.00 76.75 686 ARG A N 1
ATOM 5261 C CA . ARG A 1 686 ? 26.355 2.324 -42.516 1.00 76.75 686 ARG A CA 1
ATOM 5262 C C . ARG A 1 686 ? 26.128 2.095 -44.014 1.00 76.75 686 ARG A C 1
ATOM 5264 O O . ARG A 1 686 ? 25.090 2.466 -44.561 1.00 76.75 686 ARG A O 1
ATOM 5271 N N . LYS A 1 687 ? 27.079 1.461 -44.710 1.00 78.06 687 LYS A N 1
ATOM 5272 C CA . LYS A 1 687 ? 26.925 1.090 -46.129 1.00 78.06 687 LYS A CA 1
ATOM 5273 C C . LYS A 1 687 ? 25.870 -0.002 -46.330 1.00 78.06 687 LYS A C 1
ATOM 5275 O O . LYS A 1 687 ? 25.257 -0.066 -47.399 1.00 78.06 687 LYS A O 1
ATOM 5280 N N . TYR A 1 688 ? 25.667 -0.872 -45.346 1.00 78.75 688 TYR A N 1
ATOM 5281 C CA . TYR A 1 688 ? 24.654 -1.920 -45.402 1.00 78.75 688 TYR A CA 1
ATOM 5282 C C . TYR A 1 688 ? 23.259 -1.402 -45.111 1.00 78.75 688 TYR A C 1
ATOM 5284 O O . TYR A 1 688 ? 22.366 -1.737 -45.887 1.00 78.75 688 TYR A O 1
ATOM 5292 N N . ILE A 1 689 ? 23.107 -0.519 -44.126 1.00 76.06 689 ILE A N 1
ATOM 5293 C CA . ILE A 1 689 ? 21.850 0.188 -43.854 1.00 76.06 689 ILE A CA 1
ATOM 5294 C C . ILE A 1 689 ? 21.329 0.844 -45.137 1.00 76.06 689 ILE A C 1
ATOM 5296 O O . ILE A 1 689 ? 20.261 0.477 -45.622 1.00 76.06 689 ILE A O 1
ATOM 5300 N N . LYS A 1 690 ? 22.159 1.655 -45.812 1.00 76.94 690 LYS A N 1
ATOM 5301 C CA . LYS A 1 690 ? 21.806 2.286 -47.102 1.00 76.94 690 LYS A CA 1
ATOM 5302 C C . LYS A 1 690 ? 21.354 1.297 -48.180 1.00 76.94 690 LYS A C 1
ATOM 5304 O O . LYS A 1 690 ? 20.563 1.625 -49.062 1.00 76.94 690 LYS A O 1
ATOM 5309 N N . ARG A 1 691 ? 21.889 0.074 -48.162 1.00 75.56 691 ARG A N 1
ATOM 5310 C CA . ARG A 1 691 ? 21.552 -0.963 -49.144 1.00 75.56 691 ARG A CA 1
ATOM 5311 C C . ARG A 1 691 ? 20.247 -1.680 -48.800 1.00 75.56 691 ARG A C 1
ATOM 5313 O O . ARG A 1 691 ? 19.556 -2.102 -49.725 1.00 75.56 691 ARG A O 1
ATOM 5320 N N . ILE A 1 692 ? 19.929 -1.826 -47.516 1.00 75.94 692 ILE A N 1
ATOM 5321 C CA . ILE A 1 692 ? 18.639 -2.340 -47.040 1.00 75.94 692 ILE A CA 1
ATOM 5322 C C . ILE A 1 692 ? 17.545 -1.314 -47.352 1.00 75.94 692 ILE A C 1
ATOM 5324 O O . ILE A 1 692 ? 16.564 -1.671 -47.999 1.00 75.94 692 ILE A O 1
ATOM 5328 N N . GLU A 1 693 ? 17.781 -0.032 -47.052 1.00 76.06 693 GLU A N 1
ATOM 5329 C CA . GLU A 1 693 ? 16.898 1.083 -47.429 1.00 76.06 693 GLU A CA 1
ATOM 5330 C C . GLU A 1 693 ? 16.622 1.104 -48.938 1.00 76.06 693 GLU A C 1
ATOM 5332 O O . GLU A 1 693 ? 15.474 1.209 -49.369 1.00 76.06 693 GLU A O 1
ATOM 5337 N N . PHE A 1 694 ? 17.665 0.942 -49.762 1.00 76.31 694 PHE A N 1
ATOM 5338 C CA . PHE A 1 694 ? 17.511 0.874 -51.214 1.00 76.31 694 PHE A CA 1
ATOM 5339 C C . PHE A 1 694 ? 16.645 -0.318 -51.649 1.00 76.31 694 PHE A C 1
ATOM 5341 O O . PHE A 1 694 ? 15.776 -0.183 -52.514 1.00 76.31 694 PHE A O 1
ATOM 5348 N N . LYS A 1 695 ? 16.869 -1.495 -51.050 1.00 73.75 695 LYS A N 1
ATOM 5349 C CA . LYS A 1 695 ? 16.117 -2.707 -51.386 1.00 73.75 695 LYS A CA 1
ATOM 5350 C C . LYS A 1 695 ? 14.642 -2.603 -51.003 1.00 73.75 695 LYS A C 1
ATOM 5352 O O . LYS A 1 695 ? 13.810 -3.004 -51.816 1.00 73.75 695 LYS A O 1
ATOM 5357 N N . ASN A 1 696 ? 14.336 -2.029 -49.845 1.00 77.56 696 ASN A N 1
ATOM 5358 C CA . ASN A 1 696 ? 12.975 -1.720 -49.410 1.00 77.56 696 ASN A CA 1
ATOM 5359 C C . ASN A 1 696 ? 12.315 -0.711 -50.365 1.00 77.56 696 ASN A C 1
ATOM 5361 O O . ASN A 1 696 ? 11.328 -1.030 -51.026 1.00 77.56 696 ASN A O 1
ATOM 5365 N N . LYS A 1 697 ? 12.922 0.473 -50.522 1.00 71.62 697 LYS A N 1
ATOM 5366 C CA . LYS A 1 697 ? 12.294 1.620 -51.192 1.00 71.62 697 LYS A CA 1
ATOM 5367 C C . LYS A 1 697 ? 12.131 1.445 -52.701 1.00 71.62 697 LYS A C 1
ATOM 5369 O O . LYS A 1 697 ? 11.142 1.909 -53.262 1.00 71.62 697 LYS A O 1
ATOM 5374 N N . PHE A 1 698 ? 13.094 0.803 -53.367 1.00 70.00 698 PHE A N 1
ATOM 5375 C CA . PHE A 1 698 ? 13.145 0.770 -54.835 1.00 70.00 698 PHE A CA 1
ATOM 5376 C C . PHE A 1 698 ? 12.906 -0.611 -55.438 1.00 70.00 698 PHE A C 1
ATOM 5378 O O . PHE A 1 698 ? 12.343 -0.699 -56.524 1.00 70.00 698 PHE A O 1
ATOM 5385 N N . THR A 1 699 ? 13.317 -1.688 -54.763 1.00 68.62 699 THR A N 1
ATOM 5386 C CA . THR A 1 699 ? 13.164 -3.051 -55.312 1.00 68.62 699 THR A CA 1
ATOM 5387 C C . THR A 1 699 ? 12.036 -3.852 -54.671 1.00 68.62 699 THR A C 1
ATOM 5389 O O . THR A 1 699 ? 11.672 -4.887 -55.217 1.00 68.62 699 THR A O 1
ATOM 5392 N N . LYS A 1 700 ? 11.510 -3.405 -53.518 1.00 70.88 700 LYS A N 1
ATOM 5393 C CA . LYS A 1 700 ? 10.515 -4.114 -52.692 1.00 70.88 700 LYS A CA 1
ATOM 5394 C C . LYS A 1 700 ? 10.869 -5.585 -52.408 1.00 70.88 700 LYS A C 1
ATOM 5396 O O . LYS A 1 700 ? 9.991 -6.412 -52.212 1.00 70.88 700 LYS A O 1
ATOM 5401 N N . THR A 1 701 ? 12.162 -5.923 -52.414 1.00 69.38 701 THR A N 1
ATOM 5402 C CA . THR A 1 701 ? 12.650 -7.299 -52.177 1.00 69.38 701 THR A CA 1
ATOM 5403 C C . THR A 1 701 ? 12.790 -7.648 -50.698 1.00 69.38 701 THR A C 1
ATOM 5405 O O . THR A 1 701 ? 13.088 -8.790 -50.369 1.00 69.38 701 THR A O 1
ATOM 5408 N N . ILE A 1 702 ? 12.631 -6.661 -49.824 1.00 69.69 702 ILE A N 1
ATOM 5409 C CA . ILE A 1 702 ? 12.535 -6.796 -48.373 1.00 69.69 702 ILE A CA 1
ATOM 5410 C C . ILE A 1 702 ? 11.250 -6.054 -48.012 1.00 69.69 702 ILE A C 1
ATOM 5412 O O . ILE A 1 702 ? 11.037 -4.954 -48.544 1.00 69.69 702 ILE A O 1
ATOM 5416 N N . SER A 1 703 ? 10.399 -6.662 -47.184 1.00 70.00 703 SER A N 1
ATOM 5417 C CA . SER A 1 703 ? 9.172 -6.019 -46.719 1.00 70.00 703 SER A CA 1
ATOM 5418 C C . SER A 1 703 ? 9.498 -4.743 -45.935 1.00 70.00 703 SER A C 1
ATOM 5420 O O . SER A 1 703 ? 10.656 -4.465 -45.595 1.00 70.00 703 SER A O 1
ATOM 5422 N N . HIS A 1 704 ? 8.482 -3.917 -45.698 1.00 67.00 704 HIS A N 1
ATOM 5423 C CA . HIS A 1 704 ? 8.701 -2.696 -44.940 1.00 67.00 704 HIS A CA 1
ATOM 5424 C C . HIS A 1 704 ? 9.183 -3.005 -43.516 1.00 67.00 704 HIS A C 1
ATOM 5426 O O . HIS A 1 704 ? 10.222 -2.490 -43.103 1.00 67.00 704 HIS A O 1
ATOM 5432 N N . ASP A 1 705 ? 8.492 -3.930 -42.855 1.00 57.06 705 ASP A N 1
ATOM 5433 C CA . ASP A 1 705 ? 8.724 -4.310 -41.464 1.00 57.06 705 ASP A CA 1
ATOM 5434 C C . ASP A 1 705 ? 10.075 -5.024 -41.288 1.00 57.06 705 ASP A C 1
ATOM 5436 O O . ASP A 1 705 ? 10.867 -4.650 -40.424 1.00 57.06 705 ASP A O 1
ATOM 5440 N N . ASP A 1 706 ? 10.423 -5.955 -42.184 1.00 63.56 706 ASP A N 1
ATOM 5441 C CA . ASP A 1 706 ? 11.702 -6.681 -42.120 1.00 63.56 706 ASP A CA 1
ATOM 5442 C C . ASP A 1 706 ? 12.907 -5.757 -42.324 1.00 63.56 706 ASP A C 1
ATOM 5444 O O . ASP A 1 706 ? 13.955 -5.912 -41.695 1.00 63.56 706 ASP A O 1
ATOM 5448 N N . ALA A 1 707 ? 12.788 -4.779 -43.227 1.00 66.62 707 ALA A N 1
ATOM 5449 C CA . ALA A 1 707 ? 13.855 -3.813 -43.458 1.00 66.62 707 ALA A CA 1
ATOM 5450 C C . ALA A 1 707 ? 14.046 -2.901 -42.246 1.00 66.62 707 ALA A C 1
ATOM 5452 O O . ALA A 1 707 ? 15.184 -2.588 -41.902 1.00 66.62 707 ALA A O 1
ATOM 5453 N N . THR A 1 708 ? 12.942 -2.481 -41.626 1.00 60.66 708 THR A N 1
ATOM 5454 C CA . THR A 1 708 ? 12.943 -1.679 -40.404 1.00 60.66 708 THR A CA 1
ATOM 5455 C C . THR A 1 708 ? 13.620 -2.430 -39.266 1.00 60.66 708 THR A C 1
ATOM 5457 O O . THR A 1 708 ? 14.568 -1.898 -38.689 1.00 60.66 708 THR A O 1
ATOM 5460 N N . ASN A 1 709 ? 13.243 -3.688 -39.028 1.00 60.56 709 ASN A N 1
ATOM 5461 C CA . ASN A 1 709 ? 13.848 -4.525 -37.991 1.00 60.56 709 ASN A CA 1
ATOM 5462 C C . ASN A 1 709 ? 15.353 -4.728 -38.228 1.00 60.56 709 ASN A C 1
ATOM 5464 O O . ASN A 1 709 ? 16.162 -4.547 -37.323 1.00 60.56 709 ASN A O 1
ATOM 5468 N N . LEU A 1 710 ? 15.773 -5.012 -39.465 1.00 67.75 710 LEU A N 1
ATOM 5469 C CA . LEU A 1 710 ? 17.197 -5.184 -39.777 1.00 67.75 710 LEU A CA 1
ATOM 5470 C C . LEU A 1 710 ? 18.021 -3.903 -39.627 1.00 67.75 710 LEU A C 1
ATOM 5472 O O . LEU A 1 710 ? 19.190 -3.964 -39.244 1.00 67.75 710 LEU A O 1
ATOM 5476 N N . ILE A 1 711 ? 17.453 -2.751 -39.985 1.00 70.19 711 ILE A N 1
ATOM 5477 C CA . ILE A 1 711 ? 18.129 -1.457 -39.837 1.00 70.19 711 ILE A CA 1
ATOM 5478 C C . ILE A 1 711 ? 18.260 -1.099 -38.358 1.00 70.19 711 ILE A C 1
ATOM 5480 O O . ILE A 1 711 ? 19.327 -0.629 -37.965 1.00 70.19 711 ILE A O 1
ATOM 5484 N N . ALA A 1 712 ? 17.224 -1.363 -37.558 1.00 59.00 712 ALA A N 1
ATOM 5485 C CA . ALA A 1 712 ? 17.253 -1.211 -36.108 1.00 59.00 712 ALA A CA 1
ATOM 5486 C C . ALA A 1 712 ? 18.424 -1.987 -35.502 1.00 59.00 712 ALA A C 1
ATOM 5488 O O . ALA A 1 712 ? 19.316 -1.396 -34.902 1.00 59.00 712 ALA A O 1
ATOM 5489 N N . MET A 1 713 ? 18.524 -3.279 -35.809 1.00 65.94 713 MET A N 1
ATOM 5490 C CA . MET A 1 713 ? 19.599 -4.101 -35.259 1.00 65.94 713 MET A CA 1
ATOM 5491 C C . MET A 1 713 ? 21.005 -3.619 -35.667 1.00 65.94 713 MET A C 1
ATOM 5493 O O . MET A 1 713 ? 21.945 -3.601 -34.877 1.00 65.94 713 MET A O 1
ATOM 5497 N N . PHE A 1 714 ? 21.181 -3.176 -36.918 1.00 72.12 714 PHE A N 1
ATOM 5498 C CA . PHE A 1 714 ? 22.473 -2.634 -37.356 1.00 72.12 714 PHE A CA 1
ATOM 5499 C C . PHE A 1 714 ? 22.822 -1.285 -36.714 1.00 72.12 714 PHE A C 1
ATOM 5501 O O . PHE A 1 714 ? 24.006 -0.982 -36.570 1.00 72.12 714 PHE A O 1
ATOM 5508 N N . ASN A 1 715 ? 21.830 -0.460 -36.385 1.00 65.88 715 ASN A N 1
ATOM 5509 C CA . ASN A 1 715 ? 22.048 0.820 -35.717 1.00 65.88 715 ASN A CA 1
ATOM 5510 C C . ASN A 1 715 ? 22.365 0.629 -34.230 1.00 65.88 715 ASN A C 1
ATOM 5512 O O . ASN A 1 715 ? 23.271 1.280 -33.734 1.00 65.88 715 ASN A O 1
ATOM 5516 N N . GLU A 1 716 ? 21.691 -0.294 -33.550 1.00 59.66 716 GLU A N 1
ATOM 5517 C CA . GLU A 1 716 ? 22.010 -0.653 -32.163 1.00 59.66 716 GLU A CA 1
ATOM 5518 C C . GLU A 1 716 ? 23.449 -1.174 -32.037 1.00 59.66 716 GLU A C 1
ATOM 5520 O O . GLU A 1 716 ? 24.228 -0.689 -31.221 1.00 59.66 716 GLU A O 1
ATOM 5525 N N . LEU A 1 717 ? 23.869 -2.050 -32.956 1.00 67.06 717 LEU A N 1
ATOM 5526 C CA . LEU A 1 717 ? 25.264 -2.478 -33.033 1.00 67.06 717 LEU A CA 1
ATOM 5527 C C . LEU A 1 717 ? 26.246 -1.313 -33.259 1.00 67.06 717 LEU A C 1
ATOM 5529 O O . LEU A 1 717 ? 27.362 -1.376 -32.762 1.00 67.06 717 LEU A O 1
ATOM 5533 N N . LEU A 1 718 ? 25.871 -0.292 -34.040 1.00 68.31 718 LEU A N 1
ATOM 5534 C CA . LEU A 1 718 ? 26.712 0.886 -34.308 1.00 68.31 718 LEU A CA 1
ATOM 5535 C C . LEU A 1 718 ? 26.890 1.787 -33.087 1.00 68.31 718 LEU A C 1
ATOM 5537 O O . LEU A 1 718 ? 27.900 2.480 -33.013 1.00 68.31 718 LEU A O 1
ATOM 5541 N N . ASP A 1 719 ? 25.898 1.829 -32.204 1.00 59.00 719 ASP A N 1
ATOM 5542 C CA . ASP A 1 719 ? 25.950 2.629 -30.983 1.00 59.00 719 ASP A CA 1
ATOM 5543 C C . ASP A 1 719 ? 26.805 1.936 -29.910 1.00 59.00 719 ASP A C 1
ATOM 5545 O O . ASP A 1 719 ? 27.413 2.604 -29.074 1.00 59.00 719 ASP A O 1
ATOM 5549 N N . ALA A 1 720 ? 26.905 0.606 -29.980 1.00 56.25 720 ALA A N 1
ATOM 5550 C CA . ALA A 1 720 ? 27.632 -0.213 -29.021 1.00 56.25 720 ALA A CA 1
ATOM 5551 C C . ALA A 1 720 ? 29.118 -0.485 -29.370 1.00 56.25 720 ALA A C 1
ATOM 5553 O O . ALA A 1 720 ? 29.841 -1.006 -28.518 1.00 56.25 720 ALA A O 1
ATOM 5554 N N . ILE A 1 721 ? 29.597 -0.151 -30.586 1.00 60.84 721 ILE A N 1
ATOM 5555 C CA . ILE A 1 721 ? 30.994 -0.373 -31.054 1.00 60.84 721 ILE A CA 1
ATOM 5556 C C . ILE A 1 721 ? 31.674 0.878 -31.622 1.00 60.84 721 ILE A C 1
ATOM 5558 O O . ILE A 1 721 ? 32.908 0.988 -31.435 1.00 60.84 721 ILE A O 1
#

Radius of gyration: 33.88 Å; chains: 1; bounding box: 72×52×128 Å

Sequence (721 aa):
NGSGISFNGLSQGIINHSSISHNNIGMSSNSTIAIDAQNNFWGSASGPYQVEKNPQGKDNAVQGTINFIPWLIQSPFVATSSVCCSNVLFLPGLEASRLYKERIVGGDDQLWEPNINSDVQDLFLDTTGKSLNKNIFTKDIIGRTNLPVLNIDIYRTFFDSLDTLVSNKSINGWDAYPYDWRMDVRDIVKNGTKIKGGQSDLVVAVERMASQSKTKKVTLITHSNGGLLAKALVQELEATGKAHLIDRVIMVAAPQLGTPKALGVILHGIDHSLGHGVVLTERVARSLGENMPGAYNLVPSPQYFSESHKPIVYFDPTLDTISNLRLKYGNTISTWDAMTMFMNATLDGRTKPIGQTNIPNIANTSLLAASGSLHESIDTWNFPTDIRVIQIIGNNIDTVEALRYFKKSSYTCILTVCNSPDTIGFSPVFTTSGDGTVTALSGSFGLSTAYTIDIAAYNKVTGENRSHADMMEMNSVQSLLKNIMTQQTDTVDTVHVMQAFPLVRAHIHSLAVMDLFDGQGRHTGALEDSASSTIRLYETKIPNSYYFPFGEGVYSGMNNESGSTIKISGRGIGTFTLNVEYINNDQSHIYSFEDVPVLPETRAEVVLENNNTLTLAVDLDGNGTKDFSVDSQNSFDSVAYLSVMKSVILTLDIPQKTKDSVLSKIDKIIKKIQTNKIEGVNVIIRKYIKRIEFKNKFTKTISHDDATNLIAMFNELLDAI

Foldseek 3Di:
DAEQEEDDDPDEAEDALAEQADHQASYEYPDPHEHEQEHYHQNALQAADDVPPRPPHDHRHYYDRYDHPPYDRDRSPPPPVLQDFAAAEEEEAQLFWWKWAADPPDDIDTLPVHQALVSLVQLFDDLQLHGPNPRIFTDDGPQWDPYPPDIDGQCVVVVVLQVVCCVVVRKVYYDYFHADLLAALLCCQPVAGHHVPGGDHPLVVLQVRLVRTSNSAYEYEYAECSVLSVLSNLVVCVVVVNNVNHQAYEYEAYLQQAFLVLQLQQFQLWDPPPDFKKDFDRLSSNSRSQSRLSSLLRHGEQVNLVQVVDFQEAEDPQCVVPFCLCVFLNGTHRGPVSSLCSLQVVGRPDDADDSQRLGTGRHSNVSNVVSRVSCVSRQPDDRDPSYHYAFEFEFQAWEFRHKYKHWDFDWDFDQLDIDRDTDIHMDTDTDRQGFHYHGVSSRPHPDPDHHYDHQLVQCVVVLAADGSSRPSVRPLNSVQVVCVRSVHPNPSPDPPPPDNFWKKKKKKADQKFKWKAAQVRFIWGWDPVQPPHSMTTTGDSGHSWDWTDRRRMIIIMHGQHAFMKMKMAGRAFWFMKMWMWIDDPNDIDIFIDPRHTAHRLKMWMWGRDPDPKIKIFIDRNNPPDTPDIDISPDDDDLLVLLSVLLVLLVPAPADPVVSVVVNVLSVVLSVCVVVVNVPCSLVSLVVVLVVLVCCVPPVVRHDSVRSSSSSSSSVVSNVRD